Protein AF-A0A956A6G2-F1 (afdb_monomer)

Foldseek 3Di:
DPDDDDPVPPPDDPVVVCVVCVVVVLVVCCVVPVLVSVLVCLVPDPCLLVQACVQCVPPALLLLVLLCCAQCCFQPRDDQVLQVLLQWDWPDKDADVVLRKIKTKIDGDPLCVVLPDPSNVLNQVSVVGRRFIEIHIEDHPDPVCVVVLQDPQHGLPVVCVVCVVVLVVSLVSSVAAHEYEHAESRLQSSLLSCLVPVRNHQEREYELYAATAPVSLVSLVVVQVVDDPNSRYEYEYEYEAQACSNVGYDFHRWYKYKYWYFRPDRYNVRSSWSRSLLVCQSVVVSRPLDAIPPRHRHHNGTRHMHMDIRVVVVVVVCVVCVVCCCVVPVDDDDDPLCVLLVVLLVVLVCLLVVVPDDLVRSLVSLVPDPSDDPVSSVVSNVVSVVSNVVVVVPDPPPDPDD

Sequence (402 aa):
EQQASPSWLRGQPMEEQEKALSPLGSALHALTNPKEAIYDARLAAKGRHEEVMSGAQDIGNQDIILEQLAHRGAYRGIDAQTLALWGYRTAGAVEDPESGFRSVLYVPTEEALAGKTAQGKIIRAAHGGVPPTVLAFRGTANDRGISDDTNRHGIGTYQFSSNIGRVNAMLGAAGGPVVVTGHSLGGALAQLTAAYFPGSVKRVVTFQSPAIDGDAADRLKQYNAKKPEGEKVKSTHYRAEGDIVHTAGEKLTEGEVYTFHAVGVGNPLDHMQFPLARLAAARGNIIPGLKGKGGEVAGDRLVRVTKSDADKEKSAWTAKVAEWGRKAFGGIKRDGDMEPYVELWQQVEEMAKSGVYSLNRVLAVIKDSNRLTEVQRVKMRDAVIGLYGDAAKDKPKEAAKG

Secondary structure (DSSP, 8-state):
--PPPPGGGTTS-HHHHHHHHHHHHHHHHHHH-HHHHHHHHHHT-TTHHHHHHHHTTT--HHHHHHHHIIIIIHHH---HHHHHHTTEEEEEEEEETTTTEEEEEEEE-HHHHH--SHHHHHHHHHHTSSPPPEEEE----STTHHHHT--TT-TTHHHHHHHHHHHHHHHHHTTS-EEEEEETHHHHHHHHHHHH-GGGEEEEEEESPPPB-HHHHHHHHHHHTTS-GGGSPEEEEEEETT--GGGSSSBPPSEEEEEEEETT--SGGGGG--HHHHHHHHTT--STT---TTSSPPP--EEEEEEEEHHHHHHHHHHHHHHHHHHHTTT----GGGHHHHHHHHHHHHHHHTS-S-HHHHHHHHHH-TTS-HHHHHHHHHHHHHHHHHHTTSS-------

Solvent-accessible surface area (backbone atoms only — not comparable to full-atom values): 21657 Å² total; per-residue (Å²): 134,84,84,78,77,67,79,90,59,76,83,61,58,68,72,58,50,53,62,64,43,48,61,56,50,52,51,53,44,32,70,78,36,50,69,56,42,56,42,50,54,56,72,66,35,85,60,34,67,59,46,30,48,64,46,41,65,86,64,53,59,44,55,40,52,47,50,47,37,11,61,35,37,29,68,75,50,68,59,68,69,61,33,46,68,70,22,30,40,82,75,49,71,53,75,40,80,89,69,49,41,30,38,31,34,33,34,52,29,72,54,27,70,63,39,79,48,74,66,14,42,51,30,18,60,46,45,77,36,67,62,69,37,33,41,18,19,23,30,80,86,50,92,74,43,74,71,68,41,71,44,97,70,22,32,41,41,65,46,41,65,79,37,45,71,59,53,50,50,54,49,58,73,62,75,50,59,20,35,25,18,6,25,33,50,4,14,17,40,22,47,51,47,34,33,77,38,49,89,46,28,46,31,36,42,26,35,35,25,31,16,24,34,49,68,49,25,46,45,33,49,59,53,36,73,76,41,59,82,93,73,32,57,44,31,39,38,38,34,47,44,48,37,57,50,54,72,39,46,68,28,58,55,65,32,44,30,40,41,34,37,39,68,98,52,59,42,67,79,40,54,70,57,45,65,47,37,21,50,34,31,66,67,68,47,85,59,84,86,63,50,20,67,92,68,43,74,35,62,67,43,71,52,37,35,45,76,49,45,44,80,57,52,57,58,56,48,55,49,51,52,52,49,50,48,47,71,76,49,81,69,75,76,91,60,95,77,49,60,56,48,53,59,52,46,53,54,50,49,49,43,57,71,65,66,80,49,52,70,70,60,50,47,47,56,48,69,71,39,85,69,47,55,73,70,51,35,54,52,53,48,54,54,51,52,48,55,54,59,52,56,63,69,71,52,80,88,77,73,95,68,131

Radius of gyration: 25.16 Å; Cα contacts (8 Å, |Δi|>4): 652; chains: 1; bounding box: 68×68×69 Å

Nearest PDB structures (foldseek):
  7ots-assembly2_B  TM=4.083E-01  e=1.970E-03  Homo sapiens
  6gun-assembly2_C-2  TM=4.243E-01  e=1.094E-02  Aspergillus nidulans FGSC A4
  1xrr-assembly1_A  TM=3.307E-01  e=3.900E-02  Thermoplasma acidophilum
  1xqx-assembly1_A  TM=3.307E-01  e=6.070E-02  Thermoplasma acidophilum
  8ooh-assembly1_A  TM=4.296E-01  e=4.442E-01  Haloferax mediterranei

pLDDT: mean 78.23, std 18.59, range [33.59, 98.81]

Mean predicted aligned error: 14.64 Å

Structure (mmCIF, N/CA/C/O backbone):
data_AF-A0A956A6G2-F1
#
_entry.id   AF-A0A956A6G2-F1
#
loop_
_atom_site.group_PDB
_atom_site.id
_atom_site.type_symbol
_atom_site.label_atom_id
_atom_site.label_alt_id
_atom_site.label_comp_id
_atom_site.label_asym_id
_atom_site.label_entity_id
_atom_site.label_seq_id
_atom_site.pdbx_PDB_ins_code
_atom_site.Cartn_x
_atom_site.Cartn_y
_atom_site.Cartn_z
_atom_site.occupancy
_atom_site.B_iso_or_equiv
_atom_site.auth_seq_id
_atom_site.auth_comp_id
_atom_site.auth_asym_id
_atom_site.auth_atom_id
_atom_site.pdbx_PDB_model_num
ATOM 1 N N . GLU A 1 1 ? 28.265 30.811 28.126 1.00 37.88 1 GLU A N 1
ATOM 2 C CA . GLU A 1 1 ? 27.992 32.256 28.269 1.00 37.88 1 GLU A CA 1
ATOM 3 C C . GLU A 1 1 ? 26.509 32.466 28.531 1.00 37.88 1 GLU A C 1
ATOM 5 O O . GLU A 1 1 ? 25.696 32.042 27.721 1.00 37.88 1 GLU A O 1
ATOM 10 N N . GLN A 1 2 ? 26.150 33.038 29.681 1.00 35.72 2 GLN A N 1
ATOM 11 C CA . GLN A 1 2 ? 24.780 33.483 29.953 1.00 35.72 2 GLN A CA 1
ATOM 12 C C . GLN A 1 2 ? 24.579 34.827 29.243 1.00 35.72 2 GLN A C 1
ATOM 14 O O . GLN A 1 2 ? 25.257 35.798 29.573 1.00 35.72 2 GLN A O 1
ATOM 19 N N . GLN A 1 3 ? 23.701 34.878 28.238 1.00 43.59 3 GLN A N 1
ATOM 20 C CA . GLN A 1 3 ? 23.358 36.132 27.563 1.00 43.59 3 GLN A CA 1
ATOM 21 C C . GLN A 1 3 ? 22.598 37.037 28.540 1.00 43.59 3 GLN A C 1
ATOM 23 O O . GLN A 1 3 ? 21.525 36.685 29.026 1.00 43.59 3 GLN A O 1
ATOM 28 N N . ALA A 1 4 ? 23.183 38.193 28.854 1.00 50.06 4 ALA A N 1
ATOM 29 C CA . ALA A 1 4 ? 22.572 39.203 29.705 1.00 50.06 4 ALA A CA 1
ATOM 30 C C . ALA A 1 4 ? 21.407 39.888 28.972 1.00 50.06 4 ALA A C 1
ATOM 32 O O . ALA A 1 4 ? 21.578 40.390 27.860 1.00 50.06 4 ALA A O 1
ATOM 33 N N . SER A 1 5 ? 20.233 39.938 29.605 1.00 51.88 5 SER A N 1
ATOM 34 C CA . SER A 1 5 ? 19.052 40.605 29.049 1.00 51.88 5 SER A CA 1
ATOM 35 C C . SER A 1 5 ? 19.276 42.122 28.884 1.00 51.88 5 SER A C 1
ATOM 37 O O . SER A 1 5 ? 19.909 42.746 29.747 1.00 51.88 5 SER A O 1
ATOM 39 N N . PRO A 1 6 ? 18.741 42.750 27.816 1.00 60.59 6 PRO A N 1
ATOM 40 C CA . PRO A 1 6 ? 18.867 44.188 27.576 1.00 60.59 6 PRO A CA 1
ATOM 41 C C . PRO A 1 6 ? 18.391 45.041 28.762 1.00 60.59 6 PRO A C 1
ATOM 43 O O . PRO A 1 6 ? 17.373 44.756 29.391 1.00 60.59 6 PRO A O 1
ATOM 46 N N . SER A 1 7 ? 19.113 46.124 29.065 1.00 65.88 7 SER A N 1
ATOM 47 C CA . SER A 1 7 ? 18.880 46.977 30.244 1.00 65.88 7 SER A CA 1
ATOM 48 C C . SER A 1 7 ? 17.497 47.634 30.305 1.00 65.88 7 SER A C 1
ATOM 50 O O . SER A 1 7 ? 17.051 47.965 31.399 1.00 65.88 7 SER A O 1
ATOM 52 N N . TRP A 1 8 ? 16.805 47.777 29.174 1.00 63.19 8 TRP A N 1
ATOM 53 C CA . TRP A 1 8 ? 15.481 48.401 29.085 1.00 63.19 8 TRP A CA 1
ATOM 54 C C . TRP A 1 8 ? 14.316 47.478 29.490 1.00 63.19 8 TRP A C 1
ATOM 56 O O . TRP A 1 8 ? 13.197 47.956 29.634 1.00 63.19 8 TRP A O 1
ATOM 66 N N . LEU A 1 9 ? 14.568 46.183 29.730 1.00 54.44 9 LEU A N 1
ATOM 67 C CA . LEU A 1 9 ? 13.574 45.222 30.238 1.00 54.44 9 LEU A CA 1
ATOM 68 C C . LEU A 1 9 ? 13.580 45.094 31.773 1.00 54.44 9 LEU A C 1
ATOM 70 O O . LEU A 1 9 ? 12.713 44.434 32.344 1.00 54.44 9 LEU A O 1
ATOM 74 N N . ARG A 1 10 ? 14.538 45.720 32.473 1.00 55.38 10 ARG A N 1
ATOM 75 C CA . ARG A 1 10 ? 14.641 45.644 33.939 1.00 55.38 10 ARG A CA 1
ATOM 76 C C . ARG A 1 10 ? 13.517 46.444 34.606 1.00 55.38 10 ARG A C 1
ATOM 78 O O . ARG A 1 10 ? 13.621 47.656 34.745 1.00 55.38 10 ARG A O 1
ATOM 85 N N . GLY A 1 11 ? 12.473 45.744 35.050 1.00 65.81 11 GLY A N 1
ATOM 86 C CA . GLY A 1 11 ? 11.395 46.303 35.878 1.00 65.81 11 GLY A CA 1
ATOM 87 C C . GLY A 1 11 ? 9.979 45.881 35.483 1.00 65.81 11 GLY A C 1
ATOM 88 O O . GLY A 1 11 ? 9.050 46.161 36.233 1.00 65.81 11 GLY A O 1
ATOM 89 N N . GLN A 1 12 ? 9.798 45.202 34.346 1.00 56.94 12 GLN A N 1
ATOM 90 C CA . GLN A 1 12 ? 8.481 44.698 33.939 1.00 56.94 12 GLN A CA 1
ATOM 91 C C . GLN A 1 12 ? 8.177 43.312 34.538 1.00 56.94 12 GLN A C 1
ATOM 93 O O . GLN A 1 12 ? 9.118 42.560 34.809 1.00 56.94 12 GLN A O 1
ATOM 98 N N . PRO A 1 13 ? 6.898 42.943 34.746 1.00 70.56 13 PRO A N 1
ATOM 99 C CA . PRO A 1 13 ? 6.506 41.586 35.130 1.00 70.56 13 PRO A CA 1
ATOM 100 C C . PRO A 1 13 ? 7.081 40.549 34.152 1.00 70.56 13 PRO A C 1
ATOM 102 O O . PRO A 1 13 ? 7.145 40.809 32.951 1.00 70.56 13 PRO A O 1
ATOM 105 N N . MET A 1 14 ? 7.486 39.369 34.640 1.00 52.59 14 MET A N 1
ATOM 106 C CA . MET A 1 14 ? 8.093 38.319 33.796 1.00 52.59 14 MET A CA 1
ATOM 107 C C . MET A 1 14 ? 7.244 37.966 32.563 1.00 52.59 14 MET A C 1
ATOM 109 O O . MET A 1 14 ? 7.801 37.771 31.488 1.00 52.59 14 MET A O 1
ATOM 113 N N . GLU A 1 15 ? 5.913 37.985 32.678 1.00 50.19 15 GLU A N 1
ATOM 114 C CA . GLU A 1 15 ? 4.993 37.753 31.551 1.00 50.19 15 GLU A CA 1
ATOM 115 C C . GLU A 1 15 ? 5.097 38.805 30.429 1.00 50.19 15 GLU A C 1
ATOM 117 O O . GLU A 1 15 ? 4.903 38.480 29.256 1.00 50.19 15 GLU A O 1
ATOM 122 N N . GLU A 1 16 ? 5.409 40.064 30.751 1.00 54.84 16 GLU A N 1
ATOM 123 C CA . GLU A 1 16 ? 5.624 41.117 29.746 1.00 54.84 16 GLU A CA 1
ATOM 124 C C . GLU A 1 16 ? 7.017 41.016 29.115 1.00 54.84 16 GLU A C 1
ATOM 126 O O . GLU A 1 16 ? 7.164 41.234 27.910 1.00 54.84 16 GLU A O 1
ATOM 131 N N . GLN A 1 17 ? 8.026 40.597 29.888 1.00 55.91 17 GLN A N 1
ATOM 132 C CA . GLN A 1 17 ? 9.374 40.356 29.367 1.00 55.91 17 GLN A CA 1
ATOM 133 C C . GLN A 1 17 ? 9.404 39.161 28.397 1.00 55.91 17 GLN A C 1
ATOM 135 O O . GLN A 1 17 ? 10.016 39.257 27.334 1.00 55.91 17 GLN A O 1
ATOM 140 N N . GLU A 1 18 ? 8.690 38.070 28.696 1.00 50.91 18 GLU A N 1
ATOM 141 C CA . GLU A 1 18 ? 8.553 36.914 27.795 1.00 50.91 18 GLU A CA 1
ATOM 142 C C . GLU A 1 18 ? 7.800 37.267 26.501 1.00 50.91 18 GLU A C 1
ATOM 144 O O . GLU A 1 18 ? 8.215 36.870 25.407 1.00 50.91 18 GLU A O 1
ATOM 149 N N . LYS A 1 19 ? 6.742 38.087 26.587 1.00 51.25 19 LYS A N 1
ATOM 150 C CA . LYS A 1 19 ? 6.016 38.587 25.405 1.00 51.25 19 LYS A CA 1
ATOM 151 C C . LYS A 1 19 ? 6.854 39.519 24.530 1.00 51.25 19 LYS A C 1
ATOM 153 O O . LYS A 1 19 ? 6.706 39.473 23.312 1.00 51.25 19 LYS A O 1
ATOM 158 N N . ALA A 1 20 ? 7.728 40.340 25.113 1.00 50.34 20 ALA A N 1
ATOM 159 C CA . ALA A 1 20 ? 8.600 41.252 24.368 1.00 50.34 20 ALA A CA 1
ATOM 160 C C . ALA A 1 20 ? 9.818 40.546 23.739 1.00 50.34 20 ALA A C 1
ATOM 162 O O . ALA A 1 20 ? 10.310 40.970 22.691 1.00 50.34 20 ALA A O 1
ATOM 163 N N . LEU A 1 21 ? 10.290 39.455 24.350 1.00 45.78 21 LEU A N 1
ATOM 164 C CA . LEU A 1 21 ? 11.416 38.654 23.856 1.00 45.78 21 LEU A CA 1
ATOM 165 C C . LEU A 1 21 ? 11.004 37.594 22.825 1.00 45.78 21 LEU A C 1
ATOM 167 O O . LEU A 1 21 ? 11.833 37.201 22.010 1.00 45.78 21 LEU A O 1
ATOM 171 N N . SER A 1 22 ? 9.738 37.172 22.805 1.00 56.62 22 SER A N 1
ATOM 172 C CA . SER A 1 22 ? 9.199 36.208 21.831 1.00 56.62 22 SER A CA 1
ATOM 173 C C . SER A 1 22 ? 9.405 36.629 20.357 1.00 56.62 22 SER A C 1
ATOM 175 O O . SER A 1 22 ? 9.967 35.841 19.589 1.00 56.62 22 SER A O 1
ATOM 177 N N . PRO A 1 23 ? 9.076 37.869 19.936 1.00 54.97 23 PRO A N 1
ATOM 178 C CA . PRO A 1 23 ? 9.282 38.312 18.557 1.00 54.97 23 PRO A CA 1
ATOM 179 C C . PRO A 1 23 ? 10.767 38.387 18.183 1.00 54.97 23 PRO A C 1
ATOM 181 O O . PRO A 1 23 ? 11.153 37.943 17.103 1.00 54.97 23 PRO A O 1
ATOM 184 N N . LEU A 1 24 ? 11.611 38.890 19.092 1.00 53.12 24 LEU A N 1
ATOM 185 C CA . LEU A 1 24 ? 13.064 38.997 18.908 1.00 53.12 24 LEU A CA 1
ATOM 186 C C . LEU A 1 24 ? 13.742 37.622 18.844 1.00 53.12 24 LEU A C 1
ATOM 188 O O . LEU A 1 24 ? 14.601 37.406 17.992 1.00 53.12 24 LEU A O 1
ATOM 192 N N . GLY A 1 25 ? 13.316 36.680 19.687 1.00 56.28 25 GLY A N 1
ATOM 193 C CA . GLY A 1 25 ? 13.757 35.288 19.654 1.00 56.28 25 GLY A CA 1
ATOM 194 C C . GLY A 1 25 ? 13.328 34.580 18.370 1.00 56.28 25 GLY A C 1
ATOM 195 O O . GLY A 1 25 ? 14.148 33.914 17.746 1.00 56.28 25 GLY A O 1
ATOM 196 N N . SER A 1 26 ? 12.090 34.797 17.911 1.00 57.22 26 SER A N 1
ATOM 197 C CA . SER A 1 26 ? 11.602 34.240 16.641 1.00 57.22 26 SER A CA 1
ATOM 198 C C . SER A 1 26 ? 12.361 34.792 15.427 1.00 57.22 26 SER A C 1
ATOM 200 O O . SER A 1 26 ? 12.678 34.046 14.503 1.00 57.22 26 SER A O 1
ATOM 202 N N . ALA A 1 27 ? 12.730 36.078 15.454 1.00 56.62 27 ALA A N 1
ATOM 203 C CA . ALA A 1 27 ? 13.500 36.724 14.399 1.00 56.62 27 ALA A CA 1
ATOM 204 C C . ALA A 1 27 ? 14.964 36.253 14.382 1.00 56.62 27 ALA A C 1
ATOM 206 O O . ALA A 1 27 ? 15.496 35.968 13.311 1.00 56.62 27 ALA A O 1
ATOM 207 N N . LEU A 1 28 ? 15.609 36.105 15.548 1.00 56.81 28 LEU A N 1
ATOM 208 C CA . LEU A 1 28 ? 16.953 35.523 15.630 1.00 56.81 28 LEU A CA 1
ATOM 209 C C . LEU A 1 28 ? 16.963 34.052 15.194 1.00 56.81 28 LEU A C 1
ATOM 211 O O . LEU A 1 28 ? 17.854 33.654 14.450 1.00 56.81 28 LEU A O 1
ATOM 215 N N . HIS A 1 29 ? 15.961 33.269 15.600 1.00 52.88 29 HIS A N 1
ATOM 216 C CA . HIS A 1 29 ? 15.794 31.874 15.186 1.00 52.88 29 HIS A CA 1
ATOM 217 C C . HIS A 1 29 ? 15.562 31.745 13.671 1.00 52.88 29 HIS A C 1
ATOM 219 O O . HIS A 1 29 ? 16.121 30.865 13.023 1.00 52.88 29 HIS A O 1
ATOM 225 N N . ALA A 1 30 ? 14.809 32.669 13.068 1.00 55.75 30 ALA A N 1
ATOM 226 C CA . ALA A 1 30 ? 14.631 32.733 11.619 1.00 55.75 30 ALA A CA 1
ATOM 227 C C . ALA A 1 30 ? 15.907 33.109 10.854 1.00 55.75 30 ALA A C 1
ATOM 229 O O . ALA A 1 30 ? 16.068 32.704 9.704 1.00 55.75 30 ALA A O 1
ATOM 230 N N . LEU A 1 31 ? 16.823 33.854 11.474 1.00 53.06 31 LEU A N 1
ATOM 231 C CA . LEU A 1 31 ? 18.109 34.214 10.876 1.00 53.06 31 LEU A CA 1
ATOM 232 C C . LEU A 1 31 ? 19.144 33.089 10.995 1.00 53.06 31 LEU A C 1
ATOM 234 O O . LEU A 1 31 ? 19.926 32.886 10.068 1.00 53.06 31 LEU A O 1
ATOM 238 N N . THR A 1 32 ? 19.150 32.347 12.105 1.00 59.97 32 THR A N 1
ATOM 239 C CA . THR A 1 32 ? 20.088 31.235 12.327 1.00 59.97 32 THR A CA 1
ATOM 240 C C . THR A 1 32 ? 19.611 29.927 11.707 1.00 59.97 32 THR A C 1
ATOM 242 O O . THR A 1 32 ? 20.438 29.116 11.293 1.00 59.97 32 THR A O 1
ATOM 245 N N . ASN A 1 33 ? 18.294 29.730 11.592 1.00 55.22 33 ASN A N 1
ATOM 246 C CA . ASN A 1 33 ? 17.701 28.531 11.016 1.00 55.22 33 ASN A CA 1
ATOM 247 C C . ASN A 1 33 ? 16.467 28.865 10.147 1.00 55.22 33 ASN A C 1
ATOM 249 O O . ASN A 1 33 ? 15.331 28.507 10.472 1.00 55.22 33 ASN A O 1
ATOM 253 N N . PRO A 1 34 ? 16.659 29.536 8.993 1.00 57.81 34 PRO A N 1
ATOM 254 C CA . PRO A 1 34 ? 15.563 30.034 8.152 1.00 57.81 34 PRO A CA 1
ATOM 255 C C . PRO A 1 34 ? 14.626 28.933 7.654 1.00 57.81 34 PRO A C 1
ATOM 257 O O . PRO A 1 34 ? 13.435 29.169 7.464 1.00 57.81 34 PRO A O 1
ATOM 260 N N . LYS A 1 35 ? 15.134 27.707 7.484 1.00 52.62 35 LYS A N 1
ATOM 261 C CA . LYS A 1 35 ? 14.294 26.551 7.152 1.00 52.62 35 LYS A CA 1
ATOM 262 C C . LYS A 1 35 ? 13.324 26.233 8.289 1.00 52.62 35 LYS A C 1
ATOM 264 O O . LYS A 1 35 ? 12.147 26.046 8.018 1.00 52.62 35 LYS A O 1
ATOM 269 N N . GLU A 1 36 ? 13.797 26.233 9.532 1.00 58.00 36 GLU A N 1
ATOM 270 C CA . GLU A 1 36 ? 13.004 25.933 10.729 1.00 58.00 36 GLU A CA 1
ATOM 271 C C . GLU A 1 36 ? 11.953 27.002 11.025 1.00 58.00 36 GLU A C 1
ATOM 273 O O . GLU A 1 36 ? 10.795 26.672 11.244 1.00 58.00 36 GLU A O 1
ATOM 278 N N . ALA A 1 37 ? 12.279 28.283 10.866 1.00 63.62 37 ALA A N 1
ATOM 279 C CA . ALA A 1 37 ? 11.275 29.337 11.003 1.00 63.62 37 ALA A CA 1
ATOM 280 C C . ALA A 1 37 ? 10.198 29.306 9.902 1.00 63.62 37 ALA A C 1
ATOM 282 O O . ALA A 1 37 ? 9.020 29.530 10.182 1.00 63.62 37 ALA A O 1
ATOM 283 N N . ILE A 1 38 ? 10.560 28.980 8.652 1.00 62.56 38 ILE A N 1
ATOM 284 C CA . ILE A 1 38 ? 9.570 28.726 7.590 1.00 62.56 38 ILE A CA 1
ATOM 285 C C . ILE A 1 38 ? 8.719 27.491 7.935 1.00 62.56 38 ILE A C 1
ATOM 287 O O . ILE A 1 38 ? 7.524 27.456 7.627 1.00 62.56 38 ILE A O 1
ATOM 291 N N . TYR A 1 39 ? 9.313 26.480 8.574 1.00 62.66 39 TYR A N 1
ATOM 292 C CA . TYR A 1 39 ? 8.620 25.273 9.021 1.00 62.66 39 TYR A CA 1
ATOM 293 C C . TYR A 1 39 ? 7.595 25.564 10.117 1.00 62.66 39 TYR A C 1
ATOM 295 O O . TYR A 1 39 ? 6.439 25.161 9.971 1.00 62.66 39 TYR A O 1
ATOM 303 N N . ASP A 1 40 ? 7.976 26.304 11.151 1.00 67.06 40 ASP A N 1
ATOM 304 C CA . ASP A 1 40 ? 7.085 26.667 12.251 1.00 67.06 40 ASP A CA 1
ATOM 305 C C . ASP A 1 40 ? 5.957 27.577 11.768 1.00 67.06 40 ASP A C 1
ATOM 307 O O . ASP A 1 40 ? 4.795 27.353 12.103 1.00 67.06 40 ASP A O 1
ATOM 311 N N . ALA A 1 41 ? 6.260 28.524 10.875 1.00 67.00 41 ALA A N 1
ATOM 312 C CA . ALA A 1 41 ? 5.251 29.380 10.258 1.00 67.00 41 ALA A CA 1
ATOM 313 C C . ALA A 1 41 ? 4.214 28.581 9.445 1.00 67.00 41 ALA A C 1
ATOM 315 O O . ALA A 1 41 ? 3.024 28.893 9.487 1.00 67.00 41 ALA A O 1
ATOM 316 N N . ARG A 1 42 ? 4.634 27.527 8.726 1.00 66.69 42 ARG A N 1
ATOM 317 C CA . ARG A 1 42 ? 3.710 26.644 7.988 1.00 66.69 42 ARG A CA 1
ATOM 318 C C . ARG A 1 42 ? 2.893 25.744 8.910 1.00 66.69 42 ARG A C 1
ATOM 320 O O . ARG A 1 42 ? 1.720 25.523 8.628 1.00 66.69 42 ARG A O 1
ATOM 327 N N . LEU A 1 43 ? 3.475 25.223 9.991 1.00 68.94 43 LEU A N 1
ATOM 328 C CA . LEU A 1 43 ? 2.746 24.391 10.961 1.00 68.94 43 LEU A CA 1
ATOM 329 C C . LEU A 1 43 ? 1.742 25.204 11.783 1.00 68.94 43 LEU A C 1
ATOM 331 O O . LEU A 1 43 ? 0.650 24.708 12.068 1.00 68.94 43 LEU A O 1
ATOM 335 N N . ALA A 1 44 ? 2.094 26.449 12.104 1.00 70.12 44 ALA A N 1
ATOM 336 C CA . ALA A 1 44 ? 1.254 27.409 12.811 1.00 70.12 44 ALA A CA 1
ATOM 337 C C . ALA A 1 44 ? 0.219 28.104 11.907 1.00 70.12 44 ALA A C 1
ATOM 339 O O . ALA A 1 44 ? -0.589 28.895 12.399 1.00 70.12 44 ALA A O 1
ATOM 340 N N . ALA A 1 45 ? 0.222 27.831 10.596 1.00 72.44 45 ALA A N 1
ATOM 341 C CA . ALA A 1 45 ? -0.711 28.447 9.664 1.00 72.44 45 ALA A CA 1
ATOM 342 C C . ALA A 1 45 ? -2.163 28.116 10.047 1.00 72.44 45 ALA A C 1
ATOM 344 O O . ALA A 1 45 ? -2.575 26.953 10.121 1.00 72.44 45 ALA A O 1
ATOM 345 N N . LYS A 1 46 ? -2.958 29.165 10.281 1.00 74.56 46 LYS A N 1
ATOM 346 C CA . LYS A 1 46 ? -4.386 29.044 10.585 1.00 74.56 46 LYS A CA 1
ATOM 347 C C . LYS A 1 46 ? -5.096 28.315 9.439 1.00 74.56 46 LYS A C 1
ATOM 349 O O . LYS A 1 46 ? -4.900 28.663 8.280 1.00 74.56 46 LYS A O 1
ATOM 354 N N . GLY A 1 47 ? -5.916 27.317 9.767 1.00 76.00 47 GLY A N 1
ATOM 355 C CA . GLY A 1 47 ? -6.652 26.516 8.780 1.00 76.00 47 GLY A CA 1
ATOM 356 C C . GLY A 1 47 ? -5.879 25.323 8.200 1.00 76.00 47 GLY A C 1
ATOM 357 O O . GLY A 1 47 ? -6.493 24.495 7.538 1.00 76.00 47 GLY A O 1
ATOM 358 N N . ARG A 1 48 ? -4.579 25.147 8.503 1.00 83.62 48 ARG A N 1
ATOM 359 C CA . ARG A 1 48 ? -3.787 23.980 8.049 1.00 83.62 48 ARG A CA 1
ATOM 360 C C . ARG A 1 48 ? -4.472 22.655 8.372 1.00 83.62 48 ARG A C 1
ATOM 362 O O . ARG A 1 48 ? -4.565 21.773 7.527 1.00 83.62 48 ARG A O 1
ATOM 369 N N . HIS A 1 49 ? -4.927 22.501 9.613 1.00 82.31 49 HIS A N 1
ATOM 370 C CA . HIS A 1 49 ? -5.569 21.265 10.048 1.00 82.31 49 HIS A CA 1
ATOM 371 C C . HIS A 1 49 ? -6.861 21.000 9.264 1.00 82.31 49 HIS A C 1
ATOM 373 O O . HIS A 1 49 ? -7.077 19.882 8.812 1.00 82.31 49 HIS A O 1
ATOM 379 N N . GLU A 1 50 ? -7.678 22.030 9.036 1.00 84.12 50 GLU A N 1
ATOM 380 C CA . GLU A 1 50 ? -8.895 21.933 8.222 1.00 84.12 50 GLU A CA 1
ATOM 381 C C . GLU A 1 50 ? -8.566 21.553 6.772 1.00 84.12 50 GLU A C 1
ATOM 383 O O . GLU A 1 50 ? -9.222 20.679 6.213 1.00 84.12 50 GLU A O 1
ATOM 388 N N . GLU A 1 51 ? -7.512 22.128 6.184 1.00 84.38 51 GLU A N 1
ATOM 389 C CA . GLU A 1 51 ? -7.047 21.793 4.833 1.00 84.38 51 GLU A CA 1
ATOM 390 C C . GLU A 1 51 ? -6.567 20.336 4.732 1.00 84.38 51 GLU A C 1
ATOM 392 O O . GLU A 1 51 ? -6.965 19.611 3.816 1.00 84.38 51 GLU A O 1
ATOM 397 N N . VAL A 1 52 ? -5.755 19.874 5.690 1.00 85.50 52 VAL A N 1
ATOM 398 C CA . VAL A 1 52 ? -5.302 18.475 5.762 1.00 85.50 52 VAL A CA 1
ATOM 399 C C . VAL A 1 52 ? -6.493 17.533 5.911 1.00 85.50 52 VAL A C 1
ATOM 401 O O . VAL A 1 52 ? -6.573 16.541 5.185 1.00 85.50 52 VAL A O 1
ATOM 404 N N . MET A 1 53 ? -7.429 17.834 6.815 1.00 87.06 53 MET A N 1
ATOM 405 C CA . MET A 1 53 ? -8.595 16.979 7.048 1.00 87.06 53 MET A CA 1
ATOM 406 C C . MET A 1 53 ? -9.544 16.964 5.853 1.00 87.06 53 MET A C 1
ATOM 408 O O . MET A 1 53 ? -10.011 15.893 5.476 1.00 87.06 53 MET A O 1
ATOM 412 N N . SER A 1 54 ? -9.763 18.110 5.208 1.00 86.31 54 SER A N 1
ATOM 413 C CA . SER A 1 54 ? -10.570 18.219 3.992 1.00 86.31 54 SER A CA 1
ATOM 414 C C . SER A 1 54 ? -9.968 17.404 2.843 1.00 86.31 54 SER A C 1
ATOM 416 O O . SER A 1 54 ? -10.660 16.590 2.233 1.00 86.31 54 SER A O 1
ATOM 418 N N . GLY A 1 55 ? -8.660 17.535 2.593 1.00 84.94 55 GLY A N 1
ATOM 419 C CA . GLY A 1 55 ? -7.972 16.793 1.530 1.00 84.94 55 GLY A CA 1
ATOM 420 C C . GLY A 1 55 ? -7.843 15.288 1.794 1.00 84.94 55 GLY A C 1
ATOM 421 O O . GLY A 1 55 ? -7.677 14.508 0.856 1.00 84.94 55 GLY A O 1
ATOM 422 N N . ALA A 1 56 ? -7.932 14.871 3.058 1.00 89.62 56 ALA A N 1
ATOM 423 C CA . ALA A 1 56 ? -7.783 13.483 3.480 1.00 89.62 56 ALA A CA 1
ATOM 424 C C . ALA A 1 56 ? -9.099 12.809 3.899 1.00 89.62 56 ALA A C 1
ATOM 426 O O . ALA A 1 56 ? -9.055 11.681 4.389 1.00 89.62 56 ALA A O 1
ATOM 427 N N . GLN A 1 57 ? -10.256 13.460 3.747 1.00 87.56 57 GLN A N 1
ATOM 428 C CA . GLN A 1 57 ? -11.538 12.973 4.281 1.00 87.56 57 GLN A CA 1
ATOM 429 C C . GLN A 1 57 ? -11.927 11.571 3.776 1.00 87.56 57 GLN A C 1
ATOM 431 O O . GLN A 1 57 ? -12.490 10.779 4.526 1.00 87.56 57 GLN A O 1
ATOM 436 N N . ASP A 1 58 ? -11.548 11.239 2.540 1.00 89.94 58 ASP A N 1
ATOM 437 C CA . ASP A 1 58 ? -11.851 9.955 1.896 1.00 89.94 58 ASP A CA 1
ATOM 438 C C . ASP A 1 58 ? -10.872 8.831 2.293 1.00 89.94 58 ASP A C 1
ATOM 440 O O . ASP A 1 58 ? -11.078 7.667 1.953 1.00 89.94 58 ASP A O 1
ATOM 444 N N . ILE A 1 59 ? -9.781 9.157 2.994 1.00 94.25 59 ILE A N 1
ATOM 445 C CA . ILE A 1 59 ? -8.747 8.184 3.359 1.00 94.25 59 ILE A CA 1
ATOM 446 C C . ILE A 1 59 ? -9.181 7.449 4.625 1.00 94.25 59 ILE A C 1
ATOM 448 O O . ILE A 1 59 ? -9.181 8.012 5.728 1.00 94.25 59 ILE A O 1
ATOM 452 N N . GLY A 1 60 ? -9.532 6.176 4.462 1.00 93.38 60 GLY A N 1
ATOM 453 C CA . GLY A 1 60 ? -9.974 5.310 5.548 1.00 93.38 60 GLY A CA 1
ATOM 454 C C . GLY A 1 60 ? -8.841 4.895 6.488 1.00 93.38 60 GLY A C 1
ATOM 455 O O . GLY A 1 60 ? -7.673 4.810 6.111 1.00 93.38 60 GLY A O 1
ATOM 456 N N . ASN A 1 61 ? -9.200 4.560 7.726 1.00 94.06 61 ASN A N 1
ATOM 457 C CA . ASN A 1 61 ? -8.256 4.032 8.716 1.00 94.06 61 ASN A CA 1
ATOM 458 C C . ASN A 1 61 ? -7.642 2.686 8.299 1.00 94.06 61 ASN A C 1
ATOM 460 O O . ASN A 1 61 ? -6.501 2.394 8.655 1.00 94.06 61 ASN A O 1
ATOM 464 N N . GLN A 1 62 ? -8.360 1.905 7.486 1.00 96.38 62 GLN A N 1
ATOM 465 C CA . GLN A 1 62 ? -7.823 0.701 6.861 1.00 96.38 62 GLN A CA 1
ATOM 466 C C . GLN A 1 62 ? -6.524 0.993 6.096 1.00 96.38 62 GLN A C 1
ATOM 468 O O . GLN A 1 62 ? -5.574 0.224 6.212 1.00 96.38 62 GLN A O 1
ATOM 473 N N . ASP A 1 63 ? -6.444 2.102 5.359 1.00 97.38 63 ASP A N 1
ATOM 474 C CA . ASP A 1 63 ? -5.285 2.389 4.508 1.00 97.38 63 ASP A CA 1
ATOM 475 C C . ASP A 1 63 ? -4.050 2.741 5.340 1.00 97.38 63 ASP A C 1
ATOM 477 O O . ASP A 1 63 ? -2.940 2.331 5.005 1.00 97.38 63 ASP A O 1
ATOM 481 N N . ILE A 1 64 ? -4.247 3.377 6.500 1.00 95.44 64 ILE A N 1
ATOM 482 C CA . ILE A 1 64 ? -3.183 3.600 7.487 1.00 95.44 64 ILE A CA 1
ATOM 483 C C . ILE A 1 64 ? -2.610 2.257 7.980 1.00 95.44 64 ILE A C 1
ATOM 485 O O . ILE A 1 64 ? -1.396 2.108 8.120 1.00 95.44 64 ILE A O 1
ATOM 489 N N . ILE A 1 65 ? -3.463 1.255 8.218 1.00 97.00 65 ILE A N 1
ATOM 490 C CA . ILE A 1 65 ? -3.011 -0.092 8.601 1.00 97.00 65 ILE A CA 1
ATOM 491 C C . ILE A 1 65 ? -2.280 -0.764 7.431 1.00 97.00 65 ILE A C 1
ATOM 493 O O . ILE A 1 65 ? -1.224 -1.366 7.635 1.00 97.00 65 ILE A O 1
ATOM 497 N N . LEU A 1 66 ? -2.790 -0.632 6.201 1.00 98.31 66 LEU A N 1
ATOM 498 C CA . LEU A 1 66 ? -2.146 -1.179 5.002 1.00 98.31 66 LEU A CA 1
ATOM 499 C C . LEU A 1 66 ? -0.743 -0.600 4.778 1.00 98.31 66 LEU A C 1
ATOM 501 O O . LEU A 1 66 ? 0.138 -1.347 4.352 1.00 98.31 66 LEU A O 1
ATOM 505 N N . GLU A 1 67 ? -0.507 0.672 5.114 1.00 96.81 67 GLU A N 1
ATOM 506 C CA . GLU A 1 67 ? 0.829 1.284 5.081 1.00 96.81 67 GLU A CA 1
ATOM 507 C C . GLU A 1 67 ? 1.793 0.557 6.027 1.00 96.81 67 GLU A C 1
ATOM 509 O O . GLU A 1 67 ? 2.914 0.206 5.653 1.00 96.81 67 GLU A O 1
ATOM 514 N N . GLN A 1 68 ? 1.351 0.244 7.248 1.00 95.88 68 GLN A N 1
ATOM 515 C CA . GLN A 1 68 ? 2.175 -0.497 8.205 1.00 95.88 68 GLN A CA 1
ATOM 516 C C . GLN A 1 68 ? 2.471 -1.920 7.719 1.00 95.88 68 GLN A C 1
ATOM 518 O O . GLN A 1 68 ? 3.603 -2.393 7.858 1.00 95.88 68 GLN A O 1
ATOM 523 N N . LEU A 1 69 ? 1.484 -2.601 7.129 1.00 97.44 69 LEU A N 1
ATOM 524 C CA . LEU A 1 69 ? 1.684 -3.929 6.542 1.00 97.44 69 LEU A CA 1
ATOM 525 C C . LEU A 1 69 ? 2.674 -3.877 5.366 1.00 97.44 69 LEU A C 1
ATOM 527 O O . LEU A 1 69 ? 3.548 -4.738 5.278 1.00 97.44 69 LEU A O 1
ATOM 531 N N . ALA A 1 70 ? 2.594 -2.848 4.518 1.00 96.25 70 ALA A N 1
ATOM 532 C CA . ALA A 1 70 ? 3.481 -2.652 3.373 1.00 96.25 70 ALA A CA 1
ATOM 533 C C . ALA A 1 70 ? 4.929 -2.333 3.781 1.00 96.25 70 ALA A C 1
ATOM 535 O O . ALA A 1 70 ? 5.863 -2.946 3.272 1.00 96.25 70 ALA A O 1
ATOM 536 N N . HIS A 1 71 ? 5.135 -1.415 4.726 1.00 91.75 71 HIS A N 1
ATOM 537 C CA . HIS A 1 71 ? 6.481 -0.977 5.106 1.00 91.75 71 HIS A CA 1
ATOM 538 C C . HIS A 1 71 ? 7.143 -1.843 6.183 1.00 91.75 71 HIS A C 1
ATOM 540 O O . HIS A 1 71 ? 8.351 -2.063 6.154 1.00 91.75 71 HIS A O 1
ATOM 546 N N . ARG A 1 72 ? 6.391 -2.292 7.194 1.00 91.56 72 ARG A N 1
ATOM 547 C CA . ARG A 1 72 ? 6.949 -3.053 8.328 1.00 91.56 72 ARG A CA 1
ATOM 548 C C . ARG A 1 72 ? 6.663 -4.530 8.181 1.00 91.56 72 ARG A C 1
ATOM 550 O O . ARG A 1 72 ? 7.586 -5.336 8.278 1.00 91.56 72 ARG A O 1
ATOM 557 N N . GLY A 1 73 ? 5.405 -4.867 7.915 1.00 91.81 73 GLY A N 1
ATOM 558 C CA . GLY A 1 73 ? 4.950 -6.246 7.793 1.00 91.81 73 GLY A CA 1
ATOM 559 C C . GLY A 1 73 ? 5.741 -7.030 6.749 1.00 91.81 73 GLY A C 1
ATOM 560 O O . GLY A 1 73 ? 6.338 -8.059 7.071 1.00 91.81 73 GLY A O 1
ATOM 561 N N . ALA A 1 74 ? 5.826 -6.492 5.533 1.00 91.44 74 ALA A N 1
ATOM 562 C CA . ALA A 1 74 ? 6.510 -7.145 4.426 1.00 91.44 74 ALA A CA 1
ATOM 563 C C . ALA A 1 74 ? 8.044 -7.201 4.584 1.00 91.44 74 ALA A C 1
ATOM 565 O O . ALA A 1 74 ? 8.666 -8.148 4.107 1.00 91.44 74 ALA A O 1
ATOM 566 N N . TYR A 1 75 ? 8.657 -6.235 5.280 1.00 89.06 75 TYR A N 1
ATOM 567 C CA . TYR A 1 75 ? 10.118 -6.143 5.426 1.00 89.06 75 TYR A CA 1
ATOM 568 C C . TYR A 1 75 ? 10.667 -6.868 6.656 1.00 89.06 75 TYR A C 1
ATOM 570 O O . TYR A 1 75 ? 11.608 -7.646 6.543 1.00 89.06 75 TYR A O 1
ATOM 578 N N . ARG A 1 76 ? 10.119 -6.575 7.840 1.00 86.88 76 ARG A N 1
ATOM 579 C CA . ARG A 1 76 ? 10.672 -6.999 9.142 1.00 86.88 76 ARG A CA 1
ATOM 580 C C . ARG A 1 76 ? 9.685 -7.812 9.977 1.00 86.88 76 ARG A C 1
ATOM 582 O O . ARG A 1 76 ? 10.069 -8.360 11.004 1.00 86.88 76 ARG A O 1
ATOM 589 N N . GLY A 1 77 ? 8.430 -7.892 9.543 1.00 88.88 77 GLY A N 1
ATOM 590 C CA . GLY A 1 77 ? 7.339 -8.422 10.344 1.00 88.88 77 GLY A CA 1
ATOM 591 C C . GLY A 1 77 ? 6.797 -7.399 11.344 1.00 88.88 77 GLY A C 1
ATOM 592 O O . GLY A 1 77 ? 7.395 -6.361 11.635 1.00 88.88 77 GLY A O 1
ATOM 593 N N . ILE A 1 78 ? 5.609 -7.703 11.851 1.00 92.94 78 ILE A N 1
ATOM 594 C CA . ILE A 1 78 ? 4.946 -6.987 12.940 1.00 92.94 78 ILE A CA 1
ATOM 595 C C . ILE A 1 78 ? 4.649 -8.039 14.006 1.00 92.94 78 ILE A C 1
ATOM 597 O O . ILE A 1 78 ? 4.326 -9.180 13.668 1.00 92.94 78 ILE A O 1
ATOM 601 N N . ASP A 1 79 ? 4.803 -7.683 15.278 1.00 94.38 79 ASP A N 1
ATOM 602 C CA . ASP A 1 79 ? 4.519 -8.600 16.373 1.00 94.38 79 ASP A CA 1
ATOM 603 C C . ASP A 1 79 ? 3.038 -9.009 16.382 1.00 94.38 79 ASP A C 1
ATOM 605 O O . ASP A 1 79 ? 2.144 -8.260 15.977 1.00 94.38 79 ASP A O 1
ATOM 609 N N . ALA A 1 80 ? 2.780 -10.233 16.843 1.00 95.62 80 ALA A N 1
ATOM 610 C CA . ALA A 1 80 ? 1.451 -10.830 16.787 1.00 95.62 80 ALA A CA 1
ATOM 611 C C . ALA A 1 80 ? 0.406 -10.042 17.594 1.00 95.62 80 ALA A C 1
ATOM 613 O O . ALA A 1 80 ? -0.760 -10.021 17.209 1.00 95.62 80 ALA A O 1
ATOM 614 N N . GLN A 1 81 ? 0.815 -9.376 18.679 1.00 95.00 81 GLN A N 1
ATOM 615 C CA . GLN A 1 81 ? -0.085 -8.567 19.502 1.00 95.00 81 GLN A CA 1
ATOM 616 C C . GLN A 1 81 ? -0.558 -7.327 18.737 1.00 95.00 81 GLN A C 1
ATOM 618 O O . GLN A 1 81 ? -1.760 -7.088 18.646 1.00 95.00 81 GLN A O 1
ATOM 623 N N . THR A 1 8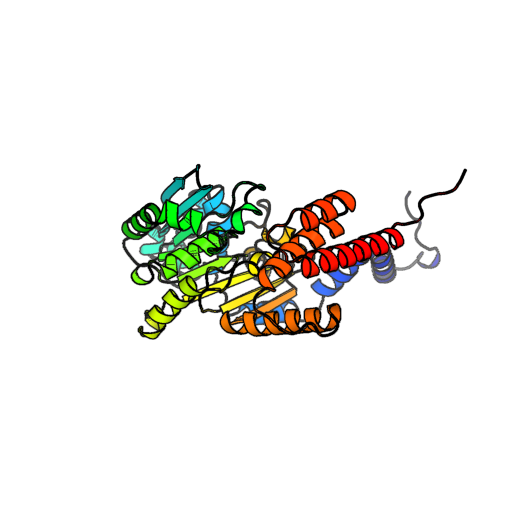2 ? 0.360 -6.588 18.114 1.00 94.88 82 THR A N 1
ATOM 624 C CA . THR A 1 82 ? 0.029 -5.436 17.265 1.00 94.88 82 THR A CA 1
ATOM 625 C C . THR A 1 82 ? -0.837 -5.847 16.072 1.00 94.88 82 THR A C 1
ATOM 627 O O . THR A 1 82 ? -1.838 -5.190 15.792 1.00 94.88 82 THR A O 1
ATOM 630 N N . LEU A 1 83 ? -0.520 -6.961 15.398 1.00 96.62 83 LEU A N 1
ATOM 631 C CA . LEU A 1 83 ? -1.372 -7.477 14.318 1.00 96.62 83 LEU A CA 1
ATOM 632 C C . LEU A 1 83 ? -2.783 -7.808 14.817 1.00 96.62 83 LEU A C 1
ATOM 634 O O . LEU A 1 83 ? -3.755 -7.400 14.181 1.00 96.62 83 LEU A O 1
ATOM 638 N N . ALA A 1 84 ? -2.908 -8.475 15.968 1.00 95.94 84 ALA A N 1
ATOM 639 C CA . ALA A 1 84 ? -4.204 -8.811 16.550 1.00 95.94 84 ALA A CA 1
ATOM 640 C C . ALA A 1 84 ? -5.016 -7.557 16.917 1.00 95.94 84 ALA A C 1
ATOM 642 O O . ALA A 1 84 ? -6.217 -7.515 16.648 1.00 95.94 84 ALA A O 1
ATOM 643 N N . LEU A 1 85 ? -4.368 -6.506 17.438 1.00 95.06 85 LEU A N 1
ATOM 644 C CA . LEU A 1 85 ? -5.005 -5.207 17.694 1.00 95.06 85 LEU A CA 1
ATOM 645 C C . LEU A 1 85 ? -5.556 -4.561 16.416 1.00 95.06 85 LEU A C 1
ATOM 647 O O . LEU A 1 85 ? -6.571 -3.870 16.470 1.00 95.06 85 LEU A O 1
ATOM 651 N N . TRP A 1 86 ? -4.923 -4.806 15.268 1.00 96.50 86 TRP A N 1
ATOM 652 C CA . TRP A 1 86 ? -5.396 -4.354 13.955 1.00 96.50 86 TRP A CA 1
ATOM 653 C C . TRP A 1 86 ? -6.377 -5.324 13.289 1.00 96.50 86 TRP A C 1
ATOM 655 O O . TRP A 1 86 ? -6.860 -5.044 12.190 1.00 96.50 86 TRP A O 1
ATOM 665 N N . GLY A 1 87 ? -6.695 -6.440 13.948 1.00 97.19 87 GLY A N 1
ATOM 666 C CA . GLY A 1 87 ? -7.618 -7.457 13.456 1.00 97.19 87 GLY A CA 1
ATOM 667 C C . GLY A 1 87 ? -7.000 -8.491 12.528 1.00 97.19 87 GLY A C 1
ATOM 668 O O . GLY A 1 87 ? -7.751 -9.191 11.856 1.00 97.19 87 GLY A O 1
ATOM 669 N N . TYR A 1 88 ? -5.674 -8.610 12.485 1.00 98.44 88 TYR A N 1
ATOM 670 C CA . TYR A 1 88 ? -4.952 -9.502 11.583 1.00 98.44 88 TYR A CA 1
ATOM 671 C C . TYR A 1 88 ? -4.141 -10.575 12.305 1.00 98.44 88 TYR A C 1
ATOM 673 O O . TYR A 1 88 ? -3.700 -10.421 13.441 1.00 98.44 88 TYR A O 1
ATOM 681 N N . ARG A 1 89 ? -3.871 -11.655 11.576 1.00 97.81 89 ARG A N 1
ATOM 682 C CA . ARG A 1 89 ? -2.799 -12.613 11.849 1.00 97.81 89 ARG A CA 1
ATOM 683 C C . ARG A 1 89 ? -2.078 -12.951 10.549 1.00 97.81 89 ARG A C 1
ATOM 685 O O . ARG A 1 89 ? -2.676 -12.903 9.474 1.00 97.81 89 ARG A O 1
ATOM 692 N N . THR A 1 90 ? -0.813 -13.338 10.641 1.00 97.81 90 THR A N 1
ATOM 693 C CA . THR A 1 90 ? -0.079 -13.872 9.488 1.00 97.81 90 THR A CA 1
ATOM 694 C C . THR A 1 90 ? -0.588 -15.279 9.171 1.00 97.81 90 THR A C 1
ATOM 696 O O . THR A 1 90 ? -0.633 -16.134 10.054 1.00 97.81 90 THR A O 1
ATOM 699 N N . ALA A 1 91 ? -0.991 -15.521 7.924 1.00 96.94 91 ALA A N 1
ATOM 700 C CA . ALA A 1 91 ? -1.396 -16.839 7.428 1.00 96.94 91 ALA A CA 1
ATOM 701 C C . ALA A 1 91 ? -0.278 -17.551 6.656 1.00 96.94 91 ALA A C 1
ATOM 703 O O . ALA A 1 91 ? -0.255 -18.775 6.602 1.00 96.94 91 ALA A O 1
ATOM 704 N N . GLY A 1 92 ? 0.654 -16.793 6.082 1.00 95.56 92 GLY A N 1
ATOM 705 C CA . GLY A 1 92 ? 1.797 -17.335 5.361 1.00 95.56 92 GLY A CA 1
ATOM 706 C C . GLY A 1 92 ? 2.719 -16.228 4.874 1.00 95.56 92 GLY A C 1
ATOM 707 O O . GLY A 1 92 ? 2.320 -15.067 4.776 1.00 95.56 92 GLY A O 1
ATOM 708 N N . ALA A 1 93 ? 3.958 -16.589 4.569 1.00 96.25 93 ALA A N 1
ATOM 709 C CA . ALA A 1 93 ? 4.910 -15.716 3.904 1.00 96.25 93 ALA A CA 1
ATOM 710 C C . ALA A 1 93 ? 5.709 -16.535 2.895 1.00 96.25 93 ALA A C 1
ATOM 712 O O . ALA A 1 93 ? 6.025 -17.698 3.145 1.00 96.25 93 ALA A O 1
ATOM 713 N N . VAL A 1 94 ? 6.034 -15.914 1.770 1.00 94.31 94 VAL A N 1
ATOM 714 C CA . VAL A 1 94 ? 6.915 -16.485 0.757 1.00 94.31 94 VAL A CA 1
ATOM 715 C C . VAL A 1 94 ? 8.056 -15.515 0.538 1.00 94.31 94 VAL A C 1
ATOM 717 O O . VAL A 1 94 ? 7.826 -14.318 0.377 1.00 94.31 94 VAL A O 1
ATOM 720 N N . GLU A 1 95 ? 9.274 -16.036 0.526 1.00 92.50 95 GLU A N 1
ATOM 721 C CA . GLU A 1 95 ? 10.490 -15.288 0.250 1.00 92.50 95 GLU A CA 1
ATOM 722 C C . GLU A 1 95 ? 11.304 -16.045 -0.793 1.00 92.50 95 GLU A C 1
ATOM 724 O O . GLU A 1 95 ? 11.453 -17.264 -0.716 1.00 92.50 95 GLU A O 1
ATOM 729 N N . ASP A 1 96 ? 11.793 -15.307 -1.778 1.00 84.88 96 ASP A N 1
ATOM 730 C CA . ASP A 1 96 ? 12.745 -15.779 -2.764 1.00 84.88 96 ASP A CA 1
ATOM 731 C C . ASP A 1 96 ? 13.984 -14.875 -2.681 1.00 84.88 96 ASP A C 1
ATOM 733 O O . ASP A 1 96 ? 13.960 -13.735 -3.162 1.00 84.88 96 ASP A O 1
ATOM 737 N N . PRO A 1 97 ? 15.055 -15.339 -2.015 1.00 80.94 97 PRO A N 1
ATOM 738 C CA . PRO A 1 97 ? 16.245 -14.530 -1.798 1.00 80.94 97 PRO A CA 1
ATOM 739 C C . PRO A 1 97 ? 16.997 -14.227 -3.099 1.00 80.94 97 PRO A C 1
ATOM 741 O O . PRO A 1 97 ? 17.697 -13.220 -3.145 1.00 80.94 97 PRO A O 1
ATOM 744 N N . GLU A 1 98 ? 16.844 -15.045 -4.150 1.00 76.38 98 GLU A N 1
ATOM 745 C CA . GLU A 1 98 ? 17.551 -14.854 -5.424 1.00 76.38 98 GLU A CA 1
ATOM 746 C C . GLU A 1 98 ? 17.030 -13.632 -6.178 1.00 76.38 98 GLU A C 1
ATOM 748 O O . GLU A 1 98 ? 17.803 -12.822 -6.684 1.00 76.38 98 GLU A O 1
ATOM 753 N N . SER A 1 99 ? 15.708 -13.467 -6.221 1.00 72.81 99 SER A N 1
ATOM 754 C CA . SER A 1 99 ? 15.077 -12.293 -6.828 1.00 72.81 99 SER A CA 1
ATOM 755 C C . SER A 1 99 ? 14.893 -11.131 -5.848 1.00 72.81 99 SER A C 1
ATOM 757 O O . SER A 1 99 ? 14.576 -10.016 -6.262 1.00 72.81 99 SER A O 1
ATOM 759 N N . GLY A 1 100 ? 15.055 -11.373 -4.544 1.00 77.56 100 GLY A N 1
ATOM 760 C CA . GLY A 1 100 ? 14.707 -10.421 -3.490 1.00 77.56 100 GLY A CA 1
ATOM 761 C C . GLY A 1 100 ? 13.196 -10.286 -3.262 1.00 77.56 100 GLY A C 1
ATOM 762 O O . GLY A 1 100 ? 12.776 -9.424 -2.483 1.00 77.56 100 GLY A O 1
ATOM 763 N N . PHE A 1 101 ? 12.375 -11.133 -3.888 1.00 87.06 101 PHE A N 1
ATOM 764 C CA . PHE A 1 101 ? 10.926 -11.139 -3.722 1.00 87.06 101 PHE A CA 1
ATOM 765 C C . PHE A 1 101 ? 10.533 -11.592 -2.315 1.00 87.06 101 PHE A C 1
ATOM 767 O O . PHE A 1 101 ? 11.049 -12.571 -1.775 1.00 87.06 101 PHE A O 1
ATOM 774 N N . ARG A 1 102 ? 9.559 -10.901 -1.724 1.00 94.44 102 ARG A N 1
ATOM 775 C CA . ARG A 1 102 ? 8.877 -11.373 -0.521 1.00 94.44 102 ARG A CA 1
ATOM 776 C C . ARG A 1 102 ? 7.433 -10.905 -0.514 1.00 94.44 102 ARG A C 1
ATOM 778 O O . ARG A 1 102 ? 7.146 -9.749 -0.820 1.00 94.44 102 ARG A O 1
ATOM 785 N N . SER A 1 103 ? 6.538 -11.796 -0.110 1.00 96.88 103 SER A N 1
ATOM 786 C CA . SER A 1 103 ? 5.130 -11.487 0.119 1.00 96.88 103 SER A CA 1
ATOM 787 C C . SER A 1 103 ? 4.639 -12.103 1.425 1.00 96.88 103 SER A C 1
ATOM 789 O O . SER A 1 103 ? 5.126 -13.151 1.854 1.00 96.88 103 SER A O 1
ATOM 791 N N . VAL A 1 104 ? 3.687 -11.441 2.078 1.00 98.38 104 VAL A N 1
ATOM 792 C CA . VAL A 1 104 ? 3.098 -11.879 3.346 1.00 98.38 104 VAL A CA 1
ATOM 793 C C . VAL A 1 104 ? 1.580 -11.808 3.244 1.00 98.38 104 VAL A C 1
ATOM 795 O O . VAL A 1 104 ? 1.025 -10.771 2.886 1.00 98.38 104 VAL A O 1
ATOM 798 N N . LEU A 1 105 ? 0.915 -12.917 3.560 1.00 98.50 105 LEU A N 1
ATOM 799 C CA . LEU A 1 105 ? -0.538 -13.022 3.607 1.00 98.50 105 LEU A CA 1
ATOM 800 C C . LEU A 1 105 ? -1.018 -12.769 5.036 1.00 98.50 105 LEU A C 1
ATOM 802 O O . LEU A 1 105 ? -0.689 -13.521 5.958 1.00 98.50 105 LEU A O 1
ATOM 806 N N . TYR A 1 106 ? -1.833 -11.735 5.200 1.00 98.69 106 TYR A N 1
ATOM 807 C CA . TYR A 1 106 ? -2.531 -11.408 6.433 1.00 98.69 106 TYR A CA 1
ATOM 808 C C . TYR A 1 106 ? -4.010 -11.721 6.277 1.00 98.69 106 TYR A C 1
ATOM 810 O O . TYR A 1 106 ? -4.658 -11.254 5.342 1.00 98.69 106 TYR A O 1
ATOM 818 N N . VAL A 1 107 ? -4.554 -12.484 7.217 1.00 98.38 107 VAL A N 1
ATOM 819 C CA . VAL A 1 107 ? -5.982 -12.812 7.260 1.00 98.38 107 VAL A CA 1
ATOM 820 C C . VAL A 1 107 ? -6.605 -12.238 8.527 1.00 98.38 107 VAL A C 1
ATOM 822 O O . VAL A 1 107 ? -5.896 -12.085 9.532 1.00 98.38 107 VAL A O 1
ATOM 825 N N . PRO A 1 108 ? -7.909 -11.927 8.512 1.00 98.25 108 PRO A N 1
ATOM 826 C CA . PRO A 1 108 ? -8.594 -11.457 9.703 1.00 98.25 108 PRO A CA 1
ATOM 827 C C . PRO A 1 108 ? -8.516 -12.470 10.854 1.00 98.25 108 PRO A C 1
ATOM 829 O O . PRO A 1 108 ? -8.515 -13.685 10.637 1.00 98.25 108 PRO A O 1
ATOM 832 N N . THR A 1 109 ? -8.453 -11.983 12.091 1.00 98.00 109 THR A N 1
ATOM 833 C CA . THR A 1 109 ? -8.596 -12.838 13.279 1.00 98.00 109 THR A CA 1
ATOM 834 C C . THR A 1 109 ? -10.044 -13.297 13.446 1.00 98.00 109 THR A C 1
ATOM 836 O O . THR A 1 109 ? -10.974 -12.619 13.010 1.00 98.00 109 THR A O 1
ATOM 839 N N . GLU A 1 110 ? -10.258 -14.410 14.152 1.00 96.81 110 GLU A N 1
ATOM 840 C CA . GLU A 1 110 ? -11.609 -14.875 14.511 1.00 96.81 110 GLU A CA 1
ATOM 841 C C . GLU A 1 110 ? -12.407 -13.800 15.260 1.00 96.81 110 GLU A C 1
ATOM 843 O O . GLU A 1 110 ? -13.604 -13.623 15.041 1.00 96.81 110 GLU A O 1
ATOM 848 N N . GLU A 1 111 ? -11.736 -13.017 16.105 1.00 95.12 111 GLU A N 1
ATOM 849 C CA . GLU A 1 111 ? -12.351 -11.896 16.811 1.00 95.12 111 GLU A CA 1
ATOM 850 C C . GLU A 1 111 ? -12.852 -10.806 15.852 1.00 95.12 111 GLU A C 1
ATOM 852 O O . GLU A 1 111 ? -13.982 -10.326 15.993 1.00 95.12 111 GLU A O 1
ATOM 857 N N . ALA A 1 112 ? -12.051 -10.447 14.845 1.00 95.56 112 ALA A N 1
ATOM 858 C CA . ALA A 1 112 ? -12.435 -9.479 13.824 1.00 95.56 112 ALA A CA 1
ATOM 859 C C . ALA A 1 112 ? -13.567 -10.006 12.922 1.00 95.56 112 ALA A C 1
ATOM 861 O O . ALA A 1 112 ? -14.506 -9.269 12.588 1.00 95.56 112 ALA A O 1
ATOM 862 N N . LEU A 1 113 ? -13.514 -11.296 12.571 1.00 96.38 113 LEU A N 1
ATOM 863 C CA . LEU A 1 113 ? -14.551 -11.986 11.802 1.00 96.38 113 LEU A CA 1
ATOM 864 C C . LEU A 1 113 ? -15.864 -12.084 12.571 1.00 96.38 113 LEU A C 1
ATOM 866 O O . LEU A 1 113 ? -16.917 -11.898 11.972 1.00 96.38 113 LEU A O 1
ATOM 870 N N . ALA A 1 114 ? -15.834 -12.316 13.882 1.00 95.12 114 ALA A N 1
ATOM 871 C CA . ALA A 1 114 ? -17.041 -12.398 14.694 1.00 95.12 114 ALA A CA 1
ATOM 872 C C . ALA A 1 114 ? -17.620 -11.011 15.011 1.00 95.12 114 ALA A C 1
ATOM 874 O O . ALA A 1 114 ? -18.836 -10.827 14.958 1.00 95.12 114 ALA A O 1
ATOM 875 N N . GLY A 1 115 ? -16.773 -10.034 15.363 1.00 93.19 115 GLY A N 1
ATOM 876 C CA . GLY A 1 115 ? -17.197 -8.677 15.732 1.00 93.19 115 GLY A CA 1
ATOM 877 C C . GLY A 1 115 ? -18.086 -8.603 16.981 1.00 93.19 115 GLY A C 1
ATOM 878 O O . GLY A 1 115 ? -18.841 -7.645 17.139 1.00 93.19 115 GLY A O 1
ATOM 879 N N . LYS A 1 116 ? -18.056 -9.630 17.842 1.00 93.31 116 LYS A N 1
ATOM 880 C CA . LYS A 1 116 ? -18.965 -9.760 18.998 1.00 93.31 116 LYS A CA 1
ATOM 881 C C . LYS A 1 116 ? -18.434 -9.070 20.257 1.00 93.31 116 LYS A C 1
ATOM 883 O O . LYS A 1 116 ? -19.224 -8.547 21.041 1.00 93.31 116 LYS A O 1
ATOM 888 N N . THR A 1 117 ? -17.116 -9.055 20.444 1.00 95.12 117 THR A N 1
ATOM 889 C CA . THR A 1 117 ? -16.439 -8.412 21.580 1.00 95.12 117 THR A CA 1
ATOM 890 C C . THR A 1 117 ? -16.336 -6.897 21.373 1.00 95.12 117 THR A C 1
ATOM 892 O O . THR A 1 117 ? -16.480 -6.400 20.254 1.00 95.12 117 THR A O 1
ATOM 895 N N . ALA A 1 118 ? -16.067 -6.140 22.443 1.00 92.00 118 ALA A N 1
ATOM 896 C CA . ALA A 1 118 ? -15.798 -4.702 22.333 1.00 92.00 118 ALA A CA 1
ATOM 897 C C . ALA A 1 118 ? -14.609 -4.425 21.396 1.00 92.00 118 ALA A C 1
ATOM 899 O O . ALA A 1 118 ? -14.704 -3.587 20.503 1.00 92.00 118 ALA A O 1
ATOM 900 N N . GLN A 1 119 ? -13.539 -5.210 21.534 1.00 89.38 119 GLN A N 1
ATOM 901 C CA . GLN A 1 119 ? -12.361 -5.129 20.679 1.00 89.38 119 GLN A CA 1
ATOM 902 C C . 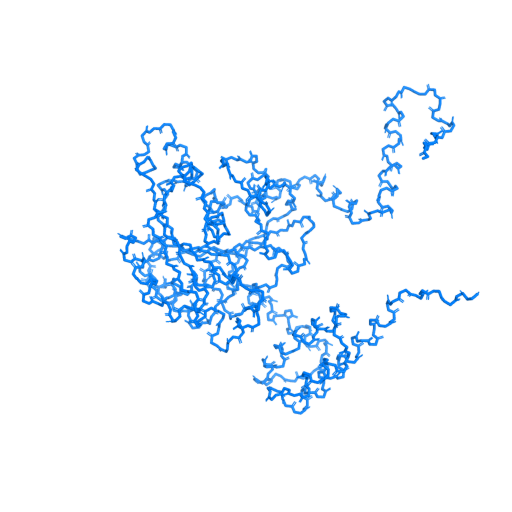GLN A 1 119 ? -12.685 -5.467 19.214 1.00 89.38 119 GLN A C 1
ATOM 904 O O . GLN A 1 119 ? -12.322 -4.708 18.320 1.00 89.38 119 GLN A O 1
ATOM 909 N N . GLY A 1 120 ? -13.449 -6.530 18.946 1.00 91.81 120 GLY A N 1
ATOM 910 C CA . GLY A 1 120 ? -13.894 -6.879 17.593 1.00 91.81 120 GLY A CA 1
ATOM 911 C C . GLY A 1 120 ? -14.745 -5.786 16.933 1.00 91.81 120 GLY A C 1
ATOM 912 O O . GLY A 1 120 ? -14.617 -5.546 15.732 1.00 91.81 120 GLY A O 1
ATOM 913 N N . LYS A 1 121 ? -15.578 -5.073 17.706 1.00 91.06 121 LYS A N 1
ATOM 914 C CA . LYS A 1 121 ? -16.334 -3.904 17.217 1.00 91.06 121 LYS A CA 1
ATOM 915 C C . LYS A 1 121 ? -15.418 -2.726 16.882 1.00 91.06 121 LYS A C 1
ATOM 917 O O . LYS A 1 121 ? -15.608 -2.114 15.835 1.00 91.06 121 LYS A O 1
ATOM 922 N N . ILE A 1 122 ? -14.420 -2.440 17.722 1.00 91.06 122 ILE A N 1
ATOM 923 C CA . ILE A 1 122 ? -13.418 -1.387 17.477 1.00 91.06 122 ILE A CA 1
ATOM 924 C C . ILE A 1 122 ? -12.615 -1.695 16.211 1.00 91.06 122 ILE A C 1
ATOM 926 O O . ILE A 1 122 ? -12.484 -0.832 15.347 1.00 91.06 122 ILE A O 1
ATOM 930 N N . ILE A 1 123 ? -12.146 -2.938 16.062 1.00 92.25 123 ILE A N 1
ATOM 931 C CA . ILE A 1 123 ? -11.444 -3.400 14.860 1.00 92.25 123 ILE A CA 1
ATOM 932 C C . ILE A 1 123 ? -12.316 -3.160 13.628 1.00 92.25 123 ILE A C 1
ATOM 934 O O . ILE A 1 123 ? -11.881 -2.515 12.678 1.00 92.25 123 ILE A O 1
ATOM 938 N N . ARG A 1 124 ? -13.571 -3.622 13.642 1.00 93.25 124 ARG A N 1
ATOM 939 C CA . ARG A 1 124 ? -14.459 -3.440 12.490 1.00 93.25 124 ARG A CA 1
ATOM 940 C C . ARG A 1 124 ? -14.734 -1.971 12.181 1.00 93.25 124 ARG A C 1
ATOM 942 O O . ARG A 1 124 ? -14.757 -1.596 11.015 1.00 93.25 124 ARG A O 1
ATOM 949 N N . ALA A 1 125 ? -14.893 -1.128 13.199 1.00 89.19 125 ALA A N 1
ATOM 950 C CA . ALA A 1 125 ? -15.043 0.311 13.006 1.00 89.19 125 ALA A CA 1
ATOM 951 C C . ALA A 1 125 ? -13.797 0.932 12.348 1.00 89.19 125 ALA A C 1
ATOM 953 O O . ALA A 1 125 ? -13.934 1.730 11.425 1.00 89.19 125 ALA A O 1
ATOM 954 N N . ALA A 1 126 ? -12.589 0.515 12.747 1.00 89.19 126 ALA A N 1
ATOM 955 C CA . ALA A 1 126 ? -11.342 0.969 12.130 1.00 89.19 126 ALA A CA 1
ATOM 956 C C . ALA A 1 126 ? -11.218 0.555 10.650 1.00 89.19 126 ALA A C 1
ATOM 958 O O . ALA A 1 126 ? -10.595 1.264 9.866 1.00 89.19 126 ALA A O 1
ATOM 959 N N . HIS A 1 127 ? -11.838 -0.552 10.243 1.00 93.19 127 HIS A N 1
ATOM 960 C CA . HIS A 1 127 ? -11.853 -1.001 8.844 1.00 93.19 127 HIS A CA 1
ATOM 961 C C . HIS A 1 127 ? -13.101 -0.569 8.060 1.00 93.19 127 HIS A C 1
ATOM 963 O O . HIS A 1 127 ? -13.187 -0.832 6.865 1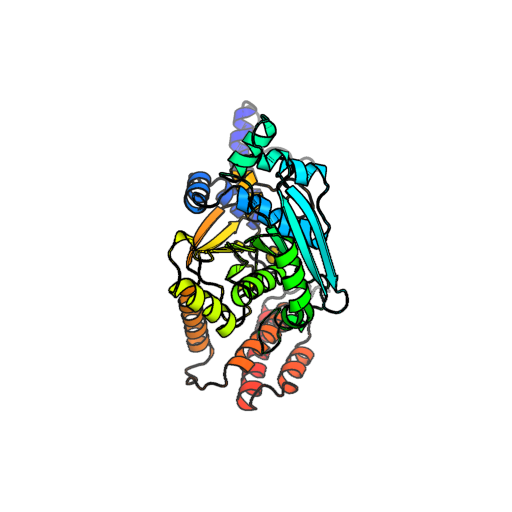.00 93.19 127 HIS A O 1
ATOM 969 N N . GLY A 1 128 ? -14.085 0.071 8.703 1.00 91.00 128 GLY A N 1
ATOM 970 C CA . GLY A 1 128 ? -15.393 0.345 8.093 1.00 91.00 128 GLY A CA 1
ATOM 971 C C . GLY A 1 128 ? -16.216 -0.920 7.800 1.00 91.00 128 GLY A C 1
ATOM 972 O O . GLY A 1 128 ? -17.115 -0.899 6.962 1.00 91.00 128 GLY A O 1
ATOM 973 N N . GLY A 1 129 ? -15.905 -2.039 8.458 1.00 94.25 129 GLY A N 1
ATOM 974 C CA . GLY A 1 129 ? -16.496 -3.350 8.206 1.00 94.25 129 GLY A CA 1
ATOM 975 C C . GLY A 1 129 ? -15.588 -4.495 8.651 1.00 94.25 129 GLY A C 1
ATOM 976 O O . GLY A 1 129 ? -14.704 -4.324 9.485 1.00 94.25 129 GLY A O 1
ATOM 977 N N . VAL A 1 130 ? -15.807 -5.692 8.108 1.00 96.12 130 VAL A N 1
ATOM 978 C CA . VAL A 1 130 ? -14.888 -6.822 8.324 1.00 96.12 130 VAL A CA 1
ATOM 979 C C . VAL A 1 130 ? -13.546 -6.495 7.653 1.00 96.12 130 VAL A C 1
ATOM 981 O O . VAL A 1 130 ? -13.568 -6.137 6.471 1.00 96.12 130 VAL A O 1
ATOM 984 N N . PRO A 1 131 ? -12.396 -6.619 8.350 1.00 97.19 131 PRO A N 1
ATOM 985 C CA . PRO A 1 131 ? -11.099 -6.420 7.711 1.00 97.19 131 PRO A CA 1
ATOM 986 C C . PRO A 1 131 ? -10.959 -7.377 6.519 1.00 97.19 131 PRO A C 1
ATOM 988 O O . PRO A 1 131 ? -11.344 -8.542 6.639 1.00 97.19 131 PRO A O 1
ATOM 991 N N . PRO A 1 132 ? -10.459 -6.940 5.357 1.00 97.62 132 PRO A N 1
ATOM 992 C CA . PRO A 1 132 ? -10.259 -7.845 4.231 1.00 97.62 132 PRO A CA 1
ATOM 993 C C . PRO A 1 132 ? -8.982 -8.666 4.396 1.00 97.62 132 PRO A C 1
ATOM 995 O O . PRO A 1 132 ? -8.059 -8.243 5.073 1.00 97.62 132 PRO A O 1
ATOM 998 N N . THR A 1 133 ? -8.870 -9.795 3.703 1.00 98.56 133 THR A N 1
ATOM 999 C CA . THR A 1 133 ? -7.577 -10.476 3.543 1.00 98.56 133 THR A CA 1
ATOM 1000 C C . THR A 1 133 ? -6.607 -9.592 2.753 1.00 98.56 133 THR A C 1
ATOM 1002 O O . THR A 1 133 ? -6.998 -8.991 1.749 1.00 98.56 133 THR A O 1
ATOM 1005 N N . VAL A 1 134 ? -5.347 -9.516 3.190 1.00 98.75 134 VAL A N 1
ATOM 1006 C CA . VAL A 1 134 ? -4.316 -8.645 2.608 1.00 98.75 134 VAL A CA 1
ATOM 1007 C C . VAL A 1 134 ? -3.106 -9.462 2.168 1.00 98.75 134 VAL A C 1
ATOM 1009 O O . VAL A 1 134 ? -2.549 -10.218 2.960 1.00 98.75 134 VAL A O 1
ATOM 1012 N N . LEU A 1 135 ? -2.648 -9.256 0.935 1.00 98.69 135 LEU A N 1
ATOM 1013 C CA . LEU A 1 135 ? -1.355 -9.733 0.452 1.00 98.69 135 LEU A CA 1
ATOM 1014 C C . LEU A 1 135 ? -0.401 -8.539 0.324 1.00 98.69 135 LEU A C 1
ATOM 1016 O O . LEU A 1 135 ? -0.586 -7.680 -0.538 1.00 98.69 135 LEU A O 1
ATOM 1020 N N . ALA A 1 136 ? 0.595 -8.469 1.206 1.00 98.50 136 ALA A N 1
ATOM 1021 C CA . ALA A 1 136 ? 1.576 -7.389 1.229 1.00 98.50 136 ALA A CA 1
ATOM 1022 C C . ALA A 1 136 ? 2.887 -7.817 0.565 1.00 98.50 136 ALA A C 1
ATOM 1024 O O . ALA A 1 136 ? 3.422 -8.877 0.889 1.00 98.50 136 ALA A O 1
ATOM 1025 N N . PHE A 1 137 ? 3.428 -6.977 -0.311 1.00 97.62 137 PHE A N 1
ATOM 1026 C CA . PHE A 1 137 ? 4.688 -7.205 -1.014 1.00 97.62 137 PHE A CA 1
ATOM 1027 C C . PHE A 1 137 ? 5.800 -6.321 -0.454 1.00 97.62 137 PHE A C 1
ATOM 1029 O O . PHE A 1 137 ? 5.602 -5.131 -0.197 1.00 97.62 137 PHE A O 1
ATOM 1036 N N . ARG A 1 138 ? 6.986 -6.910 -0.283 1.00 93.94 138 ARG A N 1
ATOM 1037 C CA . ARG A 1 138 ? 8.209 -6.185 0.072 1.00 93.94 138 ARG A CA 1
ATOM 1038 C C . ARG A 1 138 ? 8.775 -5.533 -1.187 1.00 93.94 138 ARG A C 1
ATOM 1040 O O . ARG A 1 138 ? 8.789 -6.167 -2.238 1.00 93.94 138 ARG A O 1
ATOM 1047 N N . GLY A 1 139 ? 9.271 -4.305 -1.073 1.00 80.81 139 GLY A N 1
ATOM 1048 C CA . GLY A 1 139 ? 10.119 -3.709 -2.104 1.00 80.81 139 GLY A CA 1
ATOM 1049 C C . GLY A 1 139 ? 11.583 -4.145 -1.997 1.00 80.81 139 GLY A C 1
ATOM 1050 O O . GLY A 1 139 ? 11.913 -5.160 -1.379 1.00 80.81 139 GLY A O 1
ATOM 1051 N N . THR A 1 140 ? 12.476 -3.367 -2.599 1.00 70.62 140 THR A N 1
ATOM 1052 C CA . THR A 1 140 ? 13.906 -3.680 -2.700 1.00 70.62 140 THR A CA 1
ATOM 1053 C C . THR A 1 140 ? 14.558 -3.744 -1.315 1.00 70.62 140 THR A C 1
ATOM 1055 O O . THR A 1 140 ? 14.448 -2.811 -0.522 1.00 70.62 140 THR A O 1
ATOM 1058 N N . ALA A 1 141 ? 15.222 -4.863 -0.999 1.00 57.62 141 ALA A N 1
ATOM 1059 C CA . ALA A 1 141 ? 15.903 -5.069 0.286 1.00 57.62 141 ALA A CA 1
ATOM 1060 C C . ALA A 1 141 ? 17.393 -4.667 0.272 1.00 57.62 141 ALA A C 1
ATOM 1062 O O . ALA A 1 141 ? 17.997 -4.576 1.337 1.00 57.62 141 ALA A O 1
ATOM 1063 N N . ASN A 1 142 ? 17.971 -4.409 -0.909 1.00 45.03 142 ASN A N 1
ATOM 1064 C CA . ASN A 1 142 ? 19.384 -4.073 -1.091 1.00 45.03 142 ASN A CA 1
ATOM 1065 C C . ASN A 1 142 ? 19.528 -2.755 -1.869 1.00 45.03 142 ASN A C 1
ATOM 1067 O O . ASN A 1 142 ? 18.980 -2.637 -2.962 1.00 45.03 142 ASN A O 1
ATOM 1071 N N . ASP A 1 143 ? 20.342 -1.816 -1.375 1.00 38.19 143 ASP A N 1
ATOM 1072 C CA . ASP A 1 143 ? 20.606 -0.504 -2.006 1.00 38.19 143 ASP A CA 1
ATOM 1073 C C . ASP A 1 143 ? 21.183 -0.600 -3.438 1.00 38.19 143 ASP A C 1
ATOM 1075 O O . ASP A 1 143 ? 21.149 0.363 -4.197 1.00 38.19 143 ASP A O 1
ATOM 1079 N N . ARG A 1 144 ? 21.675 -1.781 -3.846 1.00 36.31 144 ARG A N 1
ATOM 1080 C CA . ARG A 1 144 ? 22.107 -2.083 -5.226 1.00 36.31 144 ARG A CA 1
ATOM 1081 C C . ARG A 1 144 ? 20.953 -2.314 -6.215 1.00 36.31 144 ARG A C 1
ATOM 1083 O O . ARG A 1 144 ? 21.202 -2.336 -7.412 1.00 36.31 144 ARG A O 1
ATOM 1090 N N . GLY A 1 145 ? 19.719 -2.505 -5.744 1.00 37.56 145 GLY A N 1
ATOM 1091 C CA . GLY A 1 145 ? 18.578 -2.867 -6.594 1.00 37.56 145 GLY A CA 1
ATOM 1092 C C . GLY A 1 145 ? 17.859 -1.688 -7.252 1.00 37.56 145 GLY A C 1
ATOM 1093 O O . GLY A 1 145 ? 17.171 -1.895 -8.241 1.00 37.56 145 GLY A O 1
ATOM 1094 N N . ILE A 1 146 ? 18.074 -0.451 -6.783 1.00 41.41 146 ILE A N 1
ATOM 1095 C CA . ILE A 1 146 ? 17.461 0.743 -7.396 1.00 41.41 146 ILE A CA 1
ATOM 1096 C C . ILE A 1 146 ? 17.936 0.917 -8.854 1.00 41.41 146 ILE A C 1
ATOM 1098 O O . ILE A 1 146 ? 17.174 1.383 -9.695 1.00 41.41 146 ILE A O 1
ATOM 1102 N N . SER A 1 147 ? 19.168 0.496 -9.182 1.00 40.25 147 SER A N 1
ATOM 1103 C CA . SER A 1 147 ? 19.676 0.501 -10.563 1.00 40.25 147 SER A CA 1
ATOM 1104 C C . SER A 1 147 ? 19.186 -0.684 -11.406 1.00 40.25 147 SER A C 1
ATOM 1106 O O . SER A 1 147 ? 18.969 -0.509 -12.603 1.00 40.25 147 SER A O 1
ATOM 1108 N N . ASP A 1 148 ? 18.965 -1.860 -10.806 1.00 40.91 148 ASP A N 1
ATOM 1109 C CA . ASP A 1 148 ? 18.446 -3.054 -11.507 1.00 40.91 148 ASP A CA 1
ATOM 1110 C C . ASP A 1 148 ? 16.929 -2.982 -11.776 1.00 40.91 148 ASP A C 1
ATOM 1112 O O . ASP A 1 148 ? 16.413 -3.695 -12.638 1.00 40.91 148 ASP A O 1
ATOM 1116 N N . ASP A 1 149 ? 16.217 -2.069 -11.107 1.00 46.84 149 ASP A N 1
ATOM 1117 C CA . ASP A 1 149 ? 14.790 -1.802 -11.320 1.00 46.84 149 ASP A CA 1
ATOM 1118 C C . ASP A 1 149 ? 14.488 -1.132 -12.683 1.00 46.84 149 ASP A C 1
ATOM 1120 O O . ASP A 1 149 ? 13.330 -1.015 -13.072 1.00 46.84 149 ASP A O 1
ATOM 1124 N N . THR A 1 150 ? 15.505 -0.769 -13.476 1.00 44.50 150 THR A N 1
ATOM 1125 C CA . THR A 1 150 ? 15.369 -0.097 -14.789 1.00 44.50 150 THR A CA 1
ATOM 1126 C C . THR A 1 150 ? 15.313 -1.046 -16.001 1.00 44.50 150 THR A C 1
ATOM 1128 O O . THR A 1 150 ? 15.758 -0.717 -17.101 1.00 44.50 150 THR A O 1
ATOM 1131 N N . ASN A 1 151 ? 14.751 -2.249 -15.837 1.00 44.44 151 ASN A N 1
ATOM 1132 C CA . ASN A 1 151 ? 14.530 -3.173 -16.955 1.00 44.44 151 ASN A CA 1
ATOM 1133 C C . ASN A 1 151 ? 13.560 -2.567 -17.997 1.00 44.44 151 ASN A C 1
ATOM 1135 O O . ASN A 1 151 ? 12.493 -2.071 -17.640 1.00 44.44 151 ASN A O 1
ATOM 1139 N N . ARG A 1 152 ? 13.883 -2.707 -19.294 1.00 40.53 152 ARG A N 1
ATOM 1140 C CA . ARG A 1 152 ? 13.068 -2.315 -20.471 1.00 40.53 152 ARG A CA 1
ATOM 1141 C C . ARG A 1 152 ? 11.631 -2.864 -20.503 1.00 40.53 152 ARG A C 1
ATOM 1143 O O . ARG A 1 152 ? 10.880 -2.521 -21.403 1.00 40.53 152 ARG A O 1
ATOM 1150 N N . HIS A 1 153 ? 11.294 -3.790 -19.606 1.00 44.72 153 HIS A N 1
ATOM 1151 C CA . HIS A 1 153 ? 9.976 -4.420 -19.469 1.00 44.72 153 HIS A CA 1
ATOM 1152 C C . HIS A 1 153 ? 9.172 -3.888 -18.265 1.00 44.72 153 HIS A C 1
ATOM 1154 O O . HIS A 1 153 ? 8.182 -4.500 -17.867 1.00 44.72 153 HIS A O 1
ATOM 1160 N N . GLY A 1 154 ? 9.619 -2.794 -17.642 1.00 59.44 154 GLY A N 1
ATOM 1161 C CA . GLY A 1 154 ? 8.972 -2.173 -16.488 1.00 59.44 154 GLY A CA 1
ATOM 1162 C C . GLY A 1 154 ? 9.530 -2.636 -15.137 1.00 59.44 154 GLY A C 1
ATOM 1163 O O . GLY A 1 154 ? 10.058 -3.743 -14.984 1.00 59.44 154 GLY A O 1
ATOM 1164 N N . ILE A 1 155 ? 9.405 -1.758 -14.138 1.00 67.88 155 ILE A N 1
ATOM 1165 C CA . ILE A 1 155 ? 9.905 -1.971 -12.773 1.00 67.88 155 ILE A CA 1
ATOM 1166 C C . ILE A 1 155 ? 9.172 -3.138 -12.115 1.00 67.88 155 ILE A C 1
ATOM 1168 O O . ILE A 1 155 ? 7.944 -3.226 -12.147 1.00 67.88 155 ILE A O 1
ATOM 1172 N N . GLY A 1 156 ? 9.935 -4.049 -11.510 1.00 66.25 156 GLY A N 1
ATOM 1173 C CA . GLY A 1 156 ? 9.408 -5.233 -10.828 1.00 66.25 156 GLY A CA 1
ATOM 1174 C C . GLY A 1 156 ? 8.900 -6.356 -11.725 1.00 66.25 156 GLY A C 1
ATOM 1175 O O . GLY A 1 156 ? 8.571 -7.423 -11.208 1.00 66.25 156 GLY A O 1
ATOM 1176 N N . THR A 1 157 ? 8.910 -6.200 -13.052 1.00 70.12 157 THR A N 1
ATOM 1177 C CA . THR A 1 157 ? 8.446 -7.239 -13.984 1.00 70.12 157 THR A CA 1
ATOM 1178 C C . THR A 1 157 ? 9.258 -8.530 -13.874 1.00 70.12 157 THR A C 1
ATOM 1180 O O . THR A 1 157 ? 8.677 -9.615 -13.908 1.00 70.12 157 THR A O 1
ATOM 1183 N N . TYR A 1 158 ? 10.581 -8.448 -13.684 1.00 72.81 158 TYR A N 1
ATOM 1184 C CA . TYR A 1 158 ? 11.421 -9.637 -13.488 1.00 72.81 158 TYR A CA 1
ATOM 1185 C C . TYR A 1 158 ? 11.057 -10.378 -12.198 1.00 72.81 158 TYR A C 1
ATOM 1187 O O . TYR A 1 158 ? 10.729 -11.562 -12.246 1.00 72.81 158 TYR A O 1
ATOM 1195 N N . GLN A 1 159 ? 11.046 -9.666 -11.065 1.00 75.75 159 GLN A N 1
ATOM 1196 C CA . GLN A 1 159 ? 10.693 -10.238 -9.764 1.00 75.75 159 GLN A CA 1
ATOM 1197 C C . GLN A 1 159 ? 9.289 -10.838 -9.764 1.00 75.75 159 GLN A C 1
ATOM 1199 O O . GLN A 1 159 ? 9.076 -11.907 -9.197 1.00 75.75 159 GLN A O 1
ATOM 1204 N N . PHE A 1 160 ? 8.331 -10.169 -10.408 1.00 81.88 160 PHE A N 1
ATOM 1205 C CA . PHE A 1 160 ? 6.977 -10.679 -10.537 1.00 81.88 160 PHE A CA 1
ATOM 1206 C C . PHE A 1 160 ? 6.936 -11.939 -11.402 1.00 81.88 160 PHE A C 1
ATOM 1208 O O . PHE A 1 160 ? 6.386 -12.952 -10.980 1.00 81.88 160 PHE A O 1
ATOM 1215 N N . SER A 1 161 ? 7.549 -11.910 -12.587 1.00 81.38 161 SER A N 1
ATOM 1216 C CA . SER A 1 161 ? 7.501 -13.021 -13.544 1.00 81.38 161 SER A CA 1
ATOM 1217 C C . SER A 1 161 ? 8.193 -14.276 -13.009 1.00 81.38 161 SER A C 1
ATOM 1219 O O . SER A 1 161 ? 7.661 -15.373 -13.166 1.00 81.38 161 SER A O 1
ATOM 1221 N N . SER A 1 162 ? 9.326 -14.133 -12.313 1.00 80.19 162 SER A N 1
ATOM 1222 C CA . SER A 1 162 ? 10.022 -15.262 -11.680 1.00 80.19 162 SER A CA 1
ATOM 1223 C C . SER A 1 162 ? 9.261 -15.845 -10.482 1.00 80.19 162 SER A C 1
ATOM 1225 O O . SER A 1 162 ? 9.468 -17.004 -10.123 1.00 80.19 162 SER A O 1
ATOM 1227 N N . ASN A 1 163 ? 8.336 -15.080 -9.889 1.00 87.31 163 ASN A N 1
ATOM 1228 C CA . ASN A 1 163 ? 7.558 -15.483 -8.715 1.00 87.31 163 ASN A CA 1
ATOM 1229 C C . ASN A 1 163 ? 6.053 -15.623 -8.973 1.00 87.31 163 ASN A C 1
ATOM 1231 O O . ASN A 1 163 ? 5.295 -15.856 -8.031 1.00 87.31 163 ASN A O 1
ATOM 1235 N N . ILE A 1 164 ? 5.596 -15.551 -10.224 1.00 89.88 164 ILE A N 1
ATOM 1236 C CA . ILE A 1 164 ? 4.164 -15.516 -10.553 1.00 89.88 164 ILE A CA 1
ATOM 1237 C C . ILE A 1 164 ? 3.412 -16.751 -10.034 1.00 89.88 164 ILE A C 1
ATOM 1239 O O . ILE A 1 164 ? 2.297 -16.639 -9.526 1.00 89.88 164 ILE A O 1
ATOM 1243 N N . GLY A 1 165 ? 4.049 -17.927 -10.067 1.00 90.94 165 GLY A N 1
ATOM 1244 C CA . GLY A 1 165 ? 3.492 -19.158 -9.500 1.00 90.94 165 GLY A CA 1
ATOM 1245 C C . GLY A 1 165 ? 3.337 -19.101 -7.976 1.00 90.94 165 GLY A C 1
ATOM 1246 O O . GLY A 1 165 ? 2.336 -19.573 -7.439 1.00 90.94 165 GLY A O 1
ATOM 1247 N N . ARG A 1 166 ? 4.280 -18.460 -7.274 1.00 93.88 166 ARG A N 1
ATOM 1248 C CA . ARG A 1 166 ? 4.222 -18.246 -5.818 1.00 93.88 166 ARG A CA 1
ATOM 1249 C C . ARG A 1 166 ? 3.142 -17.233 -5.446 1.00 93.88 166 ARG A C 1
ATOM 1251 O O . ARG A 1 166 ? 2.409 -17.458 -4.487 1.00 93.88 166 ARG A O 1
ATOM 1258 N N . VAL A 1 167 ? 2.996 -16.164 -6.232 1.00 94.81 167 VAL A N 1
ATOM 1259 C CA . VAL A 1 167 ? 1.893 -15.202 -6.085 1.00 94.81 167 VAL A CA 1
ATOM 1260 C C . VAL A 1 167 ? 0.549 -15.910 -6.254 1.00 94.81 167 VAL A C 1
ATOM 1262 O O . VAL A 1 167 ? -0.313 -15.790 -5.387 1.00 94.81 167 VAL A O 1
ATOM 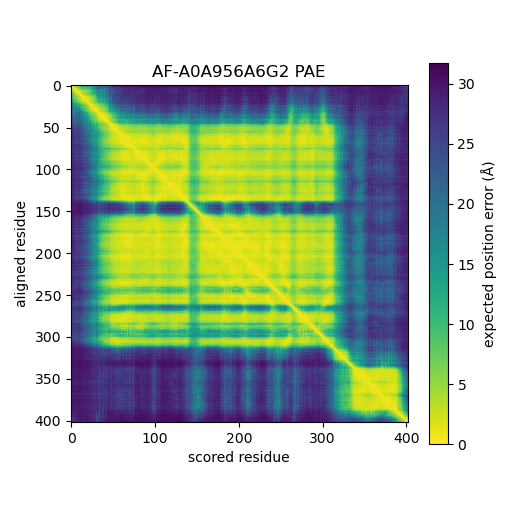1265 N N . ASN A 1 168 ? 0.392 -16.715 -7.308 1.00 95.94 168 ASN A N 1
ATOM 1266 C CA . ASN A 1 168 ? -0.831 -17.482 -7.544 1.00 95.94 168 ASN A CA 1
ATOM 1267 C C . ASN A 1 168 ? -1.149 -18.448 -6.387 1.00 95.94 168 ASN A C 1
ATOM 1269 O O . ASN A 1 168 ? -2.294 -18.534 -5.950 1.00 95.94 168 ASN A O 1
ATOM 1273 N N . ALA A 1 169 ? -0.140 -19.132 -5.838 1.00 96.12 169 ALA A N 1
ATOM 1274 C CA . ALA A 1 169 ? -0.323 -20.010 -4.681 1.00 96.12 169 ALA A CA 1
ATOM 1275 C C . ALA A 1 169 ? -0.802 -19.243 -3.433 1.00 96.12 169 ALA A C 1
ATOM 1277 O O . ALA A 1 169 ? -1.699 -19.709 -2.733 1.00 96.12 169 ALA A O 1
ATOM 1278 N N . MET A 1 170 ? -0.257 -18.049 -3.181 1.00 97.00 170 MET A N 1
ATOM 1279 C CA . MET A 1 170 ? -0.679 -17.189 -2.067 1.00 97.00 170 MET A CA 1
ATOM 1280 C C . MET A 1 170 ? -2.110 -16.669 -2.242 1.00 97.00 170 MET A C 1
ATOM 1282 O O . MET A 1 170 ? -2.874 -16.647 -1.278 1.00 97.00 170 MET A O 1
ATOM 1286 N N . LEU A 1 171 ? -2.495 -16.298 -3.467 1.00 97.19 171 LEU A N 1
ATOM 1287 C CA . LEU A 1 171 ? -3.875 -15.927 -3.795 1.00 97.19 171 LEU A CA 1
ATOM 1288 C C . LEU A 1 171 ? -4.835 -17.110 -3.602 1.00 97.19 171 LEU A C 1
ATOM 1290 O O . LEU A 1 171 ? -5.919 -16.933 -3.051 1.00 97.19 171 LEU A O 1
ATOM 1294 N N . GLY A 1 172 ? -4.422 -18.325 -3.972 1.00 96.44 172 GLY A N 1
ATOM 1295 C CA . GLY A 1 172 ? -5.185 -19.545 -3.700 1.00 96.44 172 GLY A CA 1
ATOM 1296 C C . GLY A 1 172 ? -5.367 -19.803 -2.201 1.00 96.44 172 GLY A C 1
ATOM 1297 O O . GLY A 1 172 ? -6.480 -20.062 -1.746 1.00 96.44 172 GLY A O 1
ATOM 1298 N N . ALA A 1 173 ? -4.297 -19.659 -1.413 1.00 96.25 173 ALA A N 1
ATOM 1299 C CA . ALA A 1 173 ? -4.330 -19.823 0.042 1.00 96.25 173 ALA A CA 1
ATOM 1300 C C . ALA A 1 173 ? -5.202 -18.774 0.758 1.00 96.25 173 ALA A C 1
ATOM 1302 O O . ALA A 1 173 ? -5.686 -19.028 1.861 1.00 96.25 173 ALA A O 1
ATOM 1303 N N . ALA A 1 174 ? -5.429 -17.611 0.142 1.00 96.12 174 ALA A N 1
ATOM 1304 C CA . ALA A 1 174 ? -6.301 -16.575 0.683 1.00 96.12 174 ALA A CA 1
ATOM 1305 C C . ALA A 1 174 ? -7.793 -16.957 0.676 1.00 96.12 174 ALA A C 1
ATOM 1307 O O . ALA A 1 174 ? -8.567 -16.370 1.431 1.00 96.12 174 ALA A O 1
ATOM 1308 N N . GLY A 1 175 ? -8.204 -17.916 -0.166 1.00 92.38 175 GLY A N 1
ATOM 1309 C CA . GLY A 1 175 ? -9.578 -18.429 -0.217 1.00 92.38 175 GLY A CA 1
ATOM 1310 C C . GLY A 1 175 ? -10.628 -17.446 -0.756 1.00 92.38 175 GLY A C 1
ATOM 1311 O O . GLY A 1 175 ? -11.822 -17.724 -0.674 1.00 92.38 175 GLY A O 1
ATOM 1312 N N . GLY A 1 176 ? -10.211 -16.300 -1.300 1.00 94.50 176 GLY A N 1
ATOM 1313 C CA . GLY A 1 176 ? -11.090 -15.277 -1.864 1.00 94.50 176 GLY A CA 1
ATOM 1314 C C . GLY A 1 176 ? -10.324 -14.020 -2.299 1.00 94.50 176 GLY A C 1
ATOM 1315 O O . GLY A 1 176 ? -9.110 -13.948 -2.097 1.00 94.50 176 GLY A O 1
ATOM 1316 N N . PRO A 1 177 ? -11.009 -13.021 -2.892 1.00 96.31 177 PRO A N 1
ATOM 1317 C CA . PRO A 1 177 ? -10.359 -11.807 -3.373 1.00 96.31 177 PRO A CA 1
ATOM 1318 C C . PRO A 1 177 ? -9.659 -11.024 -2.259 1.00 96.31 177 PRO A C 1
ATOM 1320 O O . PRO A 1 177 ? -10.264 -10.719 -1.228 1.00 96.31 177 PRO A O 1
ATOM 1323 N N . VAL A 1 178 ? -8.403 -10.646 -2.492 1.00 98.19 178 VAL A N 1
ATOM 1324 C CA . VAL A 1 178 ? -7.563 -9.959 -1.499 1.00 98.19 178 VAL A CA 1
ATOM 1325 C C . VAL A 1 178 ? -7.385 -8.478 -1.810 1.00 98.19 178 VAL A C 1
ATOM 1327 O O . VAL A 1 178 ? -7.518 -8.037 -2.952 1.00 98.19 178 VAL A O 1
ATOM 1330 N N . VAL A 1 179 ? -7.030 -7.696 -0.795 1.00 98.75 179 VAL A N 1
ATOM 1331 C CA . VAL A 1 179 ? -6.378 -6.400 -1.003 1.00 98.75 179 VAL A CA 1
ATOM 1332 C C . VAL A 1 179 ? -4.888 -6.651 -1.201 1.00 98.75 179 VAL A C 1
ATOM 1334 O O . VAL A 1 179 ? -4.253 -7.280 -0.358 1.00 98.75 179 VAL A O 1
ATOM 1337 N N . VAL A 1 180 ? -4.319 -6.164 -2.298 1.00 98.81 180 VAL A N 1
ATOM 1338 C CA . VAL A 1 180 ? -2.870 -6.206 -2.526 1.00 98.81 180 VAL A CA 1
ATOM 1339 C C . VAL A 1 180 ? -2.256 -4.869 -2.142 1.00 98.81 180 VAL A C 1
ATOM 1341 O O . VAL A 1 180 ? -2.794 -3.814 -2.484 1.00 98.81 180 VAL A O 1
ATOM 1344 N N . THR A 1 181 ? -1.146 -4.907 -1.406 1.00 98.81 181 THR A N 1
ATOM 1345 C CA . THR A 1 181 ? -0.468 -3.694 -0.939 1.00 98.81 181 THR A CA 1
ATOM 1346 C C . THR A 1 181 ? 1.045 -3.799 -1.010 1.00 98.81 181 THR A C 1
ATOM 1348 O O . THR A 1 181 ? 1.602 -4.893 -0.937 1.00 98.81 181 THR A O 1
ATOM 1351 N N . GLY A 1 182 ? 1.728 -2.666 -1.126 1.00 97.50 182 GLY A N 1
ATOM 1352 C CA . GLY A 1 182 ? 3.181 -2.632 -1.083 1.00 97.50 182 GLY A CA 1
ATOM 1353 C C . GLY A 1 182 ? 3.752 -1.222 -1.106 1.00 97.50 182 GLY A C 1
ATOM 1354 O O . GLY A 1 182 ? 3.102 -0.270 -1.543 1.00 97.50 182 GLY A O 1
ATOM 1355 N N . HIS A 1 183 ? 4.981 -1.117 -0.609 1.00 94.50 183 HIS A N 1
ATOM 1356 C CA . HIS A 1 183 ? 5.790 0.097 -0.630 1.00 94.50 183 HIS A CA 1
ATOM 1357 C C . HIS A 1 183 ? 6.896 -0.036 -1.679 1.00 94.50 183 HIS A C 1
ATOM 1359 O O . HIS A 1 183 ? 7.422 -1.139 -1.861 1.00 94.50 183 HIS A O 1
ATOM 1365 N N . SER A 1 184 ? 7.259 1.062 -2.351 1.00 90.31 184 SER A N 1
ATOM 1366 C CA . SER A 1 184 ? 8.336 1.066 -3.349 1.00 90.31 184 SER A CA 1
ATOM 1367 C C . SER A 1 184 ? 8.066 0.044 -4.462 1.00 90.31 184 SER A C 1
ATOM 1369 O O . SER A 1 184 ? 6.932 -0.089 -4.925 1.00 90.31 184 SER A O 1
ATOM 1371 N N . LEU A 1 185 ? 9.073 -0.739 -4.847 1.00 89.62 185 LEU A N 1
ATOM 1372 C CA . LEU A 1 185 ? 8.964 -1.901 -5.725 1.00 89.62 185 LEU A CA 1
ATOM 1373 C C . LEU A 1 185 ? 7.844 -2.881 -5.318 1.00 89.62 185 LEU A C 1
ATOM 1375 O O . LEU A 1 185 ? 7.164 -3.434 -6.179 1.00 89.62 185 LEU A O 1
ATOM 1379 N N . GLY A 1 186 ? 7.553 -3.036 -4.022 1.00 94.62 186 GLY A N 1
ATOM 1380 C CA . GLY A 1 186 ? 6.432 -3.855 -3.553 1.00 94.62 186 GLY A CA 1
ATOM 1381 C C . GLY A 1 186 ? 5.077 -3.326 -4.034 1.00 94.62 186 GLY A C 1
ATOM 1382 O O . GLY A 1 186 ? 4.161 -4.102 -4.302 1.00 94.62 186 GLY A O 1
ATOM 1383 N N . GLY A 1 187 ? 4.940 -2.010 -4.203 1.00 96.19 187 GLY A N 1
ATOM 1384 C CA . GLY A 1 187 ? 3.750 -1.405 -4.795 1.00 96.19 187 GLY A CA 1
ATOM 1385 C C . GLY A 1 187 ? 3.602 -1.726 -6.287 1.00 96.19 187 GLY A C 1
ATOM 1386 O O . GLY A 1 187 ? 2.489 -1.984 -6.746 1.00 96.19 187 GLY A O 1
ATOM 1387 N N . ALA A 1 188 ? 4.705 -1.805 -7.040 1.00 93.31 188 ALA A N 1
ATOM 1388 C CA . ALA A 1 188 ? 4.678 -2.263 -8.431 1.00 93.31 188 ALA A CA 1
ATOM 1389 C C . ALA A 1 188 ? 4.272 -3.742 -8.520 1.00 93.31 188 ALA A C 1
ATOM 1391 O O . ALA A 1 188 ? 3.410 -4.098 -9.322 1.00 93.31 188 ALA A O 1
ATOM 1392 N N . LEU A 1 189 ? 4.785 -4.595 -7.626 1.00 96.06 189 LEU A N 1
ATOM 1393 C CA . LEU A 1 189 ? 4.362 -5.999 -7.528 1.00 96.06 189 LEU A CA 1
ATOM 1394 C C . LEU A 1 189 ? 2.867 -6.141 -7.193 1.00 96.06 189 LEU A C 1
ATOM 1396 O O . LEU A 1 189 ? 2.193 -7.015 -7.744 1.00 96.06 189 LEU A O 1
ATOM 1400 N N . ALA A 1 190 ? 2.321 -5.273 -6.336 1.00 98.50 190 ALA A N 1
ATOM 1401 C CA . ALA A 1 190 ? 0.890 -5.242 -6.034 1.00 98.50 190 ALA A CA 1
ATOM 1402 C C . ALA A 1 190 ? 0.053 -4.879 -7.277 1.00 98.50 190 ALA A C 1
ATOM 1404 O O . ALA A 1 190 ? -0.940 -5.546 -7.573 1.00 98.50 190 ALA A O 1
ATOM 1405 N N . GLN A 1 191 ? 0.486 -3.877 -8.045 1.00 98.00 191 GLN A N 1
ATOM 1406 C CA . GLN A 1 191 ? -0.155 -3.489 -9.306 1.00 98.00 191 GLN A CA 1
ATOM 1407 C C . GLN A 1 191 ? -0.096 -4.610 -10.356 1.00 98.00 191 GLN A C 1
ATOM 1409 O O . GLN A 1 191 ? -1.124 -4.958 -10.940 1.00 98.00 191 GLN A O 1
ATOM 1414 N N . LEU A 1 192 ? 1.071 -5.237 -10.544 1.00 96.06 192 LEU A N 1
ATOM 1415 C CA . LEU A 1 192 ? 1.240 -6.385 -11.444 1.00 96.06 192 LEU A CA 1
ATOM 1416 C C . LEU A 1 192 ? 0.362 -7.569 -11.014 1.00 96.06 192 LEU A C 1
ATOM 1418 O O . LEU A 1 192 ? -0.291 -8.195 -11.846 1.00 96.06 192 LEU A O 1
ATOM 1422 N N . THR A 1 193 ? 0.250 -7.834 -9.711 1.00 98.25 193 THR A N 1
ATOM 1423 C CA . THR A 1 193 ? -0.638 -8.888 -9.194 1.00 98.25 193 THR A CA 1
ATOM 1424 C C . THR A 1 193 ? -2.088 -8.647 -9.607 1.00 98.25 193 THR A C 1
ATOM 1426 O O . THR A 1 193 ? -2.751 -9.571 -10.075 1.00 98.25 193 THR A O 1
ATOM 1429 N N . ALA A 1 194 ? -2.577 -7.410 -9.501 1.00 98.50 194 ALA A N 1
ATOM 1430 C CA . ALA A 1 194 ? -3.925 -7.063 -9.936 1.00 98.50 194 ALA A CA 1
ATOM 1431 C C . ALA A 1 194 ? -4.109 -7.182 -11.454 1.00 98.50 194 ALA A C 1
ATOM 1433 O O . ALA A 1 194 ? -5.134 -7.687 -11.902 1.00 98.50 194 ALA A O 1
ATOM 1434 N N . ALA A 1 195 ? -3.114 -6.779 -12.244 1.00 97.12 195 ALA A N 1
ATOM 1435 C CA . ALA A 1 195 ? -3.150 -6.893 -13.701 1.00 97.12 195 ALA A CA 1
ATOM 1436 C C . ALA A 1 195 ? -3.214 -8.349 -14.196 1.00 97.12 195 ALA A C 1
ATOM 1438 O O . ALA A 1 195 ? -3.963 -8.668 -15.124 1.00 97.12 195 ALA A O 1
ATOM 1439 N N . TYR A 1 196 ? -2.443 -9.247 -13.577 1.00 96.25 196 TYR A N 1
ATOM 1440 C CA . TYR A 1 196 ? -2.352 -10.649 -13.993 1.00 96.25 196 TYR A CA 1
ATOM 1441 C C . TYR A 1 196 ? -3.420 -11.543 -13.350 1.00 96.25 196 TYR A C 1
ATOM 1443 O O . TYR A 1 196 ? -3.867 -12.496 -13.991 1.00 96.25 196 TYR A O 1
ATOM 1451 N N . PHE A 1 197 ? -3.885 -11.208 -12.142 1.00 97.62 197 PHE A N 1
ATOM 1452 C CA . PHE A 1 197 ? -4.887 -11.969 -11.387 1.00 97.62 197 PHE A CA 1
ATOM 1453 C C . PHE A 1 197 ? -6.099 -11.121 -10.951 1.00 97.62 197 PHE A C 1
ATOM 1455 O O . PHE A 1 197 ? -6.495 -11.170 -9.783 1.00 97.62 197 PHE A O 1
ATOM 1462 N N . PRO A 1 198 ? -6.755 -10.371 -11.857 1.00 97.25 198 PRO A N 1
ATOM 1463 C CA . PRO A 1 198 ? -7.784 -9.402 -11.472 1.00 97.25 198 PRO A CA 1
ATOM 1464 C C . PRO A 1 198 ? -9.007 -10.036 -10.792 1.00 97.25 198 PRO A C 1
ATOM 1466 O O . PRO A 1 198 ? -9.647 -9.404 -9.962 1.00 97.25 198 PRO A O 1
ATOM 1469 N N . GLY A 1 199 ? -9.315 -11.307 -11.076 1.00 96.31 199 GLY A N 1
ATOM 1470 C CA . GLY A 1 199 ? -10.396 -12.039 -10.401 1.00 96.31 199 GLY A CA 1
ATOM 1471 C C . GLY A 1 199 ? -10.095 -12.426 -8.945 1.00 96.31 199 GLY A C 1
ATOM 1472 O O . GLY A 1 199 ? -11.009 -12.783 -8.210 1.00 96.31 199 GLY A O 1
ATOM 1473 N N . SER A 1 200 ? -8.829 -12.363 -8.524 1.00 98.06 200 SER A N 1
ATOM 1474 C CA . SER A 1 200 ? -8.381 -12.669 -7.155 1.00 98.06 200 SER A CA 1
ATOM 1475 C C . SER A 1 200 ? -8.031 -11.415 -6.351 1.00 98.06 200 SER A C 1
ATOM 1477 O O . SER A 1 200 ? -7.620 -11.518 -5.197 1.00 98.06 200 SER A O 1
ATOM 1479 N N . VAL A 1 201 ? -8.185 -10.225 -6.936 1.00 98.44 201 VAL A N 1
ATOM 1480 C CA . VAL A 1 201 ? -7.838 -8.957 -6.295 1.00 98.44 201 VAL A CA 1
ATOM 1481 C C . VAL A 1 201 ? -9.077 -8.081 -6.194 1.00 98.44 201 VAL A C 1
ATOM 1483 O O . VAL A 1 201 ? -9.771 -7.842 -7.171 1.00 98.44 201 VAL A O 1
ATOM 1486 N N . LYS A 1 202 ? -9.355 -7.583 -4.992 1.00 97.44 202 LYS A N 1
ATOM 1487 C CA . LYS A 1 202 ? -10.451 -6.648 -4.714 1.00 97.44 202 LYS A CA 1
ATOM 1488 C C . LYS A 1 202 ? -10.004 -5.195 -4.846 1.00 97.44 202 LYS A C 1
ATOM 1490 O O . LYS A 1 202 ? -10.765 -4.340 -5.295 1.00 97.44 202 LYS A O 1
ATOM 1495 N N . ARG A 1 203 ? -8.788 -4.899 -4.385 1.00 98.44 203 ARG A N 1
ATOM 1496 C CA . ARG A 1 203 ? -8.250 -3.538 -4.325 1.00 98.44 203 ARG A CA 1
ATOM 1497 C C . ARG A 1 203 ? -6.728 -3.553 -4.348 1.00 98.44 203 ARG A C 1
ATOM 1499 O O . ARG A 1 203 ? -6.122 -4.421 -3.726 1.00 98.44 203 ARG A O 1
ATOM 1506 N N . VAL A 1 204 ? -6.145 -2.559 -5.001 1.00 98.75 204 VAL A N 1
ATOM 1507 C CA . VAL A 1 204 ? -4.721 -2.231 -4.969 1.00 98.75 204 VAL A CA 1
ATOM 1508 C C . VAL A 1 204 ? -4.528 -0.996 -4.099 1.00 98.75 204 VAL A C 1
ATOM 1510 O O . VAL A 1 204 ? -5.203 0.013 -4.298 1.00 98.75 204 VAL A O 1
ATOM 1513 N N . VAL A 1 205 ? -3.612 -1.062 -3.138 1.00 98.69 205 VAL A N 1
ATOM 1514 C CA . VAL A 1 205 ? -3.208 0.098 -2.336 1.00 98.69 205 VAL A CA 1
ATOM 1515 C C . VAL A 1 205 ? -1.692 0.186 -2.326 1.00 98.69 205 VAL A C 1
ATOM 1517 O O . VAL A 1 205 ? -1.034 -0.737 -1.869 1.00 98.69 205 VAL A O 1
ATOM 1520 N N . THR A 1 206 ? -1.109 1.266 -2.834 1.00 97.94 206 THR A N 1
ATOM 1521 C CA . THR A 1 206 ? 0.356 1.367 -2.935 1.00 97.94 206 THR A CA 1
ATOM 1522 C C . THR A 1 206 ? 0.903 2.595 -2.236 1.00 97.94 206 THR A C 1
ATOM 1524 O O . THR A 1 206 ? 0.255 3.638 -2.245 1.00 97.94 206 THR A O 1
ATOM 1527 N N . PHE A 1 207 ? 2.131 2.495 -1.737 1.00 95.94 207 PHE A N 1
ATOM 1528 C CA . PHE A 1 207 ? 2.829 3.557 -1.014 1.00 95.94 207 PHE A CA 1
ATOM 1529 C C . PHE A 1 207 ? 4.149 3.873 -1.711 1.00 95.94 207 PHE A C 1
ATOM 1531 O O . PHE A 1 207 ? 4.976 2.977 -1.875 1.00 95.94 207 PHE A O 1
ATOM 1538 N N . GLN A 1 208 ? 4.337 5.116 -2.162 1.00 91.75 208 GLN A N 1
ATOM 1539 C CA . GLN A 1 208 ? 5.565 5.567 -2.830 1.00 91.75 208 GLN A CA 1
ATOM 1540 C C . GLN A 1 208 ? 6.001 4.593 -3.937 1.00 91.75 208 GLN A C 1
ATOM 1542 O O . GLN A 1 208 ? 7.157 4.200 -4.042 1.00 91.75 208 GLN A O 1
ATOM 1547 N N . SER A 1 209 ? 5.034 4.106 -4.710 1.00 90.44 209 SER A N 1
ATOM 1548 C CA . SER A 1 209 ? 5.258 3.059 -5.702 1.00 90.44 209 SER A CA 1
ATOM 1549 C C . SER A 1 209 ? 5.617 3.664 -7.050 1.00 90.44 209 SER A C 1
ATOM 1551 O O . SER A 1 209 ? 5.001 4.666 -7.428 1.00 90.44 209 SER A O 1
ATOM 1553 N N . PRO A 1 210 ? 6.512 3.024 -7.820 1.00 87.88 210 PRO A N 1
ATOM 1554 C CA . PRO A 1 210 ? 6.618 3.320 -9.233 1.00 87.88 210 PRO A CA 1
ATOM 1555 C C . PRO A 1 210 ? 5.354 2.875 -9.973 1.00 87.88 210 PRO A C 1
ATOM 1557 O O . PRO A 1 210 ? 4.535 2.093 -9.463 1.00 87.88 210 PRO A O 1
ATOM 1560 N N . ALA A 1 211 ? 5.206 3.390 -11.186 1.00 88.75 211 ALA A N 1
ATOM 1561 C CA . ALA A 1 211 ? 4.280 2.869 -12.171 1.00 88.75 211 ALA A CA 1
ATOM 1562 C C . ALA A 1 211 ? 4.768 1.513 -12.719 1.00 88.75 211 ALA A C 1
ATOM 1564 O O . ALA A 1 211 ? 5.908 1.102 -12.494 1.00 88.75 211 ALA A O 1
ATOM 1565 N N . ILE A 1 212 ? 3.894 0.803 -13.430 1.00 86.81 212 ILE A N 1
ATOM 1566 C CA . ILE A 1 212 ? 4.206 -0.479 -14.077 1.00 86.81 212 ILE A CA 1
ATOM 1567 C C . ILE A 1 212 ? 4.196 -0.323 -15.599 1.00 86.81 212 ILE A C 1
ATOM 1569 O O . ILE A 1 212 ? 3.927 0.760 -16.114 1.00 86.81 212 ILE A O 1
ATOM 1573 N N . ASP A 1 213 ? 4.509 -1.396 -16.317 1.00 84.12 213 ASP A N 1
ATOM 1574 C CA . ASP A 1 213 ? 4.326 -1.485 -17.767 1.00 84.12 213 ASP A CA 1
ATOM 1575 C C . ASP A 1 213 ? 2.886 -1.110 -18.189 1.00 84.12 213 ASP A C 1
ATOM 1577 O O . ASP A 1 213 ? 1.905 -1.463 -17.517 1.00 84.12 213 ASP A O 1
ATOM 1581 N N . GLY A 1 214 ? 2.760 -0.342 -19.274 1.00 86.31 214 GLY A N 1
ATOM 1582 C CA . GLY A 1 214 ? 1.497 0.211 -19.747 1.00 86.31 214 GLY A CA 1
ATOM 1583 C C . GLY A 1 214 ? 0.500 -0.861 -20.168 1.00 86.31 214 GLY A C 1
ATOM 1584 O O . GLY A 1 214 ? -0.674 -0.756 -19.802 1.00 86.31 214 GLY A O 1
ATOM 1585 N N . ASP A 1 215 ? 0.962 -1.920 -20.837 1.00 87.06 215 ASP A N 1
ATOM 1586 C CA . ASP A 1 215 ? 0.117 -3.037 -21.267 1.00 87.06 215 ASP A CA 1
ATOM 1587 C C . ASP A 1 215 ? -0.421 -3.809 -20.056 1.00 87.06 215 ASP A C 1
ATOM 1589 O O . ASP A 1 215 ? -1.590 -4.211 -20.025 1.00 87.06 215 ASP A O 1
ATOM 1593 N N . ALA A 1 216 ? 0.395 -3.972 -19.010 1.00 88.94 216 ALA A N 1
ATOM 1594 C CA . ALA A 1 216 ? -0.053 -4.564 -17.753 1.00 88.94 216 ALA A CA 1
ATOM 1595 C C . ALA A 1 216 ? -1.130 -3.703 -17.061 1.00 88.94 216 ALA A C 1
ATOM 1597 O O . ALA A 1 216 ? -2.168 -4.228 -16.646 1.00 88.94 216 ALA A O 1
ATOM 1598 N N . ALA A 1 217 ? -0.944 -2.384 -16.970 1.00 93.38 217 ALA A N 1
ATOM 1599 C CA . ALA A 1 217 ? -1.968 -1.492 -16.419 1.00 93.38 217 ALA A CA 1
ATOM 1600 C C . ALA A 1 217 ? -3.259 -1.502 -17.264 1.00 93.38 217 ALA A C 1
ATOM 1602 O O . ALA A 1 217 ? -4.369 -1.564 -16.721 1.00 93.38 217 ALA A O 1
ATOM 1603 N N . ASP A 1 218 ? -3.130 -1.505 -18.592 1.00 93.50 218 ASP A N 1
ATOM 1604 C CA . ASP A 1 218 ? -4.258 -1.534 -19.522 1.00 93.50 218 ASP A CA 1
ATOM 1605 C C . ASP A 1 218 ? -5.015 -2.862 -19.485 1.00 93.50 218 ASP A C 1
ATOM 1607 O O . ASP A 1 218 ? -6.240 -2.872 -19.615 1.00 93.50 218 ASP A O 1
ATOM 1611 N N . ARG A 1 219 ? -4.341 -3.978 -19.198 1.00 95.31 219 ARG A N 1
ATOM 1612 C CA . ARG A 1 219 ? -4.998 -5.266 -18.947 1.00 95.31 219 ARG A CA 1
ATOM 1613 C C . ARG A 1 219 ? -5.991 -5.187 -17.785 1.00 95.31 219 ARG A C 1
ATOM 1615 O O . ARG A 1 219 ? -7.113 -5.685 -17.912 1.00 95.31 219 ARG A O 1
ATOM 1622 N N . LEU A 1 220 ? -5.625 -4.536 -16.676 1.00 96.94 220 LEU A N 1
ATOM 1623 C CA . LEU A 1 220 ? -6.547 -4.332 -15.552 1.00 96.94 220 LEU A CA 1
ATOM 1624 C C . LEU A 1 220 ? -7.705 -3.405 -15.937 1.00 96.94 220 LEU A C 1
ATOM 1626 O O . LEU A 1 220 ? -8.862 -3.692 -15.624 1.00 96.94 220 LEU A O 1
ATOM 1630 N N . LYS A 1 221 ? -7.410 -2.325 -16.667 1.00 96.31 221 LYS A N 1
ATOM 1631 C CA . LYS A 1 221 ? -8.428 -1.398 -17.179 1.00 96.31 221 LYS A CA 1
ATOM 1632 C C . LYS A 1 221 ? -9.454 -2.114 -18.061 1.00 96.31 221 LYS A C 1
ATOM 1634 O O . LYS A 1 221 ? -10.658 -1.966 -17.863 1.00 96.31 221 LYS A O 1
ATOM 1639 N N . GLN A 1 222 ? -8.995 -2.956 -18.985 1.00 96.94 222 GLN A N 1
ATOM 1640 C CA . GLN A 1 222 ? -9.852 -3.758 -19.862 1.00 96.94 222 GLN A CA 1
ATOM 1641 C C . GLN A 1 222 ? -10.694 -4.783 -19.094 1.00 96.94 222 GLN A C 1
ATOM 1643 O O . GLN A 1 222 ? -11.836 -5.046 -19.478 1.00 96.94 222 GLN A O 1
ATOM 1648 N N . TYR A 1 223 ? -10.157 -5.363 -18.016 1.00 96.81 223 TYR A N 1
ATOM 1649 C CA . TYR A 1 223 ? -10.933 -6.217 -17.118 1.00 96.81 223 TYR A CA 1
ATOM 1650 C C . TYR A 1 223 ? -12.049 -5.418 -16.430 1.00 96.81 223 TYR A C 1
ATOM 1652 O O . TYR A 1 223 ? -13.219 -5.794 -16.519 1.00 96.81 223 TYR A O 1
ATOM 1660 N N . ASN A 1 224 ? -11.710 -4.282 -15.814 1.00 97.56 224 ASN A N 1
ATOM 1661 C CA . ASN A 1 224 ? -12.661 -3.427 -15.102 1.00 97.56 224 ASN A CA 1
ATOM 1662 C C . ASN A 1 224 ? -13.751 -2.851 -16.016 1.00 97.56 224 ASN A C 1
ATOM 1664 O O . ASN A 1 224 ? -14.897 -2.718 -15.590 1.00 97.56 224 ASN A O 1
ATOM 1668 N N . ALA A 1 225 ? -13.436 -2.560 -17.282 1.00 96.94 225 ALA A N 1
ATOM 1669 C CA . ALA A 1 225 ? -14.402 -2.071 -18.267 1.00 96.94 225 ALA A CA 1
ATOM 1670 C C . ALA A 1 225 ? -15.559 -3.055 -18.530 1.00 96.94 225 ALA A C 1
ATOM 1672 O O . ALA A 1 225 ? -16.631 -2.646 -18.967 1.00 96.94 225 ALA A O 1
ATOM 1673 N N . LYS A 1 226 ? -15.357 -4.349 -18.249 1.00 96.56 226 LYS A N 1
ATOM 1674 C CA . LYS A 1 226 ? -16.355 -5.415 -18.433 1.00 96.56 226 LYS A CA 1
ATOM 1675 C C . LYS A 1 226 ? -17.116 -5.751 -17.147 1.00 96.56 226 LYS A C 1
ATOM 1677 O O . LYS A 1 226 ? -17.899 -6.699 -17.139 1.00 96.56 226 LYS A O 1
ATOM 1682 N N . LYS A 1 227 ? -16.858 -5.032 -16.050 1.00 95.88 227 LYS A N 1
ATOM 1683 C CA . LYS A 1 227 ? -17.369 -5.348 -14.713 1.00 95.88 227 LYS A CA 1
ATOM 1684 C C . LYS A 1 227 ? -18.317 -4.270 -14.185 1.00 95.88 227 LYS A C 1
ATOM 1686 O O . LYS A 1 227 ? -18.080 -3.082 -14.417 1.00 95.88 227 LYS A O 1
ATOM 1691 N N . PRO A 1 228 ? -19.379 -4.656 -13.450 1.00 94.69 228 PRO A N 1
ATOM 1692 C CA . PRO A 1 228 ? -20.188 -3.689 -12.721 1.00 94.69 228 PRO A CA 1
ATOM 1693 C C . PRO A 1 228 ? -19.344 -3.012 -11.634 1.00 94.69 228 PRO A C 1
ATOM 1695 O O . PRO A 1 228 ? -18.377 -3.586 -11.139 1.00 94.69 228 PRO A O 1
ATOM 1698 N N . GLU A 1 229 ? -19.725 -1.798 -11.235 1.00 89.19 229 GLU A N 1
ATOM 1699 C CA . GLU A 1 229 ? -18.934 -0.945 -10.332 1.00 89.19 229 GLU A CA 1
ATOM 1700 C C . GLU A 1 229 ? -18.513 -1.637 -9.019 1.00 89.19 229 GLU A C 1
ATOM 1702 O O . GLU A 1 229 ? -17.400 -1.440 -8.541 1.00 89.19 229 GLU A O 1
ATOM 1707 N N . GLY A 1 230 ? -19.369 -2.499 -8.458 1.00 88.69 230 GLY A N 1
ATOM 1708 C CA . GLY A 1 230 ? -19.078 -3.252 -7.231 1.00 88.69 230 GLY A CA 1
ATOM 1709 C C . GLY A 1 230 ? -18.085 -4.413 -7.386 1.00 88.69 230 GLY A C 1
ATOM 1710 O O . GLY A 1 230 ? -17.578 -4.902 -6.380 1.00 88.69 230 GLY A O 1
ATOM 1711 N N . GLU A 1 231 ? -17.798 -4.847 -8.616 1.00 92.31 231 GLU A N 1
ATOM 1712 C CA . GLU A 1 231 ? -16.869 -5.947 -8.931 1.00 92.31 231 GLU A CA 1
ATOM 1713 C C . GLU A 1 231 ? -15.538 -5.467 -9.522 1.00 92.31 231 GLU A C 1
ATOM 1715 O O . GLU A 1 231 ? -14.637 -6.277 -9.754 1.00 92.31 231 GLU A O 1
ATOM 1720 N N . LYS A 1 232 ? -15.408 -4.168 -9.806 1.00 97.00 232 LYS A N 1
ATOM 1721 C CA . LYS A 1 232 ? -14.164 -3.598 -10.321 1.00 97.00 232 LYS A CA 1
ATOM 1722 C C . LYS A 1 232 ? -13.072 -3.652 -9.259 1.00 97.00 232 LYS A C 1
ATOM 1724 O O . LYS A 1 232 ? -13.307 -3.367 -8.083 1.00 97.00 232 LYS A O 1
ATOM 1729 N N . VAL A 1 233 ? -11.854 -3.935 -9.703 1.00 97.94 233 VAL A N 1
ATOM 1730 C CA . VAL A 1 233 ? -10.659 -3.778 -8.877 1.00 97.94 233 VAL A CA 1
ATOM 1731 C C . VAL A 1 233 ? -10.381 -2.289 -8.733 1.00 97.94 233 VAL A C 1
ATOM 1733 O O . VAL A 1 233 ? -10.125 -1.611 -9.727 1.00 97.94 233 VAL A O 1
ATOM 1736 N N . LYS A 1 234 ? -10.440 -1.774 -7.507 1.00 97.19 234 LYS A N 1
ATOM 1737 C CA . LYS A 1 234 ? -10.146 -0.361 -7.223 1.00 97.19 234 LYS A CA 1
ATOM 1738 C C . LYS A 1 234 ? -8.662 -0.171 -6.946 1.00 97.19 234 LYS A C 1
ATOM 1740 O O . LYS A 1 234 ? -8.083 -1.006 -6.255 1.00 97.19 234 LYS A O 1
ATOM 1745 N N . SER A 1 235 ? -8.082 0.943 -7.374 1.00 98.19 235 SER A N 1
ATOM 1746 C CA . SER A 1 235 ? -6.708 1.302 -7.014 1.00 98.19 235 SER A CA 1
ATOM 1747 C C . SER A 1 235 ? -6.647 2.622 -6.252 1.00 98.19 235 SER A C 1
ATOM 1749 O O . SER A 1 235 ? -7.365 3.572 -6.566 1.00 98.19 235 SER A O 1
ATOM 1751 N N . THR A 1 236 ? -5.785 2.678 -5.240 1.00 98.31 236 THR A N 1
ATOM 1752 C CA . THR A 1 236 ? -5.449 3.905 -4.514 1.00 98.31 236 THR A CA 1
ATOM 1753 C C . THR A 1 236 ? -3.935 3.991 -4.340 1.00 98.31 236 THR A C 1
ATOM 1755 O O . THR A 1 236 ? -3.306 3.060 -3.834 1.00 98.31 236 THR A O 1
ATOM 1758 N N . HIS A 1 237 ? -3.344 5.110 -4.740 1.00 97.25 237 HIS A N 1
ATOM 1759 C CA . HIS A 1 237 ? -1.901 5.314 -4.735 1.00 97.25 237 HIS A CA 1
ATOM 1760 C C . HIS A 1 237 ? -1.536 6.477 -3.813 1.00 97.25 237 HIS A C 1
ATOM 1762 O O . HIS A 1 237 ? -1.928 7.618 -4.041 1.00 97.25 237 HIS A O 1
ATOM 1768 N N . TYR A 1 238 ? -0.768 6.193 -2.770 1.00 96.12 238 TYR A N 1
ATOM 1769 C CA . TYR A 1 238 ? -0.290 7.168 -1.801 1.00 96.12 238 TYR A CA 1
ATOM 1770 C C . TYR A 1 238 ? 1.167 7.508 -2.071 1.00 96.12 238 TYR A C 1
ATOM 1772 O O . TYR A 1 238 ? 1.988 6.615 -2.275 1.00 96.12 238 TYR A O 1
ATOM 1780 N N . ARG A 1 239 ? 1.519 8.791 -2.027 1.00 90.44 239 ARG A N 1
ATOM 1781 C CA . ARG A 1 239 ? 2.919 9.220 -2.117 1.00 90.44 239 ARG A CA 1
ATOM 1782 C C . ARG A 1 239 ? 3.197 10.469 -1.299 1.00 90.44 239 ARG A C 1
ATOM 1784 O O . ARG A 1 239 ? 2.303 11.271 -1.034 1.00 90.44 239 ARG A O 1
ATOM 1791 N N . ALA A 1 240 ? 4.459 10.639 -0.937 1.00 87.44 240 ALA A N 1
ATOM 1792 C CA . ALA A 1 240 ? 4.966 11.880 -0.377 1.00 87.44 240 ALA A CA 1
ATOM 1793 C C . ALA A 1 240 ? 5.384 12.833 -1.508 1.00 87.44 240 ALA A C 1
ATOM 1795 O O . ALA A 1 240 ? 5.879 12.400 -2.548 1.00 87.44 240 ALA A O 1
ATOM 1796 N N . GLU A 1 241 ? 5.194 14.134 -1.313 1.00 82.44 241 GLU A N 1
ATOM 1797 C CA . GLU A 1 241 ? 5.769 15.148 -2.197 1.00 82.44 241 GLU A CA 1
ATOM 1798 C C . GLU A 1 241 ? 7.300 15.016 -2.248 1.00 82.44 241 GLU A C 1
ATOM 1800 O O . GLU A 1 241 ? 7.945 14.831 -1.222 1.00 82.44 241 GLU A O 1
ATOM 1805 N N . GLY A 1 242 ? 7.893 15.122 -3.439 1.00 67.56 242 GLY A N 1
ATOM 1806 C CA . GLY A 1 242 ? 9.348 15.054 -3.623 1.00 67.56 242 GLY A CA 1
ATOM 1807 C C . GLY A 1 242 ? 9.938 13.643 -3.705 1.00 67.56 242 GLY A C 1
ATOM 1808 O O . GLY A 1 242 ? 11.102 13.511 -4.075 1.00 67.56 242 GLY A O 1
ATOM 1809 N N . ASP A 1 243 ? 9.153 12.596 -3.439 1.00 69.06 243 ASP A N 1
ATOM 1810 C CA . ASP A 1 243 ? 9.525 11.232 -3.819 1.00 69.06 243 ASP A CA 1
ATOM 1811 C C . ASP A 1 243 ? 9.569 11.133 -5.346 1.00 69.06 243 ASP A C 1
ATOM 1813 O O . ASP A 1 243 ? 8.602 11.501 -6.000 1.00 69.06 243 ASP A O 1
ATOM 1817 N N . ILE A 1 244 ? 10.664 10.643 -5.921 1.00 65.94 244 ILE A N 1
ATOM 1818 C CA . ILE A 1 244 ? 10.834 10.512 -7.375 1.00 65.94 244 ILE A CA 1
ATOM 1819 C C . ILE A 1 244 ? 10.464 9.121 -7.888 1.00 65.94 244 ILE A C 1
ATOM 1821 O O . ILE A 1 244 ? 10.323 8.946 -9.093 1.00 65.94 244 ILE A O 1
ATOM 1825 N N . VAL A 1 245 ? 10.262 8.128 -7.018 1.00 64.81 245 VAL A N 1
ATOM 1826 C CA . VAL A 1 245 ? 10.064 6.740 -7.466 1.00 64.81 245 VAL A CA 1
ATOM 1827 C C . VAL A 1 245 ? 8.787 6.579 -8.294 1.00 64.81 245 VAL A C 1
ATOM 1829 O O . VAL A 1 245 ? 8.780 5.837 -9.269 1.00 64.81 245 VAL A O 1
ATOM 1832 N N . HIS A 1 246 ? 7.742 7.359 -8.008 1.00 63.62 246 HIS A N 1
ATOM 1833 C CA . HIS A 1 246 ? 6.514 7.384 -8.814 1.00 63.62 246 HIS A CA 1
ATOM 1834 C C . HIS A 1 246 ? 6.719 7.825 -10.278 1.00 63.62 246 HIS A C 1
ATOM 1836 O O . HIS A 1 246 ? 5.816 7.647 -11.091 1.00 63.62 246 HIS A O 1
ATOM 1842 N N . THR A 1 247 ? 7.861 8.442 -10.608 1.00 65.19 247 THR A N 1
ATOM 1843 C CA . THR A 1 247 ? 8.201 8.863 -11.982 1.00 65.19 247 THR A CA 1
ATOM 1844 C C . THR A 1 247 ? 8.712 7.724 -12.851 1.00 65.19 247 THR A C 1
ATOM 1846 O O . THR A 1 247 ? 8.798 7.874 -14.067 1.00 65.19 247 THR A O 1
ATOM 1849 N N . ALA A 1 248 ? 9.059 6.605 -12.227 1.00 67.81 248 ALA A N 1
ATOM 1850 C CA . ALA A 1 248 ? 9.617 5.458 -12.898 1.00 67.81 248 ALA A CA 1
ATOM 1851 C C . ALA A 1 248 ? 8.485 4.488 -13.297 1.00 67.81 248 ALA A C 1
ATOM 1853 O O . ALA A 1 248 ? 7.468 4.390 -12.604 1.00 67.81 248 ALA A O 1
ATOM 1854 N N . GLY A 1 249 ? 8.664 3.775 -14.412 1.00 71.94 249 GLY A N 1
ATOM 1855 C CA . GLY A 1 249 ? 7.632 2.930 -15.019 1.00 71.94 249 GLY A CA 1
ATOM 1856 C C . GLY A 1 249 ? 6.679 3.713 -15.923 1.00 71.94 249 GLY A C 1
ATOM 1857 O O . GLY A 1 249 ? 6.759 4.935 -16.033 1.00 71.94 249 GLY A O 1
ATOM 1858 N N . GLU A 1 250 ? 5.771 3.012 -16.600 1.00 79.44 250 GLU A N 1
ATOM 1859 C CA . GLU A 1 250 ? 4.939 3.643 -17.619 1.00 79.44 250 GLU A CA 1
ATOM 1860 C C . GLU A 1 250 ? 3.627 4.151 -17.045 1.00 79.44 250 GLU A C 1
ATOM 1862 O O . GLU A 1 250 ? 3.351 5.335 -17.165 1.00 79.44 250 GLU A O 1
ATOM 1867 N N . LYS A 1 251 ? 2.774 3.296 -16.477 1.00 87.69 251 LYS A N 1
ATOM 1868 C CA . LYS A 1 251 ? 1.405 3.648 -16.080 1.00 87.69 251 LYS A CA 1
ATOM 1869 C C . LYS A 1 251 ? 1.026 3.038 -14.727 1.00 87.69 251 LYS A C 1
ATOM 1871 O O . LYS A 1 251 ? 1.314 1.876 -14.458 1.00 87.69 251 LYS A O 1
ATOM 1876 N N . LEU A 1 252 ? 0.373 3.825 -13.871 1.00 92.69 252 LEU A N 1
ATOM 1877 C CA . LEU A 1 252 ? -0.283 3.302 -12.671 1.00 92.69 252 LEU A CA 1
ATOM 1878 C C . LEU A 1 252 ? -1.572 2.571 -13.062 1.00 92.69 252 LEU A C 1
ATOM 1880 O O . LEU A 1 252 ? -2.232 2.930 -14.039 1.00 92.69 252 LEU A O 1
ATOM 1884 N N . THR A 1 253 ? -1.985 1.586 -12.271 1.00 95.75 253 THR A N 1
ATOM 1885 C CA . THR A 1 253 ? -3.351 1.054 -12.387 1.00 95.75 253 THR A CA 1
ATOM 1886 C C . THR A 1 253 ? -4.390 2.165 -12.181 1.00 95.75 253 THR A C 1
ATOM 1888 O O . THR A 1 253 ? -4.191 3.042 -11.348 1.00 95.75 253 THR A O 1
ATOM 1891 N N . GLU A 1 254 ? -5.501 2.139 -12.921 1.00 94.88 254 GLU A N 1
ATOM 1892 C CA . GLU A 1 254 ? -6.517 3.201 -12.864 1.00 94.88 254 GLU A CA 1
ATOM 1893 C C . GLU A 1 254 ? -7.122 3.345 -11.458 1.00 94.88 254 GLU A C 1
ATOM 1895 O O . GLU A 1 254 ? -7.624 2.378 -10.880 1.00 94.88 254 GLU A O 1
ATOM 1900 N N . GLY A 1 255 ? -7.087 4.564 -10.914 1.00 94.94 255 GLY A N 1
ATOM 1901 C CA . GLY A 1 255 ? -7.569 4.843 -9.570 1.00 94.94 255 GLY A CA 1
ATOM 1902 C C . GLY A 1 255 ? -7.190 6.226 -9.052 1.00 94.94 255 GLY A C 1
ATOM 1903 O O . GLY A 1 255 ? -6.742 7.101 -9.799 1.00 94.94 255 GLY A O 1
ATOM 1904 N N . GLU A 1 256 ? -7.378 6.404 -7.750 1.00 96.25 256 GLU A N 1
ATOM 1905 C CA . GLU A 1 256 ? -7.123 7.660 -7.046 1.00 96.25 256 GLU A CA 1
ATOM 1906 C C . GLU A 1 256 ? -5.649 7.770 -6.652 1.00 96.25 256 GLU A C 1
ATOM 1908 O O . GLU A 1 256 ? -5.036 6.794 -6.215 1.00 96.25 256 GLU A O 1
ATOM 1913 N N . VAL A 1 257 ? -5.090 8.973 -6.746 1.00 95.50 257 VAL A N 1
ATOM 1914 C CA . VAL A 1 257 ? -3.737 9.290 -6.287 1.00 95.50 257 VAL A CA 1
ATOM 1915 C C . VAL A 1 257 ? -3.819 10.371 -5.215 1.00 95.50 257 VAL A C 1
ATOM 1917 O O . VAL A 1 257 ? -4.443 11.411 -5.411 1.00 95.50 257 VAL A O 1
ATOM 1920 N N . TYR A 1 258 ? -3.172 10.134 -4.079 1.00 95.44 258 TYR A N 1
ATOM 1921 C CA . TYR A 1 258 ? -3.075 11.077 -2.971 1.00 95.44 258 TYR A CA 1
ATOM 1922 C C . TYR A 1 258 ? -1.619 11.482 -2.758 1.00 95.44 258 TYR A C 1
ATOM 1924 O O . TYR A 1 258 ? -0.758 10.643 -2.479 1.00 95.44 258 TYR A O 1
ATOM 1932 N N . THR A 1 259 ? -1.347 12.783 -2.855 1.00 92.44 259 THR A N 1
ATOM 1933 C CA . THR A 1 259 ? -0.017 13.353 -2.614 1.00 92.44 259 THR A CA 1
ATOM 1934 C C . THR A 1 259 ? 0.005 14.097 -1.283 1.00 92.44 259 THR A C 1
ATOM 1936 O O . THR A 1 259 ? -0.783 15.015 -1.048 1.00 92.44 259 THR A O 1
ATOM 1939 N N . PHE A 1 260 ? 0.919 13.686 -0.406 1.00 90.75 260 PHE A N 1
ATOM 1940 C CA . PHE A 1 260 ? 1.097 14.237 0.931 1.00 90.75 260 PHE A CA 1
ATOM 1941 C C . PHE A 1 260 ? 2.216 15.265 0.945 1.00 90.75 260 PHE A C 1
ATOM 1943 O O . PHE A 1 260 ? 3.385 14.937 0.741 1.00 90.75 260 PHE A O 1
ATOM 1950 N N . HIS A 1 261 ? 1.851 16.498 1.260 1.00 86.69 261 HIS A N 1
ATOM 1951 C CA . HIS A 1 261 ? 2.772 17.604 1.452 1.00 86.69 261 HIS A CA 1
ATOM 1952 C C . HIS A 1 261 ? 3.079 17.707 2.938 1.00 86.69 261 HIS A C 1
ATOM 1954 O O . HIS A 1 261 ? 2.165 17.817 3.763 1.00 86.69 261 HIS A O 1
ATOM 1960 N N . ALA A 1 262 ? 4.354 17.665 3.300 1.00 80.00 262 ALA A N 1
ATOM 1961 C CA . ALA A 1 262 ? 4.756 17.688 4.694 1.00 80.00 262 ALA A CA 1
ATOM 1962 C C . ALA A 1 262 ? 6.027 18.502 4.915 1.00 80.00 262 ALA A C 1
ATOM 1964 O O . ALA A 1 262 ? 6.879 18.653 4.045 1.00 80.00 262 ALA A O 1
ATOM 1965 N N . VAL A 1 263 ? 6.151 19.028 6.124 1.00 69.31 263 VAL A N 1
ATOM 1966 C CA . VAL A 1 263 ? 7.310 19.804 6.549 1.00 69.31 263 VAL A CA 1
ATOM 1967 C C . VAL A 1 263 ? 8.541 18.902 6.647 1.00 69.31 263 VAL A C 1
ATOM 1969 O O . VAL A 1 263 ? 8.481 17.824 7.243 1.00 69.31 263 VAL A O 1
ATOM 1972 N N . GLY A 1 264 ? 9.659 19.354 6.072 1.00 63.00 264 GLY A N 1
ATOM 1973 C CA . GLY A 1 264 ? 10.902 18.578 5.996 1.00 63.00 264 GLY A CA 1
ATOM 1974 C C . GLY A 1 264 ? 10.868 17.438 4.974 1.00 63.00 264 GLY A C 1
ATOM 1975 O O . GLY A 1 264 ? 11.729 16.567 5.039 1.00 63.00 264 GLY A O 1
ATOM 1976 N N . VAL A 1 265 ? 9.878 17.445 4.073 1.00 54.78 265 VAL A N 1
ATOM 1977 C CA . VAL A 1 265 ? 9.732 16.512 2.951 1.00 54.78 265 VAL A CA 1
ATOM 1978 C C . VAL A 1 265 ? 9.939 17.285 1.643 1.00 54.78 265 VAL A C 1
ATOM 1980 O O . VAL A 1 265 ? 9.534 18.443 1.538 1.00 54.78 265 VAL A O 1
ATOM 1983 N N . GLY A 1 266 ? 10.629 16.681 0.682 1.00 52.31 266 GLY A N 1
ATOM 1984 C CA . GLY A 1 266 ? 11.010 17.282 -0.594 1.00 52.31 266 GLY A CA 1
ATOM 1985 C C . GLY A 1 266 ? 12.327 16.753 -1.171 1.00 52.31 266 GLY A C 1
ATOM 1986 O O . GLY A 1 266 ? 12.879 17.391 -2.065 1.00 52.31 266 GLY A O 1
ATOM 1987 N N . ASN A 1 267 ? 12.873 15.646 -0.652 1.00 54.22 267 ASN A N 1
ATOM 1988 C CA . ASN A 1 267 ? 14.089 15.026 -1.177 1.00 54.22 267 ASN A CA 1
ATOM 1989 C C . ASN A 1 267 ? 13.881 13.524 -1.470 1.00 54.22 267 ASN A C 1
ATOM 1991 O O . ASN A 1 267 ? 12.962 12.911 -0.930 1.00 54.22 267 ASN A O 1
ATOM 1995 N N . PRO A 1 268 ? 14.747 12.891 -2.284 1.00 52.88 268 PRO A N 1
ATOM 1996 C CA . PRO A 1 268 ? 14.598 11.475 -2.638 1.00 52.88 268 PRO A CA 1
ATOM 1997 C C . PRO A 1 268 ? 14.559 10.503 -1.441 1.00 52.88 268 PRO A C 1
ATOM 1999 O O . PRO A 1 268 ? 14.003 9.413 -1.547 1.00 52.88 268 PRO A O 1
ATOM 2002 N N . LEU A 1 269 ? 15.087 10.885 -0.268 1.00 57.31 269 LEU A N 1
ATOM 2003 C CA . LEU A 1 269 ? 15.060 10.060 0.952 1.00 57.31 269 LEU A CA 1
ATOM 2004 C C . LEU A 1 269 ? 13.670 10.009 1.618 1.00 57.31 269 LEU A C 1
ATOM 2006 O O . LEU A 1 269 ? 13.453 9.227 2.562 1.00 57.31 269 LEU A O 1
ATOM 2010 N N . ASP A 1 270 ? 12.720 10.811 1.133 1.00 65.19 270 ASP A N 1
ATOM 2011 C CA . ASP A 1 270 ? 11.324 10.790 1.567 1.00 65.19 270 ASP A CA 1
ATOM 2012 C C . ASP A 1 270 ? 10.523 9.606 1.030 1.00 65.19 270 ASP A C 1
ATOM 2014 O O . ASP A 1 270 ? 9.427 9.308 1.514 1.00 65.19 270 ASP A O 1
ATOM 2018 N N . HIS A 1 271 ? 11.126 8.852 0.118 1.00 75.69 271 HIS A N 1
ATOM 2019 C CA . HIS A 1 271 ? 10.624 7.570 -0.335 1.00 75.69 271 HIS A CA 1
ATOM 2020 C C . HIS A 1 271 ? 10.290 6.616 0.831 1.00 75.69 271 HIS A C 1
ATOM 2022 O O . HIS A 1 271 ? 9.314 5.879 0.774 1.00 75.69 271 HIS A O 1
ATOM 2028 N N . MET A 1 272 ? 11.040 6.683 1.939 1.00 79.44 272 MET A N 1
ATOM 2029 C CA . MET A 1 272 ? 10.856 5.823 3.123 1.00 79.44 272 MET A CA 1
ATOM 2030 C C . MET A 1 272 ? 9.887 6.387 4.179 1.00 79.44 272 MET A C 1
ATOM 2032 O O . MET A 1 272 ? 9.860 5.901 5.314 1.00 79.44 272 MET A O 1
ATOM 2036 N N . GLN A 1 273 ? 9.164 7.468 3.880 1.00 81.69 273 GLN A N 1
ATOM 2037 C CA . GLN A 1 273 ? 8.221 8.072 4.826 1.00 81.69 273 GLN A CA 1
ATOM 2038 C C . GLN A 1 273 ? 6.926 7.265 4.925 1.00 81.69 273 GLN A C 1
ATOM 2040 O O . GLN A 1 273 ? 6.570 6.523 4.020 1.00 81.69 273 GLN A O 1
ATOM 2045 N N . PHE A 1 274 ? 6.208 7.475 6.025 1.00 89.44 274 PHE A N 1
ATOM 2046 C CA . PHE A 1 274 ? 4.897 6.886 6.295 1.00 89.44 274 PHE A CA 1
ATOM 2047 C C . PHE A 1 274 ? 3.851 8.015 6.283 1.00 89.44 274 PHE A C 1
ATOM 2049 O O . PHE A 1 274 ? 3.521 8.552 7.351 1.00 89.44 274 PHE A O 1
ATOM 2056 N N . PRO A 1 275 ? 3.435 8.508 5.099 1.00 89.38 275 PRO A N 1
ATOM 2057 C CA . PRO A 1 275 ? 2.495 9.620 4.987 1.00 89.38 275 PRO A CA 1
ATOM 2058 C C . PRO A 1 275 ? 1.184 9.381 5.747 1.00 89.38 275 PRO A C 1
ATOM 2060 O O . PRO A 1 275 ? 0.679 10.306 6.388 1.00 89.38 275 PRO A O 1
ATOM 2063 N N . LEU A 1 276 ? 0.660 8.155 5.749 1.00 92.56 276 LEU A N 1
ATOM 2064 C CA . LEU A 1 276 ? -0.591 7.835 6.428 1.00 92.56 276 LEU A CA 1
ATOM 2065 C C . LEU A 1 276 ? -0.429 7.709 7.944 1.00 92.56 276 LEU A C 1
ATOM 2067 O O . LEU A 1 276 ? -1.330 8.111 8.677 1.00 92.56 276 LEU A O 1
ATOM 2071 N N . ALA A 1 277 ? 0.722 7.268 8.453 1.00 90.69 277 ALA A N 1
ATOM 2072 C CA . ALA A 1 277 ? 1.014 7.347 9.885 1.00 90.69 277 ALA A CA 1
ATOM 2073 C C . ALA A 1 277 ? 1.019 8.805 10.382 1.00 90.69 277 ALA A C 1
ATOM 2075 O O . ALA A 1 277 ? 0.536 9.088 11.478 1.00 90.69 277 ALA A O 1
ATOM 2076 N N . ARG A 1 278 ? 1.502 9.755 9.568 1.00 88.88 278 ARG A N 1
ATOM 2077 C CA . ARG A 1 278 ? 1.421 11.192 9.895 1.00 88.88 278 ARG A CA 1
ATOM 2078 C C . ARG A 1 278 ? -0.013 11.711 9.851 1.00 88.88 278 ARG A C 1
ATOM 2080 O O . ARG A 1 278 ? -0.386 12.523 10.692 1.00 88.88 278 ARG A O 1
ATOM 2087 N N . LEU A 1 279 ? -0.829 11.220 8.918 1.00 90.06 279 LEU A N 1
ATOM 2088 C CA . LEU A 1 279 ? -2.263 11.518 8.900 1.00 90.06 279 LEU A CA 1
ATOM 2089 C C . LEU A 1 279 ? -2.958 10.980 10.153 1.00 90.06 279 LEU A C 1
ATOM 2091 O O . LEU A 1 279 ? -3.789 11.671 10.736 1.00 90.06 279 LEU A O 1
ATOM 2095 N N . ALA A 1 280 ? -2.596 9.777 10.598 1.00 89.19 280 ALA A N 1
ATOM 2096 C CA . ALA A 1 280 ? -3.101 9.208 11.840 1.00 89.19 280 ALA A CA 1
ATOM 2097 C C . ALA A 1 280 ? -2.754 10.097 13.039 1.00 89.19 280 ALA A C 1
ATOM 2099 O O . ALA A 1 280 ? -3.632 10.380 13.851 1.00 89.19 280 ALA A O 1
ATOM 2100 N N . ALA A 1 281 ? -1.519 10.601 13.101 1.00 86.56 281 ALA A N 1
ATOM 2101 C CA . ALA A 1 281 ? -1.086 11.548 14.124 1.00 86.56 281 ALA A CA 1
ATOM 2102 C C . ALA A 1 281 ? -1.896 12.847 14.088 1.00 86.56 281 ALA A C 1
ATOM 2104 O O . ALA A 1 281 ? -2.396 13.281 15.124 1.00 86.56 281 ALA A O 1
ATOM 2105 N N . ALA A 1 282 ? -2.117 13.408 12.896 1.00 84.88 282 ALA A N 1
ATOM 2106 C CA . ALA A 1 282 ? -2.973 14.576 12.718 1.00 84.88 282 ALA A CA 1
ATOM 2107 C C . ALA A 1 282 ? -4.426 14.308 13.158 1.00 84.88 282 ALA A C 1
ATOM 2109 O O . ALA A 1 282 ? -5.086 15.206 13.664 1.00 84.88 282 ALA A O 1
ATOM 2110 N N . ARG A 1 283 ? -4.920 13.070 13.031 1.00 86.75 283 ARG A N 1
ATOM 2111 C CA . ARG A 1 283 ? -6.245 12.628 13.511 1.00 86.75 283 ARG A CA 1
ATOM 2112 C C . ARG A 1 283 ? -6.276 12.227 14.994 1.00 86.75 283 ARG A C 1
ATOM 2114 O O . ARG A 1 283 ? -7.289 11.709 15.454 1.00 86.75 283 ARG A O 1
ATOM 2121 N N . GLY A 1 284 ? -5.187 12.418 15.740 1.00 81.25 284 GLY A N 1
ATOM 2122 C CA . GLY A 1 284 ? -5.118 12.075 17.164 1.00 81.25 284 GLY A CA 1
ATOM 2123 C C . GLY A 1 284 ? -4.793 10.607 17.469 1.00 81.25 284 GLY A C 1
ATOM 2124 O O . GLY A 1 284 ? -5.103 10.135 18.557 1.00 81.25 284 GLY A O 1
ATOM 2125 N N . ASN A 1 285 ? -4.161 9.879 16.542 1.00 81.06 285 ASN A N 1
ATOM 2126 C CA . ASN A 1 285 ? -3.666 8.504 16.721 1.00 81.06 285 ASN A CA 1
ATOM 2127 C C . ASN A 1 285 ? -4.736 7.487 17.150 1.00 81.06 285 ASN A C 1
ATOM 2129 O O . ASN A 1 285 ? -4.533 6.667 18.042 1.00 81.06 285 ASN A O 1
ATOM 2133 N N . ILE A 1 286 ? -5.869 7.493 16.454 1.00 80.12 286 ILE A N 1
ATOM 2134 C CA . ILE A 1 286 ? -7.013 6.613 16.741 1.00 80.12 286 ILE A CA 1
ATOM 2135 C C . ILE A 1 286 ? -6.758 5.112 16.508 1.00 80.12 286 ILE A C 1
ATOM 2137 O O . ILE A 1 286 ? -7.598 4.292 16.870 1.00 80.12 286 ILE A O 1
ATOM 2141 N N . ILE A 1 287 ? -5.621 4.733 15.913 1.00 83.62 287 ILE A N 1
ATOM 2142 C CA . ILE A 1 287 ? -5.233 3.333 15.700 1.00 83.62 287 ILE A CA 1
ATOM 2143 C C . ILE A 1 287 ? -4.058 3.007 16.639 1.00 83.62 287 ILE A C 1
ATOM 2145 O O . ILE A 1 287 ? -2.990 3.614 16.513 1.00 83.62 287 ILE A O 1
ATOM 2149 N N . PRO A 1 288 ? -4.214 2.055 17.574 1.00 83.12 288 PRO A N 1
ATOM 2150 C CA . PRO A 1 288 ? -3.179 1.745 18.555 1.00 83.12 288 PRO A CA 1
ATOM 2151 C C . PRO A 1 288 ? -1.949 1.106 17.899 1.00 83.12 288 PRO A C 1
ATOM 2153 O O . PRO A 1 288 ? -2.068 0.335 16.951 1.00 83.12 288 PRO A O 1
ATOM 2156 N N . GLY A 1 289 ? -0.753 1.395 18.420 1.00 81.94 289 GLY A N 1
ATOM 2157 C CA . GLY A 1 289 ? 0.489 0.725 18.005 1.00 81.94 289 GLY A CA 1
ATOM 2158 C C . GLY A 1 289 ? 1.067 1.163 16.652 1.00 81.94 289 GLY A C 1
ATOM 2159 O O . GLY A 1 289 ? 2.039 0.558 16.184 1.00 81.94 289 GLY A O 1
ATOM 2160 N N . LEU A 1 290 ? 0.508 2.203 16.021 1.00 83.88 290 LEU A N 1
ATOM 2161 C CA . LEU A 1 290 ? 1.091 2.793 14.815 1.00 83.88 290 LEU A CA 1
ATOM 2162 C C . LEU A 1 290 ? 2.475 3.376 15.097 1.00 83.88 290 LEU A C 1
ATOM 2164 O O . LEU A 1 290 ? 2.702 4.032 16.113 1.00 83.88 290 LEU A O 1
ATOM 2168 N N . LYS A 1 291 ? 3.392 3.156 14.155 1.00 80.62 291 LYS A N 1
ATOM 2169 C CA . LYS A 1 291 ? 4.749 3.698 14.199 1.00 80.62 291 LYS A CA 1
ATOM 2170 C C . LYS A 1 291 ? 5.063 4.397 12.879 1.00 80.62 291 LYS A C 1
ATOM 2172 O O . LYS A 1 291 ? 4.685 3.918 11.813 1.00 80.62 291 LYS A O 1
ATOM 2177 N N . GLY A 1 292 ? 5.748 5.528 12.954 1.00 77.00 292 GLY A N 1
ATOM 2178 C CA . GLY A 1 292 ? 6.347 6.209 11.817 1.00 77.00 292 GLY A CA 1
ATOM 2179 C C . GLY A 1 292 ? 7.701 5.610 11.425 1.00 77.00 292 GLY A C 1
ATOM 2180 O O . GLY A 1 292 ? 8.132 4.561 11.920 1.00 77.00 292 GLY A O 1
ATOM 2181 N N . LYS A 1 293 ? 8.400 6.320 10.534 1.00 71.75 293 LYS A N 1
ATOM 2182 C CA . LYS A 1 293 ? 9.769 5.993 10.114 1.00 71.75 293 LYS A CA 1
ATOM 2183 C C . LYS A 1 293 ? 10.681 5.915 11.349 1.00 71.75 293 LYS A C 1
ATOM 2185 O O . LYS A 1 293 ? 10.709 6.843 12.144 1.00 71.75 293 LYS A O 1
ATOM 2190 N N . GLY A 1 294 ? 11.408 4.806 11.510 1.00 64.19 294 GLY A N 1
ATOM 2191 C CA . GLY A 1 294 ? 12.311 4.584 12.653 1.00 64.19 294 GLY A CA 1
ATOM 2192 C C . GLY A 1 294 ? 11.680 3.897 13.872 1.00 64.19 294 GLY A C 1
ATOM 2193 O O . GLY A 1 294 ? 12.406 3.487 14.768 1.00 64.19 294 GLY A O 1
ATOM 2194 N N . GLY A 1 295 ? 10.360 3.672 13.884 1.00 68.50 295 GLY A N 1
ATOM 2195 C CA . GLY A 1 295 ? 9.686 2.947 14.969 1.00 68.50 295 GLY A CA 1
ATOM 2196 C C . GLY A 1 295 ? 9.132 3.827 16.096 1.00 68.50 295 GLY A C 1
ATOM 2197 O O . GLY A 1 295 ? 8.568 3.290 17.050 1.00 68.50 295 GLY A O 1
ATOM 2198 N N . GLU A 1 296 ? 9.252 5.146 15.974 1.00 74.00 296 GLU A N 1
ATOM 2199 C CA . GLU A 1 296 ? 8.665 6.136 16.885 1.00 74.00 296 GLU A CA 1
ATOM 2200 C C . GLU A 1 296 ? 7.218 6.469 16.496 1.00 74.00 296 GLU A C 1
ATOM 2202 O O . GLU A 1 296 ? 6.763 6.109 15.410 1.00 74.00 296 GLU A O 1
ATOM 2207 N N . VAL A 1 297 ? 6.472 7.161 17.359 1.00 71.75 297 VAL A N 1
ATOM 2208 C CA . VAL A 1 297 ? 5.147 7.694 16.997 1.00 71.75 297 VAL A CA 1
ATOM 2209 C C . VAL A 1 297 ? 5.335 8.775 15.930 1.00 71.75 297 VAL A C 1
ATOM 2211 O O . VAL A 1 297 ? 6.166 9.666 16.083 1.00 71.75 297 VAL A O 1
ATOM 2214 N N . ALA A 1 298 ? 4.589 8.696 14.826 1.00 74.56 298 ALA A N 1
ATOM 2215 C CA . ALA A 1 298 ? 4.672 9.711 13.780 1.00 74.56 298 ALA A CA 1
ATOM 2216 C C . ALA A 1 298 ? 4.220 11.081 14.321 1.00 74.56 298 ALA A C 1
ATOM 2218 O O . ALA A 1 298 ? 3.209 11.173 15.010 1.00 74.56 298 ALA A O 1
ATOM 2219 N N . GLY A 1 299 ? 4.953 12.147 13.996 1.00 73.06 299 GLY A N 1
ATOM 2220 C CA . GLY A 1 299 ? 4.529 13.518 14.298 1.00 73.06 299 GLY A CA 1
ATOM 2221 C C . GLY A 1 299 ? 3.554 14.073 13.253 1.00 73.06 299 GLY A C 1
ATOM 2222 O O . GLY A 1 299 ? 3.647 13.725 12.071 1.00 73.06 299 GLY A O 1
ATOM 2223 N N . ASP A 1 300 ? 2.664 14.985 13.666 1.00 74.75 300 ASP A N 1
ATOM 2224 C CA . ASP A 1 300 ? 1.858 15.790 12.7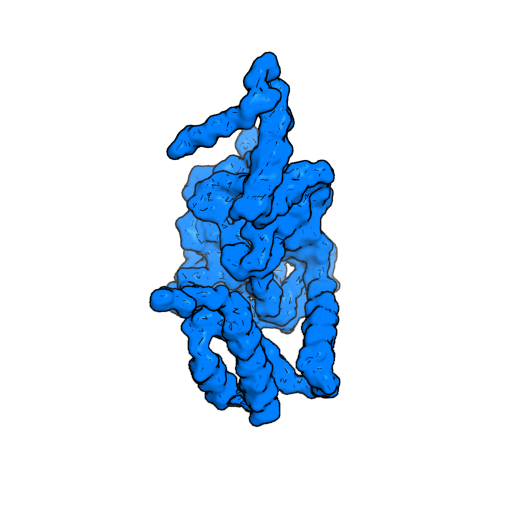37 1.00 74.75 300 ASP A CA 1
ATOM 2225 C C . ASP A 1 300 ? 2.746 16.854 12.084 1.00 74.75 300 ASP A C 1
ATOM 2227 O O . ASP A 1 300 ? 3.018 17.917 12.638 1.00 74.75 300 ASP A O 1
ATOM 2231 N N . ARG A 1 301 ? 3.237 16.529 10.889 1.00 78.88 301 ARG A N 1
ATOM 2232 C CA . ARG A 1 301 ? 3.985 17.461 10.036 1.00 78.88 301 ARG A CA 1
ATOM 2233 C C . ARG A 1 301 ? 3.308 17.666 8.686 1.00 78.88 301 ARG A C 1
ATOM 2235 O O . ARG A 1 301 ? 3.967 18.108 7.746 1.00 78.88 301 ARG A O 1
ATOM 2242 N N . LEU A 1 302 ? 2.032 17.297 8.560 1.00 84.06 302 LEU A N 1
ATOM 2243 C CA . LEU A 1 302 ? 1.301 17.437 7.306 1.00 84.06 302 LEU A CA 1
ATOM 2244 C C . LEU A 1 302 ? 0.922 18.898 7.085 1.00 84.06 302 LEU A C 1
ATOM 2246 O O . LEU A 1 302 ? 0.416 19.574 7.977 1.00 84.06 302 LEU A O 1
ATOM 2250 N N . VAL A 1 303 ? 1.170 19.375 5.873 1.00 84.06 303 VAL A N 1
ATOM 2251 C CA . VAL A 1 303 ? 0.775 20.712 5.428 1.00 84.06 303 VAL A CA 1
ATOM 2252 C C . VAL A 1 303 ? -0.501 20.618 4.608 1.00 84.06 303 VAL A C 1
ATOM 2254 O O . VAL A 1 303 ? -1.419 21.394 4.825 1.00 84.06 303 VAL A O 1
ATOM 2257 N N . ARG A 1 304 ? -0.561 19.658 3.681 1.00 88.00 304 ARG A N 1
ATOM 2258 C CA . ARG A 1 304 ? -1.665 19.515 2.733 1.00 88.00 304 ARG A CA 1
ATOM 2259 C C . ARG A 1 304 ? -1.740 18.087 2.207 1.00 88.00 304 ARG A C 1
ATOM 2261 O O . ARG A 1 304 ? -0.718 17.412 2.083 1.00 88.00 304 ARG A O 1
ATOM 2268 N N . VAL A 1 305 ? -2.938 17.653 1.836 1.00 91.06 305 VAL A N 1
ATOM 2269 C CA . VAL A 1 305 ? -3.157 16.434 1.050 1.00 91.06 305 VAL A CA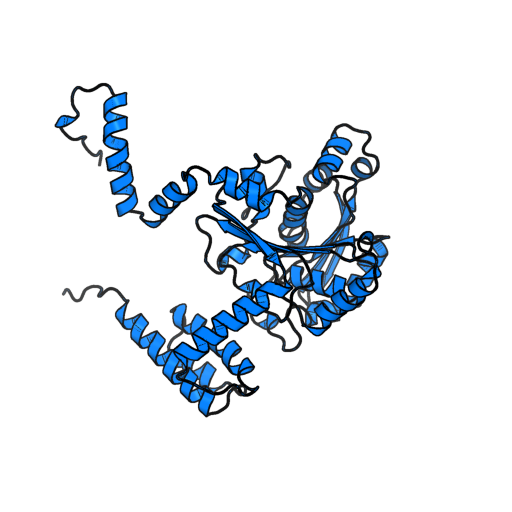 1
ATOM 2270 C C . VAL A 1 305 ? -3.875 16.828 -0.235 1.00 91.06 305 VAL A C 1
ATOM 2272 O O . VAL A 1 305 ? -4.858 17.564 -0.192 1.00 91.06 305 VAL A O 1
ATOM 2275 N N . THR A 1 306 ? -3.362 16.392 -1.382 1.00 92.06 306 THR A N 1
ATOM 2276 C CA . THR A 1 306 ? -3.995 16.624 -2.687 1.00 92.06 306 THR A CA 1
ATOM 2277 C C . THR A 1 306 ? -4.438 15.308 -3.303 1.00 92.06 306 THR A C 1
ATOM 2279 O O . THR A 1 306 ? -3.749 14.299 -3.169 1.00 92.06 306 THR A O 1
ATOM 2282 N N . LYS A 1 307 ? -5.598 15.329 -3.966 1.00 93.94 307 LYS A N 1
ATOM 2283 C CA . LYS A 1 307 ? -6.193 14.185 -4.661 1.00 93.94 307 LYS A CA 1
ATOM 2284 C C . LYS A 1 307 ? -6.181 14.434 -6.171 1.00 93.94 307 LYS A C 1
ATOM 2286 O O . LYS A 1 307 ? -6.564 15.514 -6.622 1.00 93.94 307 LYS A O 1
ATOM 2291 N N . SER A 1 308 ? -5.760 13.437 -6.932 1.00 92.25 308 SER A N 1
ATOM 2292 C CA . SER A 1 308 ? -5.730 13.400 -8.397 1.00 92.25 308 SER A CA 1
ATOM 2293 C C . SER A 1 308 ? -6.166 12.017 -8.896 1.00 92.25 308 SER A C 1
ATOM 2295 O O . SER A 1 308 ? -6.369 11.094 -8.109 1.00 92.25 308 SER A O 1
ATOM 2297 N N . ASP A 1 309 ? -6.322 11.875 -10.213 1.00 91.56 309 ASP A N 1
ATOM 2298 C CA . ASP A 1 309 ? -6.602 10.592 -10.865 1.00 91.56 309 ASP A CA 1
ATOM 2299 C C . ASP A 1 309 ? -5.346 10.100 -11.587 1.00 91.56 309 ASP A C 1
ATOM 2301 O O . ASP A 1 309 ? -4.674 10.899 -12.249 1.00 91.56 309 ASP A O 1
ATOM 2305 N N . ALA A 1 310 ? -5.071 8.795 -11.538 1.00 86.44 310 ALA A N 1
ATOM 2306 C CA . ALA A 1 310 ? -3.898 8.184 -12.173 1.00 86.44 310 ALA A CA 1
ATOM 2307 C C . ALA A 1 310 ? -3.765 8.543 -13.671 1.00 86.44 310 ALA A C 1
ATOM 2309 O O . ALA A 1 310 ? -2.675 8.866 -14.145 1.00 86.44 310 ALA A O 1
ATOM 2310 N N . ASP A 1 311 ? -4.883 8.581 -14.405 1.00 78.56 311 ASP A N 1
ATOM 2311 C CA . ASP A 1 311 ? -4.912 8.925 -15.835 1.00 78.56 311 ASP A CA 1
ATOM 2312 C C . ASP A 1 311 ? -4.556 10.408 -16.108 1.00 78.56 311 ASP A C 1
ATOM 2314 O O . ASP A 1 311 ? -4.047 10.740 -17.182 1.00 78.56 311 ASP A O 1
ATOM 2318 N N . LYS A 1 312 ? -4.772 11.317 -15.142 1.00 68.69 312 LYS A N 1
ATOM 2319 C CA . LYS A 1 312 ? -4.472 12.759 -15.277 1.00 68.69 312 LYS A CA 1
ATOM 2320 C C . LYS A 1 312 ? -3.012 13.105 -14.981 1.00 68.69 312 LYS A C 1
ATOM 2322 O O . LYS A 1 312 ? -2.539 14.162 -15.392 1.00 68.69 312 LYS A O 1
ATOM 2327 N N . GLU A 1 313 ? -2.274 12.244 -14.291 1.00 67.38 313 GLU A N 1
ATOM 2328 C CA . GLU A 1 313 ? -0.893 12.560 -13.905 1.00 67.38 313 GLU A CA 1
ATOM 2329 C C . GLU A 1 313 ? 0.093 12.467 -15.075 1.00 67.38 313 GLU A C 1
ATOM 2331 O O . GLU A 1 313 ? 1.031 13.265 -15.166 1.00 67.38 313 GLU A O 1
ATOM 2336 N N . LYS A 1 314 ? -0.173 11.585 -16.049 1.00 55.31 314 LYS A N 1
ATOM 2337 C CA . LYS A 1 314 ? 0.625 11.490 -17.281 1.00 55.31 314 LYS A CA 1
ATOM 2338 C C . LYS A 1 314 ? 0.548 12.745 -18.144 1.00 55.31 314 LYS A C 1
ATOM 2340 O O . LYS A 1 314 ? 1.557 13.144 -18.729 1.00 55.31 314 LYS A O 1
ATOM 2345 N N . SER A 1 315 ? -0.626 13.369 -18.254 1.00 44.81 315 SER A N 1
ATOM 2346 C CA . SER A 1 315 ? -0.817 14.542 -19.118 1.00 44.81 315 SER A CA 1
ATOM 2347 C C . SER A 1 315 ? -0.098 15.774 -18.563 1.00 44.81 315 SER A C 1
ATOM 2349 O O . SER A 1 315 ? 0.503 16.533 -19.320 1.00 44.81 315 SER A O 1
ATOM 2351 N N . ALA A 1 316 ? -0.058 15.925 -17.237 1.00 42.16 316 ALA A N 1
ATOM 2352 C CA . ALA A 1 316 ? 0.669 17.002 -16.574 1.00 42.16 316 ALA A CA 1
ATOM 2353 C C . ALA A 1 316 ? 2.198 16.829 -16.657 1.00 42.16 316 ALA A C 1
ATOM 2355 O O . ALA A 1 316 ? 2.916 17.808 -16.873 1.00 42.16 316 ALA A O 1
ATOM 2356 N N . TRP A 1 317 ? 2.710 15.600 -16.522 1.00 42.94 317 TRP A N 1
ATOM 2357 C CA . TRP A 1 317 ? 4.145 15.321 -16.638 1.00 42.94 317 TRP A CA 1
ATOM 2358 C C . TRP A 1 317 ? 4.642 15.402 -18.082 1.00 42.94 317 TRP A C 1
ATOM 2360 O O . TRP A 1 317 ? 5.619 16.101 -18.340 1.00 42.94 317 TRP A O 1
ATOM 2370 N N . THR A 1 318 ? 3.942 14.792 -19.046 1.00 42.59 318 THR A N 1
ATOM 2371 C CA . THR A 1 318 ? 4.295 14.934 -20.472 1.00 42.59 318 THR A CA 1
ATOM 2372 C C . THR A 1 318 ? 4.261 16.394 -20.909 1.00 42.59 318 THR A C 1
ATOM 2374 O O . THR A 1 318 ? 5.123 16.805 -21.679 1.00 42.59 318 THR A O 1
ATOM 2377 N N . ALA A 1 319 ? 3.344 17.206 -20.374 1.00 33.59 319 ALA A N 1
ATOM 2378 C CA . ALA A 1 319 ? 3.327 18.646 -20.603 1.00 33.59 319 ALA A CA 1
ATOM 2379 C C . ALA A 1 319 ? 4.526 19.370 -19.960 1.00 33.59 319 ALA A C 1
ATOM 2381 O O . ALA A 1 319 ? 5.177 20.154 -20.649 1.00 33.59 319 ALA A O 1
ATOM 2382 N N . LYS A 1 320 ? 4.868 19.087 -18.692 1.00 44.62 320 LYS A N 1
ATOM 2383 C CA . LYS A 1 320 ? 6.014 19.710 -17.992 1.00 44.62 320 LYS A CA 1
ATOM 2384 C C . LYS A 1 320 ? 7.367 19.302 -18.578 1.00 44.62 320 LYS A C 1
ATOM 2386 O O . LYS A 1 320 ? 8.226 20.157 -18.771 1.00 44.62 320 LYS A O 1
ATOM 2391 N N . VAL A 1 321 ? 7.547 18.029 -18.926 1.00 43.16 321 VAL A N 1
ATOM 2392 C CA . VAL A 1 321 ? 8.748 17.518 -19.603 1.00 43.16 321 VAL A CA 1
ATOM 2393 C C . VAL A 1 321 ? 8.826 18.029 -21.038 1.00 43.16 321 VAL A C 1
ATOM 2395 O O . VAL A 1 321 ? 9.902 18.416 -21.483 1.00 43.16 321 VAL A O 1
ATOM 2398 N N . ALA A 1 322 ? 7.704 18.136 -21.757 1.00 37.91 322 ALA A N 1
ATOM 2399 C CA . ALA A 1 322 ? 7.688 18.757 -23.081 1.00 37.91 322 ALA A CA 1
ATOM 2400 C C . ALA A 1 322 ? 7.945 20.270 -23.031 1.00 37.91 322 ALA A C 1
ATOM 2402 O O . ALA A 1 322 ? 8.455 20.833 -23.995 1.00 37.91 322 ALA A O 1
ATOM 2403 N N . GLU A 1 323 ? 7.566 20.964 -21.959 1.00 38.03 323 GLU A N 1
ATOM 2404 C CA . GLU A 1 323 ? 7.859 22.388 -21.780 1.00 38.03 323 G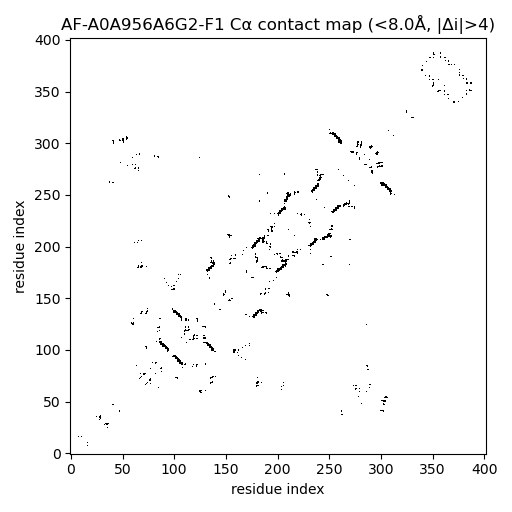LU A CA 1
ATOM 2405 C C . GLU A 1 323 ? 9.325 22.618 -21.398 1.00 38.03 323 GLU A C 1
ATOM 2407 O O . GLU A 1 323 ? 9.989 23.463 -22.001 1.00 38.03 323 GLU A O 1
ATOM 2412 N N . TRP A 1 324 ? 9.854 21.823 -20.465 1.00 44.62 324 TRP A N 1
ATOM 2413 C CA . TRP A 1 324 ? 11.267 21.853 -20.097 1.00 44.62 324 TRP A CA 1
ATOM 2414 C C . TRP A 1 324 ? 12.159 21.450 -21.275 1.00 44.62 324 TRP A C 1
ATOM 2416 O O . TRP A 1 324 ? 13.079 22.185 -21.616 1.00 44.62 324 TRP A O 1
ATOM 2426 N N . GLY A 1 325 ? 11.825 20.370 -21.986 1.00 37.66 325 GLY A N 1
ATOM 2427 C CA . GLY A 1 325 ? 12.537 19.935 -23.186 1.00 37.66 325 GLY A CA 1
ATOM 2428 C C . GLY A 1 325 ? 12.483 20.964 -24.322 1.00 37.66 325 GLY A C 1
ATOM 2429 O O . GLY A 1 325 ? 13.480 21.187 -25.002 1.00 37.66 325 GLY A O 1
ATOM 2430 N N . ARG A 1 326 ? 11.363 21.680 -24.496 1.00 44.06 326 ARG A N 1
ATOM 2431 C CA . ARG A 1 326 ? 11.283 22.795 -25.459 1.00 44.06 326 ARG A CA 1
ATOM 2432 C C . ARG A 1 326 ? 12.176 23.975 -25.073 1.00 44.06 326 ARG A C 1
ATOM 2434 O O . ARG A 1 326 ? 12.811 24.547 -25.955 1.00 44.06 326 ARG A O 1
ATOM 2441 N N . LYS A 1 327 ? 12.229 24.333 -23.786 1.00 44.09 327 LYS A N 1
ATOM 2442 C CA . LYS A 1 327 ? 13.044 25.451 -23.276 1.00 44.09 327 LYS A CA 1
ATOM 2443 C C . LYS A 1 327 ? 14.539 25.123 -23.227 1.00 44.09 327 LYS A C 1
ATOM 2445 O O . LYS A 1 327 ? 15.346 25.985 -23.548 1.00 44.09 327 LYS A O 1
ATOM 2450 N N . ALA A 1 328 ? 14.903 23.892 -22.875 1.00 38.47 328 ALA A N 1
ATOM 2451 C CA . ALA A 1 328 ? 16.291 23.453 -22.757 1.00 38.47 328 ALA A CA 1
ATOM 2452 C C . ALA A 1 328 ? 16.942 23.104 -24.109 1.00 38.47 328 ALA A C 1
ATOM 2454 O O . ALA A 1 328 ? 18.157 23.212 -24.236 1.00 38.47 328 ALA A O 1
ATOM 2455 N N . PHE A 1 329 ? 16.163 22.716 -25.132 1.00 43.84 329 PHE A N 1
ATOM 2456 C CA . PHE A 1 329 ? 16.716 22.158 -26.377 1.00 43.84 329 PHE A CA 1
ATOM 2457 C C . PHE A 1 329 ? 16.420 22.938 -27.661 1.00 43.84 329 PHE A C 1
ATOM 2459 O O . PHE A 1 329 ? 16.544 22.364 -28.741 1.00 43.84 329 PHE A O 1
ATOM 2466 N N . GLY A 1 330 ? 16.049 24.221 -27.592 1.00 43.03 330 GLY A N 1
ATOM 2467 C CA . GLY A 1 330 ? 16.063 25.107 -28.769 1.00 43.03 330 GLY A CA 1
ATOM 2468 C C . GLY A 1 330 ? 15.376 24.543 -30.025 1.00 43.03 330 GLY A C 1
ATOM 2469 O O . GLY A 1 330 ? 15.851 24.767 -31.133 1.00 43.03 330 GLY A O 1
ATOM 2470 N N . GLY A 1 331 ? 14.288 23.777 -29.864 1.00 42.94 331 GLY A N 1
ATOM 2471 C CA . GLY A 1 331 ? 13.472 23.301 -30.986 1.00 42.94 331 GLY A CA 1
ATOM 2472 C C . GLY A 1 331 ? 13.879 21.982 -31.663 1.00 42.94 331 GLY A C 1
ATOM 2473 O O . GLY A 1 331 ? 13.600 21.822 -32.850 1.00 42.94 331 GLY A O 1
ATOM 2474 N N . ILE A 1 332 ? 14.472 21.006 -30.961 1.00 43.25 332 ILE A N 1
ATOM 2475 C CA . ILE A 1 332 ? 14.599 19.638 -31.512 1.00 43.25 332 ILE A CA 1
ATOM 2476 C C . ILE A 1 332 ? 13.196 19.054 -31.774 1.00 43.25 332 ILE A C 1
ATOM 2478 O O . ILE A 1 332 ? 12.363 18.978 -30.867 1.00 43.25 332 ILE A O 1
ATOM 2482 N N . LYS A 1 333 ? 12.929 18.657 -33.026 1.00 43.94 333 LYS A N 1
ATOM 2483 C CA . LYS A 1 333 ? 11.693 17.966 -33.414 1.00 43.94 333 LYS A CA 1
ATOM 2484 C C . LYS A 1 333 ? 11.660 16.557 -32.818 1.00 43.94 333 LYS A C 1
ATOM 2486 O O . LYS A 1 333 ? 12.681 15.894 -32.685 1.00 43.94 333 LYS A O 1
ATOM 2491 N N . ARG A 1 334 ? 10.454 16.152 -32.428 1.00 39.69 334 ARG A N 1
ATOM 2492 C CA . ARG A 1 334 ? 10.128 14.880 -31.785 1.00 39.69 334 ARG A CA 1
ATOM 2493 C C . ARG A 1 334 ? 10.283 13.741 -32.800 1.00 39.69 334 ARG A C 1
ATOM 2495 O O . ARG A 1 334 ? 9.402 13.586 -33.633 1.00 39.69 334 ARG A O 1
ATOM 2502 N N . ASP A 1 335 ? 11.344 12.954 -32.676 1.00 45.62 335 ASP A N 1
ATOM 2503 C CA . ASP A 1 335 ? 11.426 11.610 -33.257 1.00 45.62 335 ASP A CA 1
ATOM 2504 C C . ASP A 1 335 ? 11.525 10.591 -32.106 1.00 45.62 335 ASP A C 1
ATOM 2506 O O . ASP A 1 335 ? 11.960 10.937 -31.003 1.00 45.62 335 ASP A O 1
ATOM 2510 N N . GLY A 1 336 ? 11.056 9.360 -32.333 1.00 47.06 336 GLY A N 1
ATOM 2511 C CA . GLY A 1 336 ? 10.843 8.313 -31.317 1.00 47.06 336 GLY A CA 1
ATOM 2512 C C . GLY A 1 336 ? 12.073 7.861 -30.511 1.00 47.06 336 GLY A C 1
ATOM 2513 O O . GLY A 1 336 ? 11.916 7.095 -29.572 1.00 47.06 336 GLY A O 1
ATOM 2514 N N . ASP A 1 337 ? 13.266 8.380 -30.801 1.00 54.88 337 ASP A N 1
ATOM 2515 C CA . ASP A 1 337 ? 14.547 7.987 -30.188 1.00 54.88 337 ASP A CA 1
ATOM 2516 C C . ASP A 1 337 ? 14.946 8.815 -28.947 1.00 54.88 337 ASP A C 1
ATOM 2518 O O . ASP A 1 337 ? 16.110 8.833 -28.537 1.00 54.88 337 ASP A O 1
ATOM 2522 N N . MET A 1 338 ? 14.014 9.551 -28.334 1.00 56.50 338 MET A N 1
ATOM 2523 C CA . MET A 1 338 ? 14.320 10.416 -27.180 1.00 56.50 338 MET A CA 1
ATOM 2524 C C . MET A 1 338 ? 14.290 9.694 -25.827 1.00 56.50 338 MET A C 1
ATOM 2526 O O . MET A 1 338 ? 14.819 10.222 -24.853 1.00 56.50 338 MET A O 1
ATOM 2530 N N . GLU A 1 339 ? 13.703 8.505 -25.740 1.00 58.69 339 GLU A N 1
ATOM 2531 C CA . GLU A 1 339 ? 13.541 7.773 -24.477 1.00 58.69 339 GLU A CA 1
ATOM 2532 C C . GLU A 1 339 ? 14.880 7.317 -23.862 1.00 58.69 339 GLU A C 1
ATOM 2534 O O . GLU A 1 339 ? 15.148 7.679 -22.713 1.00 58.69 339 GLU A O 1
ATOM 2539 N N . PRO A 1 340 ? 15.820 6.707 -24.619 1.00 65.81 340 PRO A N 1
ATOM 2540 C CA . PRO A 1 340 ? 17.140 6.375 -24.078 1.00 65.81 340 PRO A CA 1
ATOM 2541 C C . PRO A 1 340 ? 17.964 7.611 -23.689 1.00 65.81 340 PRO A C 1
ATOM 2543 O O . PRO A 1 340 ? 18.823 7.549 -22.809 1.00 65.81 340 PRO A O 1
ATOM 2546 N N . TYR A 1 341 ? 17.696 8.747 -24.341 1.00 72.12 341 TYR A N 1
ATOM 2547 C CA . TYR A 1 341 ? 18.316 10.026 -24.013 1.00 72.12 341 TYR A CA 1
ATOM 2548 C C . TYR A 1 341 ? 17.809 10.582 -22.684 1.00 72.12 341 TYR A C 1
ATOM 2550 O O . TYR A 1 341 ? 18.615 11.017 -21.867 1.00 72.12 341 TYR A O 1
ATOM 2558 N N . VAL A 1 342 ? 16.494 10.561 -22.451 1.00 64.12 342 VAL A N 1
ATOM 2559 C CA . VAL A 1 342 ? 15.886 11.072 -21.214 1.00 64.12 342 VAL A CA 1
ATOM 2560 C C . VAL A 1 342 ? 16.299 10.230 -20.009 1.00 64.12 342 VAL A C 1
ATOM 2562 O O . VAL A 1 342 ? 16.679 10.794 -18.986 1.00 64.12 342 VAL A O 1
ATOM 2565 N N . GLU A 1 343 ? 16.288 8.903 -20.139 1.00 67.69 343 GLU A N 1
ATOM 2566 C CA . GLU A 1 343 ? 16.700 7.998 -19.060 1.00 67.69 343 GLU A CA 1
ATOM 2567 C C . GLU A 1 343 ? 18.164 8.201 -18.662 1.00 67.69 343 GLU A C 1
ATOM 2569 O O . GLU A 1 343 ? 18.477 8.365 -17.482 1.00 67.69 343 GLU A O 1
ATOM 2574 N N . LEU A 1 344 ? 19.076 8.235 -19.642 1.00 77.81 344 LEU A N 1
ATOM 2575 C CA . LEU A 1 344 ? 20.490 8.442 -19.344 1.00 77.81 344 LEU A CA 1
ATOM 2576 C C . LEU A 1 344 ? 20.751 9.857 -18.819 1.00 77.81 344 LEU A C 1
ATOM 2578 O O . LEU A 1 344 ? 21.585 10.031 -17.934 1.00 77.81 344 LEU A O 1
ATOM 2582 N N . TRP A 1 345 ? 20.018 10.860 -19.316 1.00 81.81 345 TRP A N 1
ATOM 2583 C CA . TRP A 1 345 ? 20.130 12.236 -18.836 1.00 81.81 345 TRP A CA 1
ATOM 2584 C C . TRP A 1 345 ? 19.840 12.339 -17.337 1.00 81.81 345 TRP A C 1
ATOM 2586 O O . TRP A 1 345 ? 20.608 12.975 -16.624 1.00 81.81 345 TRP A O 1
ATOM 2596 N N . GLN A 1 346 ? 18.785 11.682 -16.844 1.00 70.62 346 GLN A N 1
ATOM 2597 C CA . GLN A 1 346 ? 18.433 11.697 -15.419 1.00 70.62 346 GLN A CA 1
ATOM 2598 C C . GLN A 1 346 ? 19.568 11.152 -14.543 1.00 70.62 346 GLN A C 1
ATOM 2600 O O . GLN A 1 346 ? 19.953 11.789 -13.564 1.00 70.62 346 GLN A O 1
ATOM 2605 N N . GLN A 1 347 ? 20.152 10.018 -14.937 1.00 72.12 347 GLN A N 1
ATOM 2606 C CA . GLN A 1 347 ? 21.258 9.388 -14.208 1.00 72.12 347 GLN A CA 1
ATOM 2607 C C . GLN A 1 347 ? 22.499 10.285 -14.193 1.00 72.12 347 GLN A C 1
ATOM 2609 O O . GLN A 1 347 ? 23.128 10.508 -13.162 1.00 72.12 347 GLN A O 1
ATOM 2614 N N . VAL A 1 348 ? 22.840 10.838 -15.352 1.00 76.88 348 VAL A N 1
ATOM 2615 C CA . VAL A 1 348 ? 24.006 11.697 -15.552 1.00 76.88 348 VAL A CA 1
ATOM 2616 C C . VAL A 1 348 ? 23.852 13.036 -14.811 1.00 76.88 348 VAL A C 1
ATOM 2618 O O . VAL A 1 348 ? 24.818 13.534 -14.228 1.00 76.88 348 VAL A O 1
ATOM 2621 N N . GLU A 1 349 ? 22.646 13.605 -14.779 1.00 77.38 349 GLU A N 1
ATOM 2622 C CA . GLU A 1 349 ? 22.316 14.819 -14.029 1.00 77.38 349 GLU A CA 1
ATOM 2623 C C . GLU A 1 349 ? 22.393 14.588 -12.512 1.00 77.38 349 GLU A C 1
ATOM 2625 O O . GLU A 1 349 ? 22.937 15.427 -11.793 1.00 77.38 349 GLU A O 1
ATOM 2630 N N . GLU A 1 350 ? 21.916 13.444 -12.017 1.00 67.00 350 GLU A N 1
ATOM 2631 C CA . GLU A 1 350 ? 22.038 13.054 -10.608 1.00 67.00 350 GLU A CA 1
ATOM 2632 C C . GLU A 1 350 ? 23.505 12.854 -10.205 1.00 67.00 350 GLU A C 1
ATOM 2634 O O . GLU A 1 350 ? 23.961 13.404 -9.196 1.00 67.00 350 GLU A O 1
ATOM 2639 N N . MET A 1 351 ? 24.286 12.152 -11.034 1.00 74.19 351 MET A N 1
ATOM 2640 C CA . MET A 1 351 ? 25.727 12.000 -10.830 1.00 74.19 351 MET A CA 1
ATOM 2641 C C . MET A 1 351 ? 26.432 13.360 -10.773 1.00 74.19 351 MET A C 1
ATOM 2643 O O . MET A 1 351 ? 27.258 13.572 -9.883 1.00 74.19 351 MET A O 1
ATOM 2647 N N . ALA A 1 352 ? 26.074 14.289 -11.666 1.00 73.06 352 ALA A N 1
ATOM 2648 C CA . ALA A 1 352 ? 26.631 15.638 -11.688 1.00 73.06 352 ALA A CA 1
ATOM 2649 C C . ALA A 1 352 ? 26.260 16.450 -10.435 1.00 73.06 352 ALA A C 1
ATOM 2651 O O . ALA A 1 352 ? 27.128 17.053 -9.804 1.00 73.06 352 ALA A O 1
ATOM 2652 N N . LYS A 1 353 ? 24.982 16.438 -10.037 1.00 74.06 353 LYS A N 1
ATOM 2653 C CA . LYS A 1 353 ? 24.464 17.215 -8.897 1.00 74.06 353 LYS A CA 1
ATOM 2654 C C . LYS A 1 353 ? 24.883 16.669 -7.537 1.00 74.06 353 LYS A C 1
ATOM 2656 O O . LYS A 1 353 ? 25.009 17.445 -6.595 1.00 74.06 353 LYS A O 1
ATOM 2661 N N . SER A 1 354 ? 25.115 15.361 -7.423 1.00 71.06 354 SER A N 1
ATOM 2662 C CA . SER A 1 354 ? 25.565 14.740 -6.171 1.00 71.06 354 SER A CA 1
ATOM 2663 C C . SER A 1 354 ? 26.922 15.270 -5.691 1.00 71.06 354 SER A C 1
ATOM 2665 O O . SER A 1 354 ? 27.239 15.164 -4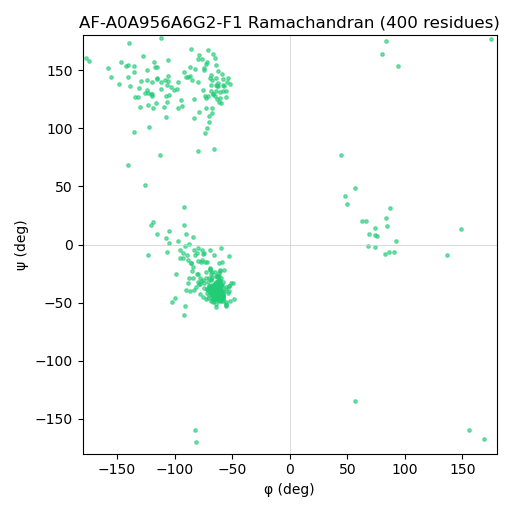.510 1.00 71.06 354 SER A O 1
ATOM 2667 N N . GLY A 1 355 ? 27.753 15.797 -6.601 1.00 74.12 355 GLY A N 1
ATOM 2668 C CA . GLY A 1 355 ? 29.126 16.217 -6.307 1.00 74.12 355 GLY A CA 1
ATOM 2669 C C . GLY A 1 355 ? 30.086 15.066 -5.974 1.00 74.12 355 GLY A C 1
ATOM 2670 O O . GLY A 1 355 ? 31.272 15.312 -5.767 1.00 74.12 355 GLY A O 1
ATOM 2671 N N . VAL A 1 356 ? 29.600 13.818 -5.946 1.00 72.62 356 VAL A N 1
ATOM 2672 C CA . VAL A 1 356 ? 30.379 12.609 -5.633 1.00 72.62 356 VAL A CA 1
ATOM 2673 C C . VAL A 1 356 ? 31.221 12.168 -6.830 1.00 72.62 356 VAL A C 1
ATOM 2675 O O . VAL A 1 356 ? 32.330 11.655 -6.674 1.00 72.62 356 VAL A O 1
ATOM 2678 N N . TYR A 1 357 ? 30.709 12.372 -8.043 1.00 75.06 357 TYR A N 1
ATOM 2679 C CA . TYR A 1 357 ? 31.355 11.936 -9.274 1.00 75.06 357 TYR A CA 1
ATOM 2680 C C . TYR A 1 357 ? 32.138 13.085 -9.909 1.00 75.06 357 TYR A C 1
ATOM 2682 O O . TYR A 1 357 ? 31.689 14.230 -9.942 1.00 75.06 357 TYR A O 1
ATOM 2690 N N . SER A 1 358 ? 33.325 12.789 -10.438 1.00 87.00 358 SER A N 1
ATOM 2691 C CA . SER A 1 358 ? 34.086 13.763 -11.220 1.00 87.00 358 SER A CA 1
ATOM 2692 C C . SER A 1 358 ? 33.469 13.937 -12.608 1.00 87.00 358 SER A C 1
ATOM 2694 O O . SER A 1 358 ? 32.938 12.979 -13.173 1.00 87.00 358 SER A O 1
ATOM 2696 N N . LEU A 1 359 ? 33.612 15.133 -13.193 1.00 86.25 359 LEU A N 1
ATOM 2697 C CA . LEU A 1 359 ? 33.158 15.422 -14.557 1.00 86.25 359 LEU A CA 1
ATOM 2698 C C . LEU A 1 359 ? 33.633 14.343 -15.543 1.00 86.25 359 LEU A C 1
ATOM 2700 O O . LEU A 1 359 ? 32.828 13.787 -16.275 1.00 86.25 359 LEU A O 1
ATOM 2704 N N . ASN A 1 360 ? 34.910 13.955 -15.495 1.00 85.31 360 ASN A N 1
ATOM 2705 C CA . ASN A 1 360 ? 35.461 12.920 -16.379 1.00 85.31 360 ASN A CA 1
ATOM 2706 C C . ASN A 1 360 ? 34.759 11.562 -16.237 1.00 85.31 360 ASN A C 1
ATOM 2708 O O . ASN A 1 360 ? 34.598 10.855 -17.229 1.00 85.31 360 ASN A O 1
ATOM 2712 N N . ARG A 1 361 ? 34.322 11.196 -15.025 1.00 77.12 361 ARG A N 1
ATOM 2713 C CA . ARG A 1 361 ? 33.597 9.943 -14.789 1.00 77.12 361 ARG A CA 1
ATOM 2714 C C . ARG A 1 361 ? 32.181 9.998 -15.350 1.00 77.12 361 ARG A C 1
ATOM 2716 O O . ARG A 1 361 ? 31.727 9.017 -15.925 1.00 77.12 361 ARG A O 1
ATOM 2723 N N . VAL A 1 362 ? 31.524 11.147 -15.240 1.00 78.44 362 VAL A N 1
ATOM 2724 C CA . VAL A 1 362 ? 30.207 11.376 -15.842 1.00 78.44 362 VAL A CA 1
ATOM 2725 C C . VAL A 1 362 ? 30.303 11.406 -17.375 1.00 78.44 362 VAL A C 1
ATOM 2727 O O . VAL A 1 362 ? 29.514 10.758 -18.055 1.00 78.44 362 VAL A O 1
ATOM 2730 N N . LEU A 1 363 ? 31.322 12.063 -17.940 1.00 85.75 363 LEU A N 1
ATOM 2731 C CA . LEU A 1 363 ? 31.551 12.091 -19.390 1.00 85.75 363 LEU A CA 1
ATOM 2732 C C . LEU A 1 363 ? 31.883 10.706 -19.965 1.00 85.75 363 LEU A C 1
ATOM 2734 O O . LEU A 1 363 ? 31.478 10.414 -21.089 1.00 85.75 363 LEU A O 1
ATOM 2738 N N . ALA A 1 364 ? 32.576 9.849 -19.209 1.00 77.44 364 ALA A N 1
ATOM 2739 C CA . ALA A 1 364 ? 32.826 8.464 -19.607 1.00 77.44 364 ALA A CA 1
ATOM 2740 C C . ALA A 1 364 ? 31.519 7.661 -19.730 1.00 77.44 364 ALA A C 1
ATOM 2742 O O . ALA A 1 364 ? 31.318 6.994 -20.737 1.00 77.44 364 ALA A O 1
ATOM 2743 N N . VAL A 1 365 ? 30.582 7.814 -18.784 1.00 80.00 365 VAL A N 1
ATOM 2744 C CA . VAL A 1 365 ? 29.254 7.169 -18.848 1.00 80.00 365 VAL A CA 1
ATOM 2745 C C . VAL A 1 365 ? 28.474 7.593 -20.098 1.00 80.00 365 VAL A C 1
ATOM 2747 O O . VAL A 1 365 ? 27.873 6.757 -20.769 1.00 80.00 365 VAL A O 1
ATOM 2750 N N . ILE A 1 366 ? 28.519 8.879 -20.459 1.00 86.38 366 ILE A N 1
ATOM 2751 C CA . ILE A 1 366 ? 27.862 9.394 -21.673 1.00 86.38 366 ILE A CA 1
ATOM 2752 C C . ILE A 1 366 ? 28.531 8.830 -22.932 1.00 86.38 366 ILE A C 1
ATOM 2754 O O . ILE A 1 366 ? 27.845 8.418 -23.868 1.00 86.38 366 ILE A O 1
ATOM 2758 N N . LYS A 1 367 ? 29.870 8.820 -22.963 1.00 88.62 367 LYS A N 1
ATOM 2759 C CA . LYS A 1 367 ? 30.668 8.348 -24.101 1.00 88.62 367 LYS A CA 1
ATOM 2760 C C . LYS A 1 367 ? 30.453 6.859 -24.369 1.00 88.62 367 LYS A C 1
ATOM 2762 O O . LYS A 1 367 ? 30.281 6.478 -25.524 1.00 88.62 367 LYS A O 1
ATOM 2767 N N . ASP A 1 368 ? 30.443 6.053 -23.315 1.00 84.94 368 ASP A N 1
ATOM 2768 C CA . ASP A 1 368 ? 30.369 4.594 -23.405 1.00 84.94 368 ASP A CA 1
ATOM 2769 C C . ASP A 1 368 ? 28.924 4.090 -23.580 1.00 84.94 368 ASP A C 1
ATOM 2771 O O . ASP A 1 368 ? 28.696 2.900 -23.806 1.00 84.94 368 ASP A O 1
ATOM 2775 N N . SER A 1 369 ? 27.932 4.987 -23.532 1.00 83.00 369 SER A N 1
ATOM 2776 C CA . SER A 1 369 ? 26.541 4.634 -23.798 1.00 83.00 369 SER A CA 1
ATOM 2777 C C . SER A 1 369 ? 26.333 4.252 -25.262 1.00 83.00 369 SER A C 1
ATOM 2779 O O . SER A 1 369 ? 26.367 5.090 -26.170 1.00 83.00 369 SER A O 1
ATOM 2781 N N . ASN A 1 370 ? 26.024 2.975 -25.483 1.00 84.00 370 ASN A N 1
ATOM 2782 C CA . ASN A 1 370 ? 25.556 2.438 -26.761 1.00 84.00 370 ASN A CA 1
ATOM 2783 C C . ASN A 1 370 ? 24.085 2.784 -27.058 1.00 84.00 370 ASN A C 1
ATOM 2785 O O . ASN A 1 370 ? 23.595 2.473 -28.141 1.00 84.00 370 ASN A O 1
ATOM 2789 N N . ARG A 1 371 ? 23.389 3.419 -26.106 1.00 75.62 371 ARG A N 1
ATOM 2790 C CA . ARG A 1 371 ? 21.966 3.772 -26.196 1.00 75.62 371 ARG A CA 1
ATOM 2791 C C . ARG A 1 371 ? 21.726 5.148 -26.821 1.00 75.62 371 ARG A C 1
ATOM 2793 O O . ARG A 1 371 ? 20.584 5.504 -27.077 1.00 75.62 371 ARG A O 1
ATOM 2800 N N . LEU A 1 372 ? 22.788 5.925 -27.037 1.00 77.88 372 LEU A N 1
ATOM 2801 C CA . LEU A 1 372 ? 22.724 7.262 -27.615 1.00 77.88 372 LEU A CA 1
ATOM 2802 C C . LEU A 1 372 ? 23.274 7.283 -29.042 1.00 77.88 372 LEU A C 1
ATOM 2804 O O . LEU A 1 372 ? 24.316 6.693 -29.338 1.00 77.88 372 LEU A O 1
ATOM 2808 N N . THR A 1 373 ? 22.625 8.060 -29.906 1.00 84.38 373 THR A N 1
ATOM 2809 C CA . THR A 1 373 ? 23.235 8.510 -31.163 1.00 84.38 373 THR A CA 1
ATOM 2810 C C . THR A 1 373 ? 24.429 9.426 -30.878 1.00 84.38 373 THR A C 1
ATOM 2812 O O . THR A 1 373 ? 24.543 10.025 -29.806 1.00 84.38 373 THR A O 1
ATOM 2815 N N . GLU A 1 374 ? 25.316 9.601 -31.856 1.00 82.19 374 GLU A N 1
ATOM 2816 C CA . GLU A 1 374 ? 26.478 10.484 -31.693 1.00 82.19 374 GLU A CA 1
ATOM 2817 C C . GLU A 1 374 ? 26.067 11.934 -31.386 1.00 82.19 374 GLU A C 1
ATOM 2819 O O . GLU A 1 374 ? 26.631 12.583 -30.506 1.00 82.19 374 GLU A O 1
ATOM 2824 N N . VAL A 1 375 ? 25.003 12.416 -32.037 1.00 79.44 375 VAL A N 1
ATOM 2825 C CA . VAL A 1 375 ? 24.441 13.755 -31.801 1.00 79.44 375 VAL A CA 1
ATOM 2826 C C . VAL A 1 375 ? 23.916 13.894 -30.369 1.00 79.44 375 VAL A C 1
ATOM 2828 O O . VAL A 1 375 ? 24.103 14.931 -29.734 1.00 79.44 375 VAL A O 1
ATOM 2831 N N . GLN A 1 376 ? 23.275 12.850 -29.845 1.00 79.38 376 GLN A N 1
ATOM 2832 C CA . GLN A 1 376 ? 22.791 12.804 -28.467 1.00 79.38 376 GLN A CA 1
ATOM 2833 C C . GLN A 1 376 ? 23.942 12.774 -27.455 1.00 79.38 376 GLN A C 1
ATOM 2835 O O . GLN A 1 376 ? 23.903 13.534 -26.487 1.00 79.38 376 GLN A O 1
ATOM 2840 N N . ARG A 1 377 ? 24.991 11.972 -27.692 1.00 86.44 377 ARG A N 1
ATOM 2841 C CA . ARG A 1 377 ? 26.186 11.942 -26.829 1.00 86.44 377 ARG A CA 1
ATOM 2842 C C . ARG A 1 377 ? 26.844 13.311 -26.732 1.00 86.44 377 ARG A C 1
ATOM 2844 O O . ARG A 1 377 ? 27.130 13.766 -25.629 1.00 86.44 377 ARG A O 1
ATOM 2851 N N . VAL A 1 378 ? 27.037 13.986 -27.866 1.00 80.50 378 VAL A N 1
ATOM 2852 C CA . VAL A 1 378 ? 27.638 15.328 -27.913 1.00 80.50 378 VAL A CA 1
ATOM 2853 C C . VAL A 1 378 ? 26.801 16.340 -27.126 1.00 80.50 378 VAL A C 1
ATOM 2855 O O . VAL A 1 378 ? 27.341 17.043 -26.276 1.00 80.50 378 VAL A O 1
ATOM 2858 N N . LYS A 1 379 ? 25.478 16.368 -27.326 1.00 77.25 379 LYS A N 1
ATOM 2859 C CA . LYS A 1 379 ? 24.590 17.301 -26.611 1.00 77.25 379 LYS A CA 1
ATOM 2860 C C . LYS A 1 379 ? 24.554 17.052 -25.104 1.00 77.25 379 LYS A C 1
ATOM 2862 O O . LYS A 1 379 ? 24.645 17.998 -24.326 1.00 77.25 379 LYS A O 1
ATOM 2867 N N . MET A 1 380 ? 24.447 15.789 -24.696 1.00 84.88 380 MET A N 1
ATOM 2868 C CA . MET A 1 380 ? 24.438 15.404 -23.284 1.00 84.88 380 MET A CA 1
ATOM 2869 C C . MET A 1 380 ? 25.770 15.750 -22.609 1.00 84.88 380 MET A C 1
ATOM 2871 O O . MET A 1 380 ? 25.780 16.325 -21.523 1.00 84.88 380 MET A O 1
ATOM 2875 N N . ARG A 1 381 ? 26.893 15.477 -23.282 1.00 90.62 381 ARG A N 1
ATOM 2876 C CA . ARG A 1 381 ? 28.235 15.867 -22.834 1.00 90.62 381 ARG A CA 1
ATOM 2877 C C . ARG A 1 381 ? 28.321 17.373 -22.578 1.00 90.62 381 ARG A C 1
ATOM 2879 O O . ARG A 1 381 ? 28.759 17.779 -21.505 1.00 90.62 381 ARG A O 1
ATOM 2886 N N . ASP A 1 382 ? 27.892 18.189 -23.537 1.00 81.69 382 ASP A N 1
ATOM 2887 C CA . ASP A 1 382 ? 28.015 19.648 -23.452 1.00 81.69 382 ASP A CA 1
ATOM 2888 C C . ASP A 1 382 ? 27.138 20.234 -22.332 1.00 81.69 382 ASP A C 1
ATOM 2890 O O . ASP A 1 382 ? 27.582 21.103 -21.580 1.00 81.69 382 ASP A O 1
ATOM 2894 N N . ALA A 1 383 ? 25.926 19.705 -22.149 1.00 79.94 383 ALA A N 1
ATOM 2895 C CA . ALA A 1 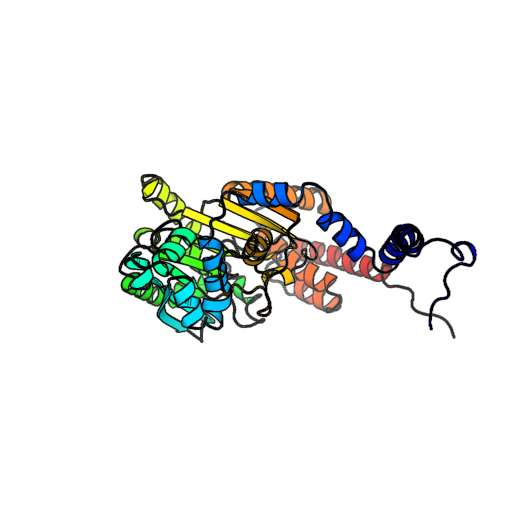383 ? 25.034 20.134 -21.075 1.00 79.94 383 ALA A CA 1
ATOM 2896 C C . ALA A 1 383 ? 25.578 19.774 -19.676 1.00 79.94 383 ALA A C 1
ATOM 2898 O O . ALA A 1 383 ? 25.495 20.580 -18.750 1.00 79.94 383 ALA A O 1
ATOM 2899 N N . VAL A 1 384 ? 26.209 18.606 -19.522 1.00 83.19 384 VAL A N 1
ATOM 2900 C CA . VAL A 1 384 ? 26.857 18.194 -18.263 1.00 83.19 384 VAL A CA 1
ATOM 2901 C C . VAL A 1 384 ? 28.071 19.048 -17.937 1.00 83.19 384 VAL A C 1
ATOM 2903 O O . VAL A 1 384 ? 28.267 19.411 -16.779 1.00 83.19 384 VAL A O 1
ATOM 2906 N N . ILE A 1 385 ? 28.870 19.413 -18.942 1.00 84.50 385 ILE A N 1
ATOM 2907 C CA . ILE A 1 385 ? 29.978 20.357 -18.754 1.00 84.50 385 ILE A CA 1
ATOM 2908 C C . ILE A 1 385 ? 29.446 21.686 -18.191 1.00 84.50 385 ILE A C 1
ATOM 2910 O O . ILE A 1 385 ? 30.045 22.231 -17.263 1.00 84.50 385 ILE A O 1
ATOM 2914 N N . GLY A 1 386 ? 28.293 22.159 -18.679 1.00 78.88 386 GLY A N 1
ATOM 2915 C CA . GLY A 1 386 ? 27.596 23.326 -18.130 1.00 78.88 386 GLY A CA 1
ATOM 2916 C C . GLY A 1 386 ? 27.238 23.178 -16.646 1.00 78.88 386 GLY A C 1
ATOM 2917 O O . GLY A 1 386 ? 27.587 24.047 -15.849 1.00 78.88 386 GLY A O 1
ATOM 2918 N N . LEU A 1 387 ? 26.643 22.045 -16.251 1.00 79.12 387 LEU A N 1
ATOM 2919 C CA . LEU A 1 387 ? 26.268 21.770 -14.853 1.00 79.12 387 LEU A CA 1
ATOM 2920 C C . LEU A 1 387 ? 27.465 21.837 -13.888 1.00 79.12 387 LEU A C 1
ATOM 2922 O O . LEU A 1 387 ? 27.350 22.390 -12.795 1.00 79.12 387 LEU A O 1
ATOM 2926 N N . TYR A 1 388 ? 28.629 21.320 -14.291 1.00 80.44 388 TYR A N 1
ATOM 2927 C CA . TYR A 1 388 ? 29.852 21.412 -13.483 1.00 80.44 388 TYR A CA 1
ATOM 2928 C C . TYR A 1 388 ? 30.466 22.818 -13.489 1.00 80.44 388 TYR A C 1
ATOM 2930 O O . TYR A 1 388 ? 31.044 23.238 -12.485 1.00 80.44 388 TYR A O 1
ATOM 2938 N N . GLY A 1 389 ? 30.337 23.550 -14.599 1.00 74.56 389 GLY A N 1
ATOM 2939 C CA . GLY A 1 389 ? 30.769 24.942 -14.705 1.00 74.56 389 GLY A CA 1
ATOM 2940 C C . GLY A 1 389 ? 29.984 25.883 -13.788 1.00 74.56 389 GLY A C 1
ATOM 2941 O O . GLY A 1 389 ? 30.561 26.831 -13.256 1.00 74.56 389 GLY A O 1
ATOM 2942 N N . ASP A 1 390 ? 28.702 25.601 -13.558 1.00 62.41 390 ASP A N 1
ATOM 2943 C CA . ASP A 1 390 ? 27.856 26.372 -12.645 1.00 62.41 390 ASP A CA 1
ATOM 2944 C C . ASP A 1 390 ? 28.036 25.938 -11.182 1.00 62.41 390 ASP A C 1
ATOM 2946 O O . ASP A 1 390 ? 28.208 26.790 -10.312 1.00 62.41 390 ASP A O 1
ATOM 2950 N N . ALA A 1 391 ? 28.173 24.637 -10.904 1.00 57.34 391 ALA A N 1
ATOM 2951 C CA . ALA A 1 391 ? 28.487 24.140 -9.557 1.00 57.34 391 ALA A CA 1
ATOM 2952 C C . ALA A 1 391 ? 29.849 24.636 -9.021 1.00 57.34 391 ALA A C 1
ATOM 2954 O O . ALA A 1 391 ? 30.041 24.764 -7.811 1.00 57.34 391 ALA A O 1
ATOM 2955 N N . ALA A 1 392 ? 30.807 24.937 -9.905 1.00 53.97 392 ALA A N 1
ATOM 2956 C CA . ALA A 1 392 ? 32.086 25.540 -9.530 1.00 53.97 392 ALA A CA 1
ATOM 2957 C C . ALA A 1 392 ? 31.969 27.023 -9.127 1.00 53.97 392 ALA A C 1
ATOM 2959 O O . ALA A 1 392 ? 32.817 27.510 -8.379 1.00 53.97 392 ALA A O 1
ATOM 2960 N N . LYS A 1 393 ? 30.930 27.734 -9.590 1.00 53.47 393 LYS A N 1
ATOM 2961 C CA . LYS A 1 393 ? 30.656 29.134 -9.217 1.00 53.47 393 LYS A CA 1
ATOM 2962 C C . LYS A 1 393 ? 29.974 29.249 -7.851 1.00 53.47 393 LYS A C 1
ATOM 2964 O O . LYS A 1 393 ? 30.156 30.264 -7.186 1.00 53.47 393 LYS A O 1
ATOM 2969 N N . ASP A 1 394 ? 29.268 28.201 -7.426 1.00 50.72 394 ASP A N 1
ATOM 2970 C CA . ASP A 1 394 ? 28.508 28.151 -6.169 1.00 50.72 394 ASP A CA 1
ATOM 2971 C C . ASP A 1 394 ? 29.302 27.606 -4.965 1.00 50.72 394 ASP A C 1
ATOM 2973 O O . ASP A 1 394 ? 28.788 27.570 -3.844 1.00 50.72 394 ASP A O 1
ATOM 2977 N N . LYS A 1 395 ? 30.572 27.211 -5.141 1.00 47.09 395 LYS A N 1
ATOM 2978 C CA . LYS A 1 395 ? 31.438 26.887 -3.996 1.00 47.09 395 LYS A CA 1
ATOM 2979 C C . LYS A 1 395 ? 31.853 28.175 -3.268 1.00 47.09 395 LYS A C 1
ATOM 2981 O O . LYS A 1 395 ? 32.397 29.076 -3.912 1.00 47.09 395 LYS A O 1
ATOM 2986 N N . PRO A 1 396 ? 31.674 28.274 -1.935 1.00 48.53 396 PRO A N 1
ATOM 2987 C CA . PRO A 1 396 ? 32.226 29.380 -1.164 1.00 48.53 396 PRO A CA 1
ATOM 2988 C C . PRO A 1 396 ? 33.737 29.457 -1.398 1.00 48.53 396 PRO A C 1
ATOM 2990 O O . PRO A 1 396 ? 34.429 28.441 -1.322 1.00 48.53 396 PRO A O 1
ATOM 2993 N N . LYS A 1 397 ? 34.255 30.657 -1.688 1.00 48.78 397 LYS A N 1
ATOM 2994 C CA . LYS A 1 397 ? 35.700 30.923 -1.726 1.00 48.78 397 LYS A CA 1
ATOM 2995 C C . LYS A 1 397 ? 36.271 30.758 -0.316 1.00 48.78 397 LYS A C 1
ATOM 2997 O O . LYS A 1 397 ? 36.429 31.739 0.407 1.00 48.78 397 LYS A O 1
ATOM 3002 N N . GLU A 1 398 ? 36.560 29.531 0.094 1.00 42.53 398 GLU A N 1
ATOM 3003 C CA . GLU A 1 398 ? 37.319 29.284 1.314 1.00 42.53 398 GLU A CA 1
ATOM 3004 C C . GLU A 1 398 ? 38.778 29.717 1.111 1.00 42.53 398 GLU A C 1
ATOM 3006 O O . GLU A 1 398 ? 39.532 29.145 0.328 1.00 42.53 398 GLU A O 1
ATOM 3011 N N . ALA A 1 399 ? 39.111 30.802 1.813 1.00 46.41 399 ALA A N 1
ATOM 3012 C CA . ALA A 1 399 ? 40.416 31.171 2.352 1.00 46.41 399 ALA A CA 1
ATOM 3013 C C . ALA A 1 399 ? 41.651 31.003 1.444 1.00 46.41 399 ALA A C 1
ATOM 3015 O O . ALA A 1 399 ? 42.535 30.192 1.700 1.00 46.41 399 ALA A O 1
ATOM 3016 N N . ALA A 1 400 ? 41.818 31.940 0.509 1.00 45.66 400 ALA A N 1
ATOM 3017 C CA . ALA A 1 400 ? 43.147 32.492 0.249 1.00 45.66 400 ALA A CA 1
ATOM 3018 C C . ALA A 1 400 ? 43.461 33.540 1.336 1.00 45.66 400 ALA A C 1
ATOM 3020 O O . ALA A 1 400 ? 43.262 34.738 1.141 1.00 45.66 400 ALA A O 1
ATOM 3021 N N . LYS A 1 401 ? 43.885 33.071 2.511 1.00 44.78 401 LYS A N 1
ATOM 3022 C CA . LYS A 1 401 ? 44.619 33.867 3.502 1.00 44.78 401 LYS A CA 1
ATOM 3023 C C . LYS A 1 401 ? 45.775 33.014 4.010 1.00 44.78 401 LYS A C 1
ATOM 3025 O O . LYS A 1 401 ? 45.580 32.143 4.853 1.00 44.78 401 LYS A O 1
ATOM 3030 N N . GLY A 1 402 ? 46.939 33.250 3.408 1.00 43.22 402 GLY A N 1
ATOM 3031 C CA . GLY A 1 402 ? 48.190 33.240 4.158 1.00 43.22 402 GLY A CA 1
ATOM 3032 C C . GLY A 1 402 ? 48.265 34.461 5.063 1.00 43.22 402 GLY A C 1
ATOM 3033 O O . GLY A 1 402 ? 47.494 35.423 4.815 1.00 43.22 402 GLY A O 1
#